Protein AF-A0A9D0GZJ9-F1 (afdb_monomer_lite)

Sequence (489 aa):
LVNGLPGYRDVRNKEDRTFIEQFWKIPEGSIKESPGLTIVEAVDSMINGDINLLWIVCTNPAVTMPNLNKFWRALRNTFVIVQDAYLTDSVDYANLVLPAAQWGEKEGVMTGSDRTVTYNKPFADPPPQCKHDWEIFCDVAKKLGWGDHFSYKNAREIFDEYKKTTEGRLCDISKWDYEDLPKQWGGRWLYKEKRFPTPSGKARFNPAVFSPPSDSTEYPYSFVLTTGRTKKQWHTMTRTGKAMELLRGESEPFILINEEDALDLGIFDNDYINIKSVRGQIYIKAKIGKIKKGVVFAPFGYGKIYHFPTNITVSDAVDPVSKEPELKFSSVFIKQKKKRIYKLSDEVYQKVKSSYPQVERFLDEVLEKGFSSLSVVGIKNLQRDFIEDLSQSMKELMDIFINRPADWDRANLLNESIAKIYIKLKIQPHHQTLLTDFFRKSFEKVFDLPDDTVQAWQYTFDFLAYRIFEEVKKHYESEALKKNSEDQQ

Foldseek 3Di:
DQQDDFQRAGLLDQVSQVVVCVLLVHDRCPRHNDGDDDPLRCLVCLLVVVAAEDEAAADACCQVAFLNVSNVSSLQSHAYEYEHCFDHPSVVSHPHYQHAFDQQAAWEWDQDPQQWIATRDHPDHGDPNHYHPLVVVLVVCVVVVNNVSSVDDGRQVVVQSSLCSNPPGQQRPNVPDPVPDGDHGCPNDNCPVCQDPDPVRHDDDDDDDDDDDPQPDDDVQKAWEFEDADDLADAQNRPSVPDPVSCVVVVAKEKEAEPVSCLLQLHDQQAFWWKAAPSGIFTGGYHYDDDDHRYMYIYSNHDCVNPGRPSSQADSDADPPPRHGPNGTHMIHIHGPPPQCPDADPVLLVLCLVCVVVCLVCVLQLVVLQLCPDPDVQSVDPDPVLSVVLSVLVSVLSCCVNPNVVVVVVNLVSLLVNLVSCVVSVNALSCLSVSLVSSLVSCVVRDPDPPVSSVSVSSVSNNSSVSSSVSNHVVVVVVVVVVVVVVVD

Radius of gyration: 31.99 Å; chains: 1; bounding box: 83×50×90 Å

Structure (mmCIF, N/CA/C/O backbone):
data_AF-A0A9D0GZJ9-F1
#
_entry.id   AF-A0A9D0GZJ9-F1
#
loop_
_atom_site.group_PDB
_atom_site.id
_atom_site.type_symbol
_atom_site.label_atom_id
_atom_site.label_alt_id
_atom_site.label_comp_id
_atom_site.label_asym_id
_atom_site.label_entity_id
_atom_site.label_seq_id
_atom_site.pdbx_PDB_ins_code
_atom_site.Cartn_x
_atom_site.Cartn_y
_atom_site.Cartn_z
_atom_site.occupancy
_atom_site.B_iso_or_equiv
_atom_site.auth_seq_id
_atom_site.auth_comp_id
_atom_site.auth_asym_id
_atom_site.auth_atom_id
_atom_site.pdbx_PDB_model_num
ATOM 1 N N . LEU A 1 1 ? -1.528 1.383 14.439 1.00 69.31 1 LEU A N 1
ATOM 2 C CA . LEU A 1 1 ? -1.142 1.640 15.845 1.00 69.31 1 LEU A CA 1
ATOM 3 C C . LEU A 1 1 ? -1.625 0.472 16.688 1.00 69.31 1 LEU A C 1
ATOM 5 O O . LEU A 1 1 ? -2.797 0.141 16.605 1.00 69.31 1 LEU A O 1
ATOM 9 N N . VAL A 1 2 ? -0.724 -0.167 17.429 1.00 90.75 2 VAL A N 1
ATOM 10 C CA . VAL A 1 2 ? -0.980 -1.390 18.227 1.00 90.75 2 VAL A CA 1
ATOM 11 C C . VAL A 1 2 ? -1.108 -1.112 19.728 1.00 90.75 2 VAL A C 1
ATOM 13 O O . VAL A 1 2 ? -1.323 -2.014 20.526 1.00 90.75 2 VAL A O 1
ATOM 16 N N . ASN A 1 3 ? -0.962 0.156 20.107 1.00 93.12 3 ASN A N 1
ATOM 17 C CA . ASN A 1 3 ? -0.989 0.659 21.477 1.00 93.12 3 ASN A CA 1
ATOM 18 C C . ASN A 1 3 ? -2.301 1.373 21.841 1.00 93.12 3 ASN A C 1
ATOM 20 O O . ASN A 1 3 ? -2.454 1.816 22.974 1.00 93.12 3 ASN A O 1
ATOM 24 N N . GLY A 1 4 ? -3.201 1.580 20.877 1.00 94.62 4 GLY A N 1
ATOM 25 C CA . GLY A 1 4 ? -4.389 2.408 21.065 1.00 94.62 4 GLY A CA 1
ATOM 26 C C . GLY A 1 4 ? -5.508 1.675 21.799 1.00 94.62 4 GLY A C 1
ATOM 27 O O . GLY A 1 4 ? -5.888 0.575 21.410 1.00 94.62 4 GLY A O 1
ATOM 28 N N . LEU A 1 5 ? -6.076 2.335 22.804 1.00 96.25 5 LEU A N 1
ATOM 29 C CA . LEU A 1 5 ? -7.346 1.991 23.442 1.00 96.25 5 LEU A CA 1
ATOM 30 C C . LEU A 1 5 ? -8.408 3.060 23.088 1.00 96.25 5 LEU A C 1
ATOM 32 O O . LEU A 1 5 ? -8.042 4.187 22.722 1.00 96.25 5 LEU A O 1
ATOM 36 N N . PRO A 1 6 ? -9.719 2.751 23.186 1.00 96.00 6 PRO A N 1
ATOM 37 C CA . PRO A 1 6 ? -10.791 3.697 22.863 1.00 96.00 6 PRO A CA 1
ATOM 38 C C . PRO A 1 6 ? -10.632 5.069 23.543 1.00 96.00 6 PRO A C 1
ATOM 40 O O . PRO A 1 6 ? -10.223 5.164 24.702 1.00 96.00 6 PRO A O 1
ATOM 43 N N . GLY A 1 7 ? -10.951 6.150 22.819 1.00 94.94 7 GLY A N 1
ATOM 44 C CA . GLY A 1 7 ? -10.881 7.526 23.333 1.00 94.94 7 GLY A CA 1
ATOM 45 C C . GLY A 1 7 ? -9.469 8.124 23.434 1.00 94.94 7 GLY A C 1
ATOM 46 O O . GLY A 1 7 ? -9.182 8.864 24.379 1.00 94.94 7 GLY A O 1
ATOM 47 N N . TYR A 1 8 ? -8.582 7.809 22.478 1.00 93.56 8 TYR A N 1
ATOM 48 C CA . TYR A 1 8 ? -7.168 8.229 22.492 1.00 93.56 8 TYR A CA 1
ATOM 49 C C . TYR A 1 8 ? -6.464 7.831 23.799 1.00 93.56 8 TYR A C 1
ATOM 51 O O . TYR A 1 8 ? -5.750 8.629 24.413 1.00 93.56 8 TYR A O 1
ATOM 59 N N . ARG A 1 9 ? -6.727 6.610 24.263 1.00 95.50 9 ARG A N 1
ATOM 60 C CA . ARG A 1 9 ? -6.030 6.002 25.395 1.00 95.50 9 ARG A CA 1
ATOM 61 C C . ARG A 1 9 ? -4.858 5.168 24.905 1.00 95.50 9 ARG A C 1
ATOM 63 O O . ARG A 1 9 ? -4.839 4.739 23.750 1.00 95.50 9 ARG A O 1
ATOM 70 N N . ASP A 1 10 ? -3.889 4.945 25.779 1.00 95.62 10 ASP A N 1
ATOM 71 C CA . ASP A 1 10 ? -2.674 4.207 25.458 1.00 95.62 10 ASP A CA 1
ATOM 72 C C . ASP A 1 10 ? -2.483 3.028 26.407 1.00 95.62 10 ASP A C 1
ATOM 74 O O . ASP A 1 10 ? -2.451 3.210 27.622 1.00 95.62 10 ASP A O 1
ATOM 78 N N . VAL A 1 11 ? -2.286 1.824 25.860 1.00 97.06 11 VAL A N 1
ATOM 79 C CA . VAL A 1 11 ? -2.027 0.620 26.664 1.00 97.06 11 VAL A CA 1
ATOM 80 C C . VAL A 1 11 ? -0.817 0.770 27.577 1.00 97.06 11 VAL A C 1
ATOM 82 O O . VAL A 1 11 ? -0.753 0.081 28.578 1.00 97.06 11 VAL A O 1
ATOM 85 N N . ARG A 1 12 ? 0.136 1.666 27.298 1.00 96.50 12 ARG A N 1
ATOM 86 C CA . ARG A 1 12 ? 1.313 1.883 28.156 1.00 96.50 12 ARG A CA 1
ATOM 87 C C . ARG A 1 12 ? 0.979 2.677 29.420 1.00 96.50 12 ARG A C 1
ATOM 89 O O . ARG A 1 12 ? 1.706 2.578 30.405 1.00 96.50 12 ARG A O 1
ATOM 96 N N . ASN A 1 13 ? -0.114 3.438 29.427 1.00 96.81 13 ASN A N 1
ATOM 97 C CA . ASN A 1 13 ? -0.563 4.187 30.596 1.00 96.81 13 ASN A CA 1
ATOM 98 C C . ASN A 1 13 ? -1.448 3.302 31.498 1.00 96.81 13 ASN A C 1
ATOM 100 O O . ASN A 1 13 ? -2.390 2.668 31.028 1.00 96.81 13 ASN A O 1
ATOM 104 N N . LYS A 1 14 ? -1.127 3.233 32.797 1.00 97.88 14 LYS A N 1
ATOM 105 C CA . LYS A 1 14 ? -1.827 2.349 33.742 1.00 97.88 14 LYS A CA 1
ATOM 106 C C . LYS A 1 14 ? -3.277 2.779 33.947 1.00 97.88 14 LYS A C 1
ATOM 108 O O . LYS A 1 14 ? -4.162 1.932 33.907 1.00 97.88 14 LYS A O 1
ATOM 113 N N . GLU A 1 15 ? -3.518 4.072 34.131 1.00 97.25 15 GLU A N 1
ATOM 114 C CA . GLU A 1 15 ? -4.852 4.622 34.379 1.00 97.25 15 GLU A CA 1
ATOM 115 C C . GLU A 1 15 ? -5.795 4.369 33.193 1.00 97.25 15 GLU A C 1
ATOM 117 O O . GLU A 1 15 ? -6.957 4.012 33.380 1.00 97.25 15 GLU A O 1
ATOM 122 N N . ASP A 1 16 ? -5.276 4.488 31.972 1.00 97.44 16 ASP A N 1
ATOM 123 C CA . ASP A 1 16 ? -5.988 4.210 30.729 1.00 97.44 16 ASP A CA 1
ATOM 124 C C . ASP A 1 16 ? -6.403 2.732 30.633 1.00 97.44 16 ASP A C 1
ATOM 126 O O . ASP A 1 16 ? -7.542 2.447 30.256 1.00 97.44 16 ASP A O 1
ATOM 130 N N . ARG A 1 17 ? -5.518 1.794 31.005 1.00 98.06 17 ARG A N 1
ATOM 131 C CA . ARG A 1 17 ? -5.855 0.361 31.072 1.00 98.06 17 ARG A CA 1
ATOM 132 C C . ARG A 1 17 ? -6.902 0.083 32.142 1.00 98.06 17 ARG A C 1
ATOM 134 O O . ARG A 1 17 ? -7.929 -0.509 31.827 1.00 98.06 17 ARG A O 1
ATOM 141 N N . THR A 1 18 ? -6.681 0.565 33.367 1.00 98.31 18 THR A N 1
ATOM 142 C CA . THR A 1 18 ? -7.606 0.376 34.493 1.00 98.31 18 THR A CA 1
ATOM 143 C C . THR A 1 18 ? -9.003 0.899 34.159 1.00 98.31 18 THR A C 1
ATOM 145 O O . THR A 1 18 ? -9.988 0.218 34.433 1.00 98.31 18 THR A O 1
ATOM 148 N N . PHE A 1 19 ? -9.104 2.066 33.511 1.00 98.00 19 PHE A N 1
ATOM 149 C CA . PHE A 1 19 ? -10.384 2.603 33.051 1.00 98.00 19 PHE A CA 1
ATOM 150 C C . PHE A 1 19 ? -11.101 1.634 32.104 1.00 98.00 19 PHE A C 1
ATOM 152 O O . PHE A 1 19 ? -12.284 1.363 32.289 1.00 98.00 19 PHE A O 1
ATOM 159 N N . ILE A 1 20 ? -10.403 1.113 31.090 1.00 98.12 20 ILE A N 1
ATOM 160 C CA . ILE A 1 20 ? -11.014 0.224 30.094 1.00 98.12 20 ILE A CA 1
ATOM 161 C C . ILE A 1 20 ? -11.373 -1.137 30.702 1.00 98.12 20 ILE A C 1
ATOM 163 O O . ILE A 1 20 ? -12.445 -1.660 30.410 1.00 98.12 20 ILE A O 1
ATOM 167 N N . GLU A 1 21 ? -10.533 -1.685 31.579 1.00 98.25 21 GLU A N 1
ATOM 168 C CA . GLU A 1 21 ? -10.811 -2.946 32.274 1.00 98.25 21 GLU A CA 1
ATOM 169 C C . GLU A 1 21 ? -12.079 -2.849 33.129 1.00 98.25 21 GLU A C 1
ATOM 171 O O . GLU A 1 21 ? -12.961 -3.703 33.038 1.00 98.25 21 GLU A O 1
ATOM 176 N N . GLN A 1 22 ? -12.224 -1.756 33.884 1.00 98.06 22 GLN A N 1
ATOM 177 C CA . GLN A 1 22 ? -13.434 -1.471 34.657 1.00 98.06 22 GLN A CA 1
ATOM 178 C C . GLN A 1 22 ? -14.650 -1.234 33.756 1.00 98.06 22 GLN A C 1
ATOM 180 O O . GLN A 1 22 ? -15.730 -1.758 34.030 1.00 98.06 22 GLN A O 1
ATOM 185 N N . PHE A 1 23 ? -14.477 -0.468 32.676 1.00 97.50 23 PHE A N 1
ATOM 186 C CA . PHE A 1 23 ? -15.547 -0.141 31.735 1.00 97.50 23 PHE A CA 1
ATOM 187 C C . PHE A 1 23 ? -16.123 -1.397 31.068 1.00 97.50 23 PHE A C 1
ATOM 189 O O . PHE A 1 23 ? -17.340 -1.583 31.055 1.00 97.50 23 PHE A O 1
ATOM 196 N N . TRP A 1 24 ? -15.260 -2.295 30.585 1.00 96.75 24 TRP A N 1
ATOM 197 C CA . TRP A 1 24 ? -15.659 -3.574 29.987 1.00 96.75 24 TRP A CA 1
ATOM 198 C C . TRP A 1 24 ? -15.929 -4.685 31.005 1.00 96.75 24 TRP A C 1
ATOM 200 O O . TRP A 1 24 ? -16.344 -5.778 30.615 1.00 96.75 24 TRP A O 1
ATOM 210 N N . LYS A 1 25 ? -15.736 -4.409 32.302 1.00 96.38 25 LYS A N 1
ATOM 211 C CA . LYS A 1 25 ? -15.917 -5.360 33.409 1.00 96.38 25 LYS A CA 1
ATOM 212 C C . LYS A 1 25 ? -15.097 -6.639 33.225 1.00 96.38 25 LYS A C 1
ATOM 214 O O . LYS A 1 25 ? -15.572 -7.737 33.505 1.00 96.38 25 LYS A O 1
ATOM 219 N N . ILE A 1 26 ? -13.871 -6.488 32.741 1.00 96.56 26 ILE A N 1
ATOM 220 C CA . ILE A 1 26 ? -12.896 -7.576 32.642 1.00 96.56 26 ILE A CA 1
ATOM 221 C C . ILE A 1 26 ? -11.945 -7.524 33.849 1.00 96.56 26 ILE A C 1
ATOM 223 O O . ILE A 1 26 ? -11.790 -6.459 34.450 1.00 96.56 26 ILE A O 1
ATOM 227 N N . PRO A 1 27 ? -11.321 -8.651 34.243 1.00 96.88 27 PRO A N 1
ATOM 228 C CA . PRO A 1 27 ? -10.407 -8.676 35.383 1.00 96.88 27 PRO A CA 1
ATOM 229 C C . PRO A 1 27 ? -9.275 -7.648 35.258 1.00 96.88 27 PRO A C 1
ATOM 231 O O . PRO A 1 27 ? -8.750 -7.432 34.163 1.00 96.88 27 PRO A O 1
ATOM 234 N N . GLU A 1 28 ? -8.868 -7.055 36.381 1.00 96.38 28 GLU A N 1
ATOM 235 C CA . GLU A 1 28 ? -7.713 -6.152 36.423 1.00 96.38 28 GLU A CA 1
ATOM 236 C C . GLU A 1 28 ? -6.452 -6.865 35.903 1.00 96.38 28 GLU A C 1
ATOM 238 O O . GLU A 1 28 ? -6.176 -8.010 36.267 1.00 96.38 28 GLU A O 1
ATOM 243 N N . GLY A 1 29 ? -5.695 -6.195 35.033 1.00 96.12 29 GLY A N 1
ATOM 244 C CA . GLY A 1 29 ? -4.500 -6.751 34.393 1.00 96.12 29 GLY A CA 1
ATOM 245 C C . GLY A 1 29 ? -4.767 -7.623 33.160 1.00 96.12 29 GLY A C 1
ATOM 246 O O . GLY A 1 29 ? -3.826 -8.211 32.622 1.00 96.12 29 GLY A O 1
ATOM 247 N N . SER A 1 30 ? -6.013 -7.704 32.682 1.00 96.38 30 SER A N 1
ATOM 248 C CA . SER A 1 30 ? -6.349 -8.381 31.419 1.00 96.38 30 SER A CA 1
ATOM 249 C C . SER A 1 30 ? -5.712 -7.699 30.203 1.00 96.38 30 SER A C 1
ATOM 251 O O . SER A 1 30 ? -5.356 -8.367 29.229 1.00 96.38 30 SER A O 1
ATOM 253 N N . ILE A 1 31 ? -5.554 -6.372 30.241 1.00 97.12 31 ILE A N 1
ATOM 254 C CA . ILE A 1 31 ? -4.904 -5.598 29.184 1.00 97.12 31 ILE A CA 1
ATOM 255 C C . ILE A 1 31 ? -3.422 -5.461 29.532 1.00 97.12 31 ILE A C 1
ATOM 257 O O . ILE A 1 31 ? -3.041 -4.869 30.542 1.00 97.12 31 ILE A O 1
ATOM 261 N N . LYS A 1 32 ? -2.555 -5.995 28.668 1.00 96.75 32 LYS A N 1
ATOM 262 C CA . LYS A 1 32 ? -1.102 -5.912 28.853 1.00 96.75 32 LYS A CA 1
ATOM 263 C C . LYS A 1 32 ? -0.605 -4.478 28.662 1.00 96.75 32 LYS A C 1
ATOM 265 O O . LYS A 1 32 ? -1.101 -3.742 27.815 1.00 96.75 32 LYS A O 1
ATOM 270 N N . GLU A 1 33 ? 0.413 -4.100 29.433 1.00 96.88 33 GLU A N 1
ATOM 271 C CA . GLU A 1 33 ? 1.059 -2.785 29.313 1.00 96.88 33 GLU A CA 1
ATOM 272 C C . GLU A 1 33 ? 1.933 -2.643 28.062 1.00 96.88 33 GLU A C 1
ATOM 274 O O . GLU A 1 33 ? 2.179 -1.533 27.584 1.00 96.88 33 GLU A O 1
ATOM 279 N N . SER A 1 34 ? 2.394 -3.771 27.520 1.00 95.19 34 SER A N 1
ATOM 280 C CA . SER A 1 34 ? 3.158 -3.829 26.284 1.00 95.19 34 SER A CA 1
ATOM 281 C C . SER A 1 34 ? 2.220 -3.869 25.071 1.00 95.19 34 SER A C 1
ATOM 283 O O . SER A 1 34 ? 1.331 -4.724 25.006 1.00 95.19 34 SER A O 1
ATOM 285 N N . PRO A 1 35 ? 2.410 -2.976 24.080 1.00 94.38 35 PRO A N 1
ATOM 286 C CA . PRO A 1 35 ? 1.715 -3.084 22.804 1.00 94.38 35 PRO A CA 1
ATOM 287 C C . PRO A 1 35 ? 2.006 -4.425 22.116 1.00 94.38 35 PRO A C 1
ATOM 289 O O . PRO A 1 35 ? 3.105 -4.968 22.241 1.00 94.38 35 PRO A O 1
ATOM 292 N N . GLY A 1 36 ? 1.027 -4.937 21.366 1.00 93.00 36 GLY A N 1
ATOM 293 C CA . GLY A 1 36 ? 1.223 -6.112 20.513 1.00 93.00 36 GLY A CA 1
ATOM 294 C C . GLY A 1 36 ? 2.171 -5.836 19.341 1.00 93.00 36 GLY A C 1
ATOM 295 O O . GLY A 1 36 ? 2.588 -4.700 19.119 1.00 93.00 36 GLY A O 1
ATOM 296 N N . LEU A 1 37 ? 2.485 -6.871 18.559 1.00 93.88 37 LEU A N 1
ATOM 297 C CA . LEU A 1 37 ? 3.298 -6.718 17.350 1.00 93.88 37 LEU A CA 1
ATOM 298 C C . LEU A 1 37 ? 2.530 -5.952 16.271 1.00 93.88 37 LEU A C 1
ATOM 300 O O . LEU A 1 37 ? 1.345 -6.203 16.035 1.00 93.88 37 LEU A O 1
ATOM 304 N N . THR A 1 38 ? 3.210 -5.041 15.576 1.00 94.25 38 THR A N 1
ATOM 305 C CA . THR A 1 38 ? 2.670 -4.496 14.325 1.00 94.25 38 THR A CA 1
ATOM 306 C C . THR A 1 38 ? 2.631 -5.566 13.245 1.00 94.25 38 THR A C 1
ATOM 308 O O . THR A 1 38 ? 3.350 -6.557 13.314 1.00 94.25 38 THR A O 1
ATOM 311 N N . ILE A 1 39 ? 1.807 -5.376 12.211 1.00 94.25 39 ILE A N 1
ATOM 312 C CA . ILE A 1 39 ? 1.669 -6.389 11.157 1.00 94.25 39 ILE A CA 1
ATOM 313 C C . ILE A 1 39 ? 2.990 -6.676 10.429 1.00 94.25 39 ILE A C 1
ATOM 315 O O . ILE A 1 39 ? 3.204 -7.810 10.024 1.00 94.25 39 ILE A O 1
ATOM 319 N N . VAL A 1 40 ? 3.888 -5.688 10.292 1.00 93.81 40 VAL A N 1
ATOM 320 C CA . VAL A 1 40 ? 5.214 -5.892 9.680 1.00 93.81 40 VAL A CA 1
ATOM 321 C C . VAL A 1 40 ? 6.115 -6.722 10.603 1.00 93.81 40 VAL A C 1
ATOM 323 O O . VAL A 1 40 ? 6.759 -7.658 10.143 1.00 93.81 40 VAL A O 1
ATOM 326 N N . GLU A 1 41 ? 6.110 -6.438 11.909 1.00 92.69 41 GLU A N 1
ATOM 327 C CA . GLU A 1 41 ? 6.867 -7.207 12.912 1.00 92.69 41 GLU A CA 1
ATOM 328 C C . GLU A 1 41 ? 6.318 -8.634 13.078 1.00 92.69 41 GLU A C 1
ATOM 330 O O . GLU A 1 41 ? 7.079 -9.581 13.260 1.00 92.69 41 GLU A O 1
ATOM 335 N N . ALA A 1 42 ? 5.000 -8.805 12.958 1.00 95.75 42 ALA A N 1
ATOM 336 C CA . ALA A 1 42 ? 4.330 -10.094 13.084 1.00 95.75 42 ALA A CA 1
ATOM 337 C C . ALA A 1 42 ? 4.685 -11.076 11.956 1.00 95.75 42 ALA A C 1
ATOM 339 O O . ALA A 1 42 ? 4.516 -12.277 12.143 1.00 95.75 42 ALA A O 1
ATOM 340 N N . VAL A 1 43 ? 5.191 -10.605 10.806 1.00 97.12 43 VAL A N 1
ATOM 341 C CA . VAL A 1 43 ? 5.501 -11.463 9.646 1.00 97.12 43 VAL A CA 1
ATOM 342 C C . VAL A 1 43 ? 6.501 -12.561 10.003 1.00 97.12 43 VAL A C 1
ATOM 344 O O . VAL A 1 43 ? 6.299 -13.712 9.619 1.00 97.12 43 VAL A O 1
ATOM 347 N N . ASP A 1 44 ? 7.563 -12.235 10.740 1.00 95.88 44 ASP A N 1
ATOM 348 C CA . ASP A 1 44 ? 8.562 -13.234 11.132 1.00 95.88 44 ASP A CA 1
ATOM 349 C C . ASP A 1 44 ? 8.010 -14.197 12.190 1.00 95.88 44 ASP A C 1
ATOM 351 O O . ASP A 1 44 ? 8.185 -15.405 12.057 1.00 95.88 44 ASP A O 1
ATOM 355 N N . SER A 1 45 ? 7.239 -13.703 13.164 1.00 97.06 45 SER A N 1
ATOM 356 C CA . SER A 1 45 ? 6.537 -14.548 14.144 1.00 97.06 45 SER A CA 1
ATOM 357 C C . SER A 1 45 ? 5.526 -15.502 13.496 1.00 97.06 45 SER A C 1
ATOM 359 O O . SER A 1 45 ? 5.387 -16.644 13.922 1.00 97.06 45 SER A O 1
ATOM 361 N N . MET A 1 46 ? 4.843 -15.072 12.435 1.00 98.12 46 MET A N 1
ATOM 362 C CA . MET A 1 46 ? 3.960 -15.928 11.638 1.00 98.12 46 MET A CA 1
ATOM 363 C C . MET A 1 46 ? 4.738 -17.017 10.888 1.00 98.12 46 MET A C 1
ATOM 365 O O . MET A 1 46 ? 4.301 -18.162 10.839 1.00 98.12 46 MET A O 1
ATOM 369 N N . ILE A 1 47 ? 5.899 -16.682 10.313 1.00 97.75 47 ILE A N 1
ATOM 370 C CA . ILE A 1 47 ? 6.761 -17.652 9.617 1.00 97.75 47 ILE A CA 1
ATOM 371 C C . ILE A 1 47 ? 7.342 -18.677 10.598 1.00 97.75 47 ILE A C 1
ATOM 373 O O . ILE A 1 47 ? 7.413 -19.857 10.264 1.00 97.75 47 ILE A O 1
ATOM 377 N N . ASN A 1 48 ? 7.746 -18.232 11.788 1.00 96.75 48 ASN A N 1
ATOM 378 C CA . ASN A 1 48 ? 8.347 -19.082 12.816 1.00 96.75 48 ASN A CA 1
ATOM 379 C C . ASN A 1 48 ? 7.321 -19.949 13.561 1.00 96.75 48 ASN A C 1
ATOM 381 O O . ASN A 1 48 ? 7.708 -20.878 14.265 1.00 96.75 48 ASN A O 1
ATOM 385 N N . GLY A 1 49 ? 6.025 -19.668 13.400 1.00 96.00 49 GLY A N 1
ATOM 386 C CA . GLY A 1 49 ? 4.948 -20.391 14.074 1.00 96.00 49 GLY A CA 1
ATOM 387 C C . GLY A 1 49 ? 4.612 -19.875 15.477 1.00 96.00 49 GLY A C 1
ATOM 388 O O . GLY A 1 49 ? 3.818 -20.517 16.159 1.00 96.00 49 GLY A O 1
ATOM 389 N N . ASP A 1 50 ? 5.148 -18.722 15.888 1.00 96.94 50 ASP A N 1
ATOM 390 C CA . ASP A 1 50 ? 4.783 -18.042 17.142 1.00 96.94 50 ASP A CA 1
ATOM 391 C C . ASP A 1 50 ? 3.387 -17.395 17.054 1.00 96.94 50 ASP A C 1
ATOM 393 O O . ASP A 1 50 ? 2.691 -17.237 18.057 1.00 96.94 50 ASP A O 1
ATOM 397 N N . ILE A 1 51 ? 2.973 -17.004 15.841 1.00 97.50 51 ILE A N 1
ATOM 398 C CA . ILE A 1 51 ? 1.612 -16.550 15.529 1.00 97.50 51 ILE A CA 1
ATOM 399 C C . ILE A 1 51 ? 0.965 -17.557 14.583 1.00 97.50 51 ILE A C 1
ATOM 401 O O . ILE A 1 51 ? 1.321 -17.650 13.409 1.00 97.50 51 ILE A O 1
ATOM 405 N N . ASN A 1 52 ? -0.037 -18.278 15.086 1.00 97.50 52 ASN A N 1
ATOM 406 C CA . ASN A 1 52 ? -0.722 -19.327 14.325 1.00 97.50 52 ASN A CA 1
ATOM 407 C C . ASN A 1 52 ? -2.057 -18.883 13.718 1.00 97.50 52 ASN A C 1
ATOM 409 O O . ASN A 1 52 ? -2.617 -19.631 12.923 1.00 97.50 52 ASN A O 1
ATOM 413 N N . LEU A 1 53 ? -2.564 -17.692 14.055 1.00 98.12 53 LEU A N 1
ATOM 414 C CA . LEU A 1 53 ? -3.820 -17.163 13.518 1.00 98.12 53 LEU A CA 1
ATOM 415 C C . LEU A 1 53 ? -3.680 -15.695 13.108 1.00 98.12 53 LEU A C 1
ATOM 417 O O . LEU A 1 53 ? -3.188 -14.874 13.879 1.00 98.12 53 LEU A O 1
ATOM 421 N N . LEU A 1 54 ? -4.170 -15.364 11.912 1.00 98.31 54 LEU A N 1
ATOM 422 C CA . LEU A 1 54 ? -4.299 -13.995 11.416 1.00 98.31 54 LEU A CA 1
ATOM 423 C C . LEU A 1 54 ? -5.731 -13.766 10.928 1.00 98.31 54 LEU A C 1
ATOM 425 O O . LEU A 1 54 ? -6.183 -14.423 9.995 1.00 98.31 54 LEU A O 1
ATOM 429 N N . TRP A 1 55 ? -6.426 -12.793 11.518 1.00 98.44 55 TRP A N 1
ATOM 430 C CA . TRP A 1 55 ? -7.748 -12.363 11.062 1.00 98.44 55 TRP A CA 1
ATOM 431 C C . TRP A 1 55 ? -7.646 -11.030 10.319 1.00 98.44 55 TRP A C 1
ATOM 433 O O . TRP A 1 55 ? -7.387 -9.980 10.904 1.00 98.44 55 TRP A O 1
ATOM 443 N N . ILE A 1 56 ? -7.835 -11.085 9.004 1.00 98.38 56 ILE A N 1
ATOM 444 C CA . ILE A 1 56 ? -7.819 -9.947 8.087 1.00 98.38 56 ILE A CA 1
ATOM 445 C C . ILE A 1 56 ? -9.251 -9.428 7.934 1.00 98.38 56 ILE A C 1
ATOM 447 O O . ILE A 1 56 ? -10.136 -10.180 7.535 1.00 98.38 56 ILE A O 1
ATOM 451 N N . VAL A 1 57 ? -9.479 -8.145 8.226 1.00 97.75 57 VAL A N 1
ATOM 452 C CA . VAL A 1 57 ? -10.812 -7.520 8.183 1.00 97.75 57 VAL A CA 1
ATOM 453 C C . VAL A 1 57 ? -10.778 -6.287 7.285 1.00 97.75 57 VAL A C 1
ATOM 455 O O . VAL A 1 57 ? -10.023 -5.353 7.556 1.00 97.75 57 VAL A O 1
ATOM 458 N N . CYS A 1 58 ? -11.602 -6.268 6.233 1.00 94.38 58 CYS A N 1
ATOM 459 C CA . CYS A 1 58 ? -11.777 -5.125 5.325 1.00 94.38 58 CYS A CA 1
ATOM 460 C C . CYS A 1 58 ? -10.461 -4.562 4.732 1.00 94.38 58 CYS A C 1
ATOM 462 O O . CYS A 1 58 ? -10.313 -3.348 4.552 1.00 94.38 58 CYS A O 1
ATOM 464 N N . THR A 1 59 ? -9.477 -5.419 4.448 1.00 95.38 59 THR A N 1
ATOM 465 C CA . THR A 1 59 ? -8.182 -5.019 3.876 1.00 95.38 59 THR A CA 1
ATOM 466 C C . THR A 1 59 ? -7.559 -6.153 3.057 1.00 95.38 59 THR A C 1
ATOM 468 O O . THR A 1 59 ? -7.907 -7.316 3.229 1.00 95.38 59 THR A O 1
ATOM 471 N N . ASN A 1 60 ? -6.626 -5.819 2.159 1.00 96.94 60 ASN A N 1
ATOM 472 C CA . ASN A 1 60 ? -5.991 -6.762 1.229 1.00 96.94 60 ASN A CA 1
ATOM 473 C C . ASN A 1 60 ? -4.450 -6.739 1.357 1.00 96.94 60 ASN A C 1
ATOM 475 O O . ASN A 1 60 ? -3.743 -6.273 0.452 1.00 96.94 60 ASN A O 1
ATOM 479 N N . PRO A 1 61 ? -3.893 -7.206 2.492 1.00 96.81 61 PRO A N 1
ATOM 480 C CA . PRO A 1 61 ? -2.460 -7.172 2.757 1.00 96.81 61 PRO A CA 1
ATOM 481 C C . PRO A 1 61 ? -1.654 -8.070 1.814 1.00 96.81 61 PRO A C 1
ATOM 483 O O . PRO A 1 61 ? -0.465 -7.824 1.641 1.00 96.81 61 PRO A O 1
ATOM 486 N N . ALA A 1 62 ? -2.283 -9.035 1.132 1.00 96.75 62 ALA A N 1
ATOM 487 C CA . ALA A 1 62 ? -1.624 -9.825 0.089 1.00 96.75 62 ALA A CA 1
ATOM 488 C C . ALA A 1 62 ? -1.214 -8.993 -1.144 1.00 96.75 62 ALA A C 1
ATOM 490 O O . ALA A 1 62 ? -0.462 -9.493 -1.979 1.00 96.75 62 ALA A O 1
ATOM 491 N N . VAL A 1 63 ? -1.660 -7.733 -1.234 1.00 96.56 63 VAL A N 1
ATOM 492 C CA . VAL A 1 63 ? -1.198 -6.738 -2.216 1.00 96.56 63 VAL A CA 1
ATOM 493 C C . VAL A 1 63 ? -0.486 -5.566 -1.538 1.00 96.56 63 VAL A C 1
ATOM 495 O O . VAL A 1 63 ? 0.510 -5.064 -2.056 1.00 96.56 63 VAL A O 1
ATOM 498 N N . THR A 1 64 ? -0.973 -5.092 -0.386 1.00 96.12 64 THR A N 1
ATOM 499 C CA . THR A 1 64 ? -0.483 -3.832 0.202 1.00 96.12 64 THR A CA 1
ATOM 500 C C . THR A 1 64 ? 0.732 -3.965 1.112 1.00 96.12 64 THR A C 1
ATOM 502 O O . THR A 1 64 ? 1.364 -2.945 1.381 1.00 96.12 64 THR A O 1
ATOM 505 N N . MET A 1 65 ? 1.054 -5.163 1.608 1.00 96.94 65 MET A N 1
ATOM 506 C CA . MET A 1 65 ? 2.237 -5.351 2.453 1.00 96.94 65 MET A CA 1
ATOM 507 C C . MET A 1 65 ? 3.526 -5.235 1.632 1.00 96.94 65 MET A C 1
ATOM 509 O O . MET A 1 65 ? 3.550 -5.706 0.497 1.00 96.94 65 MET A O 1
ATOM 513 N N . PRO A 1 66 ? 4.602 -4.636 2.175 1.00 96.44 66 PRO A N 1
ATOM 514 C CA . PRO A 1 66 ? 5.917 -4.691 1.543 1.00 96.44 66 PRO A CA 1
ATOM 515 C C . PRO A 1 66 ? 6.474 -6.120 1.561 1.00 96.44 66 PRO A C 1
ATOM 517 O O . PRO A 1 66 ? 6.004 -6.964 2.326 1.00 96.44 66 PRO A O 1
ATOM 520 N N . ASN A 1 67 ? 7.496 -6.379 0.740 1.00 96.38 67 ASN A N 1
ATOM 521 C CA . ASN A 1 67 ? 8.147 -7.684 0.630 1.00 96.38 67 ASN A CA 1
ATOM 522 C C . ASN A 1 67 ? 7.123 -8.829 0.498 1.00 96.38 67 ASN A C 1
ATOM 524 O O . ASN A 1 67 ? 7.091 -9.774 1.292 1.00 96.38 67 ASN A O 1
ATOM 528 N N . LEU A 1 68 ? 6.244 -8.726 -0.508 1.00 97.31 68 LEU A N 1
ATOM 529 C CA . LEU A 1 68 ? 5.107 -9.642 -0.662 1.00 97.31 68 LEU A CA 1
ATOM 530 C C . LEU A 1 68 ? 5.512 -11.119 -0.693 1.00 97.31 68 LEU A C 1
ATOM 532 O O . LEU A 1 68 ? 4.782 -11.950 -0.169 1.00 97.31 68 LEU A O 1
ATOM 536 N N . ASN A 1 69 ? 6.691 -11.461 -1.218 1.00 96.81 69 ASN A N 1
ATOM 537 C CA . ASN A 1 69 ? 7.191 -12.837 -1.174 1.00 96.81 69 ASN A CA 1
ATOM 538 C C . ASN A 1 69 ? 7.328 -13.363 0.265 1.00 96.81 69 ASN A C 1
ATOM 540 O O . ASN A 1 69 ? 6.902 -14.485 0.556 1.00 96.81 69 ASN A O 1
ATOM 544 N N . LYS A 1 70 ? 7.889 -12.551 1.173 1.00 97.69 70 LYS A N 1
ATOM 545 C CA . LYS A 1 70 ? 7.994 -12.876 2.600 1.00 97.69 70 LYS A CA 1
ATOM 546 C C . LYS A 1 70 ? 6.608 -12.937 3.242 1.00 97.69 70 LYS A C 1
ATOM 548 O O . LYS A 1 70 ? 6.307 -13.912 3.928 1.00 97.69 70 LYS A O 1
ATOM 553 N N . PHE A 1 71 ? 5.745 -11.961 2.963 1.00 98.00 71 PHE A N 1
ATOM 554 C CA . PHE A 1 71 ? 4.395 -11.925 3.527 1.00 98.00 71 PHE A CA 1
ATOM 555 C C . PHE A 1 71 ? 3.529 -13.112 3.075 1.00 98.00 71 PHE A C 1
ATOM 557 O O . PHE A 1 71 ? 2.876 -13.754 3.891 1.00 98.00 71 PHE A O 1
ATOM 564 N N . TRP A 1 72 ? 3.577 -13.498 1.800 1.00 98.00 72 TRP A N 1
ATOM 565 C CA . TRP A 1 72 ? 2.875 -14.679 1.294 1.00 98.00 72 TRP A CA 1
ATOM 566 C C . TRP A 1 72 ? 3.388 -15.980 1.909 1.00 98.00 72 TRP A C 1
ATOM 568 O O . TRP A 1 72 ? 2.615 -16.922 2.072 1.00 98.00 72 TRP A O 1
ATOM 578 N N . ARG A 1 73 ? 4.678 -16.062 2.260 1.00 98.00 73 ARG A N 1
ATOM 579 C CA . ARG A 1 73 ? 5.196 -17.187 3.047 1.00 98.00 73 ARG A CA 1
ATOM 580 C C . ARG A 1 73 ? 4.610 -17.185 4.458 1.00 98.00 73 ARG A C 1
ATOM 582 O O . ARG A 1 73 ? 4.241 -18.253 4.926 1.00 98.00 73 ARG A O 1
ATOM 589 N N . ALA A 1 74 ? 4.492 -16.026 5.102 1.00 98.38 74 ALA A N 1
ATOM 590 C CA . ALA A 1 74 ? 3.843 -15.912 6.407 1.00 98.38 74 ALA A CA 1
ATOM 591 C C . ALA A 1 74 ? 2.383 -16.383 6.350 1.00 98.38 74 ALA A C 1
ATOM 593 O O . ALA A 1 74 ? 2.009 -17.274 7.100 1.00 98.38 74 ALA A O 1
ATOM 594 N N . LEU A 1 75 ? 1.596 -15.892 5.384 1.00 98.31 75 LEU A N 1
ATOM 595 C CA . LEU A 1 75 ? 0.199 -16.306 5.204 1.00 98.31 75 LEU A CA 1
ATOM 596 C C . LEU A 1 75 ? 0.038 -17.826 5.049 1.00 98.31 75 LEU A C 1
ATOM 598 O O . LEU A 1 75 ? -0.882 -18.397 5.612 1.00 98.31 75 LEU A O 1
ATOM 602 N N . ARG A 1 76 ? 0.946 -18.499 4.328 1.00 97.94 76 ARG A N 1
ATOM 603 C CA . ARG A 1 76 ? 0.903 -19.965 4.153 1.00 97.94 76 ARG A CA 1
ATOM 604 C C . ARG A 1 76 ? 1.220 -20.761 5.426 1.00 97.94 76 ARG A C 1
ATOM 606 O O . ARG A 1 76 ? 0.893 -21.941 5.467 1.00 97.94 76 ARG A O 1
ATOM 613 N N . ASN A 1 77 ? 1.870 -20.153 6.420 1.00 97.44 77 ASN A N 1
ATOM 614 C CA . ASN A 1 77 ? 2.229 -20.791 7.696 1.00 97.44 77 ASN A CA 1
ATOM 615 C C . ASN A 1 77 ? 1.250 -20.449 8.833 1.00 97.44 77 ASN A C 1
ATOM 617 O O . ASN A 1 77 ? 1.443 -20.877 9.968 1.00 97.44 77 ASN A O 1
ATOM 621 N N . THR A 1 78 ? 0.201 -19.679 8.551 1.00 98.19 78 THR A N 1
ATOM 622 C CA . THR A 1 78 ? -0.744 -19.179 9.552 1.00 98.19 78 THR A CA 1
ATOM 623 C C . THR A 1 78 ? -2.161 -19.597 9.169 1.00 98.19 78 THR A C 1
ATOM 625 O O . THR A 1 78 ? -2.490 -19.658 7.990 1.00 98.19 78 THR A O 1
ATOM 628 N N . PHE A 1 79 ? -3.025 -19.864 10.149 1.00 98.56 79 PHE A N 1
ATOM 629 C CA . PHE A 1 79 ? -4.456 -19.999 9.900 1.00 98.56 79 PHE A CA 1
ATOM 630 C C . PHE A 1 79 ? -5.050 -18.615 9.608 1.00 98.56 79 PHE A C 1
ATOM 632 O O . PHE A 1 79 ? -5.132 -17.762 10.496 1.00 98.56 79 PHE A O 1
ATOM 639 N N . VAL A 1 80 ? -5.440 -18.367 8.361 1.00 98.81 80 VAL A N 1
ATOM 640 C CA . VAL A 1 80 ? -5.907 -17.057 7.900 1.00 98.81 80 VAL A CA 1
ATOM 641 C C . VAL A 1 80 ? -7.431 -17.021 7.836 1.00 98.81 80 VAL A C 1
ATOM 643 O O . VAL A 1 80 ? -8.063 -17.801 7.123 1.00 98.81 80 VAL A O 1
ATOM 646 N N . ILE A 1 81 ? -8.025 -16.063 8.542 1.00 98.69 81 ILE A N 1
ATOM 647 C CA . ILE A 1 81 ? -9.435 -15.691 8.406 1.00 98.69 81 ILE A CA 1
ATOM 648 C C . ILE A 1 81 ? -9.500 -14.419 7.565 1.00 98.69 81 ILE A C 1
ATOM 650 O O . ILE A 1 81 ? -8.816 -13.445 7.880 1.00 98.69 81 ILE A O 1
ATOM 654 N N . VAL A 1 82 ? -10.332 -14.397 6.524 1.00 98.62 82 VAL A N 1
ATOM 655 C CA . VAL A 1 82 ? -10.600 -13.186 5.736 1.00 98.62 82 VAL A CA 1
ATOM 656 C C . VAL A 1 82 ? -12.065 -12.803 5.867 1.00 98.62 82 VAL A C 1
ATOM 658 O O . VAL A 1 82 ? -12.949 -13.529 5.420 1.00 98.62 82 VAL A O 1
ATOM 661 N N . GLN A 1 83 ? -12.308 -11.645 6.470 1.00 98.31 83 GLN A N 1
ATOM 662 C CA . GLN A 1 83 ? -13.610 -11.001 6.551 1.00 98.31 83 GLN A CA 1
ATOM 663 C C . GLN A 1 83 ? -13.645 -9.820 5.583 1.00 98.31 83 GLN A C 1
ATOM 665 O O . GLN A 1 83 ? -13.056 -8.768 5.844 1.00 98.31 83 GLN A O 1
ATOM 670 N N . ASP A 1 84 ? -14.303 -10.009 4.443 1.00 96.69 84 ASP A N 1
ATOM 671 C CA . ASP A 1 84 ? -14.355 -9.017 3.371 1.00 96.69 84 ASP A CA 1
ATOM 672 C C . ASP A 1 84 ? -15.679 -9.127 2.598 1.00 96.69 84 ASP A C 1
ATOM 674 O O . ASP A 1 84 ? -16.347 -10.163 2.614 1.00 96.69 84 ASP A O 1
ATOM 678 N N . ALA A 1 85 ? -16.054 -8.043 1.921 1.00 95.12 85 ALA A N 1
ATOM 679 C CA . ALA A 1 85 ? -17.213 -8.000 1.033 1.00 95.12 85 ALA A CA 1
ATOM 680 C C . ALA A 1 85 ? -16.870 -8.451 -0.397 1.00 95.12 85 ALA A C 1
ATOM 682 O O . ALA A 1 85 ? -17.750 -8.623 -1.240 1.00 95.12 85 ALA A O 1
ATOM 683 N N . TYR A 1 86 ? -15.581 -8.611 -0.700 1.00 92.50 86 TYR A N 1
ATOM 684 C CA . TYR A 1 86 ? -15.090 -8.958 -2.022 1.00 92.50 86 TYR A CA 1
ATOM 685 C C . TYR A 1 86 ? -14.070 -10.093 -1.967 1.00 92.50 86 TYR A C 1
ATOM 687 O O . TYR A 1 86 ? -13.294 -10.227 -1.026 1.00 92.50 86 TYR A O 1
ATOM 695 N N . LEU A 1 87 ? -14.010 -10.867 -3.052 1.00 91.69 87 LEU A N 1
ATOM 696 C CA . LEU A 1 87 ? -12.905 -11.789 -3.299 1.00 91.69 87 LEU A CA 1
ATOM 697 C C . LEU A 1 87 ? -11.645 -10.978 -3.630 1.00 91.69 87 LEU A C 1
ATOM 699 O O . LEU A 1 87 ? -11.504 -10.458 -4.739 1.00 91.69 87 LEU A O 1
ATOM 703 N N . THR A 1 88 ? -10.781 -10.809 -2.634 1.00 94.38 88 THR A N 1
ATOM 704 C CA . THR A 1 88 ? -9.491 -10.115 -2.731 1.00 94.38 88 THR A CA 1
ATOM 705 C C . THR A 1 88 ? -8.343 -11.113 -2.865 1.00 94.38 88 THR A C 1
ATOM 707 O O . THR A 1 88 ? -8.513 -12.295 -2.587 1.00 94.38 88 THR A O 1
ATOM 710 N N . ASP A 1 89 ? -7.143 -10.652 -3.224 1.00 95.69 89 ASP A N 1
ATOM 711 C CA . ASP A 1 89 ? -5.940 -11.499 -3.265 1.00 95.69 89 ASP A CA 1
ATOM 712 C C . ASP A 1 89 ? -5.634 -12.156 -1.910 1.00 95.69 89 ASP A C 1
ATOM 714 O O . ASP A 1 89 ? -5.043 -13.230 -1.858 1.00 95.69 89 ASP A O 1
ATOM 718 N N . SER A 1 90 ? -6.036 -11.538 -0.796 1.00 97.25 90 SER A N 1
ATOM 719 C CA . SER A 1 90 ? -5.915 -12.145 0.531 1.00 97.25 90 SER A CA 1
ATOM 720 C C . SER A 1 90 ? -6.786 -13.391 0.704 1.00 97.25 90 SER A C 1
ATOM 722 O O . SER A 1 90 ? -6.403 -14.273 1.471 1.00 97.25 90 SER A O 1
ATOM 724 N N . VAL A 1 91 ? -7.904 -13.509 -0.023 1.00 96.69 91 VAL A N 1
ATOM 725 C CA . VAL A 1 91 ? -8.776 -14.695 0.015 1.00 96.69 91 VAL A CA 1
ATOM 726 C C . VAL A 1 91 ? -8.075 -15.937 -0.540 1.00 96.69 91 VAL A C 1
ATOM 728 O O . VAL A 1 91 ? -8.331 -17.026 -0.036 1.00 96.69 91 VAL A O 1
ATOM 731 N N . ASP A 1 92 ? -7.122 -15.793 -1.471 1.00 95.31 92 ASP A N 1
ATOM 732 C CA . ASP A 1 92 ? -6.316 -16.916 -1.993 1.00 95.31 92 ASP A CA 1
ATOM 733 C C . ASP A 1 92 ? -5.544 -17.668 -0.889 1.00 95.31 92 ASP A C 1
ATOM 735 O O . ASP A 1 92 ? -5.088 -18.792 -1.104 1.00 95.31 92 ASP A O 1
ATOM 739 N N . TYR A 1 93 ? -5.361 -17.042 0.276 1.00 97.62 93 TYR A N 1
ATOM 740 C CA . TYR A 1 93 ? -4.648 -17.601 1.423 1.00 97.62 93 TYR A CA 1
ATOM 741 C C . TYR A 1 93 ? -5.575 -17.958 2.590 1.00 97.62 93 TYR A C 1
ATOM 743 O O . TYR A 1 93 ? -5.093 -18.453 3.604 1.00 97.62 93 TYR A O 1
ATOM 751 N N . ALA A 1 94 ? -6.878 -17.685 2.488 1.00 98.25 94 ALA A N 1
ATOM 752 C CA . ALA A 1 94 ? -7.813 -17.868 3.587 1.00 98.25 94 ALA A CA 1
ATOM 753 C C . ALA A 1 94 ? -8.088 -19.354 3.863 1.00 98.25 94 ALA A C 1
ATOM 755 O O . ALA A 1 94 ? -8.425 -20.120 2.962 1.00 98.25 94 ALA A O 1
ATOM 756 N N . ASN A 1 95 ? -8.038 -19.743 5.135 1.00 98.62 95 ASN A N 1
ATOM 757 C CA . ASN A 1 95 ? -8.603 -21.001 5.621 1.00 98.62 95 ASN A CA 1
ATOM 758 C C . ASN A 1 95 ? -10.098 -20.862 5.935 1.00 98.62 95 ASN A C 1
ATOM 760 O O . ASN A 1 95 ? -10.837 -21.841 5.868 1.00 98.62 95 ASN A O 1
ATOM 764 N N . LEU A 1 96 ? -10.541 -19.649 6.277 1.00 97.81 96 LEU A N 1
ATOM 765 C CA . LEU A 1 96 ? -11.937 -19.313 6.536 1.00 97.81 96 LEU A CA 1
ATOM 766 C C . LEU A 1 96 ? -12.268 -17.953 5.922 1.00 97.81 96 LEU A C 1
ATOM 768 O O . LEU A 1 96 ? -11.581 -16.966 6.181 1.00 97.81 96 LEU A O 1
ATOM 772 N N . VAL A 1 97 ? -13.348 -17.895 5.146 1.00 97.88 97 VAL A N 1
ATOM 773 C CA . VAL A 1 97 ? -13.883 -16.647 4.589 1.00 97.88 97 VAL A CA 1
ATOM 774 C C . VAL A 1 97 ? -15.191 -16.311 5.293 1.00 97.88 97 VAL A C 1
ATOM 776 O O . VAL A 1 97 ? -16.082 -17.154 5.383 1.00 97.88 97 VAL A O 1
ATOM 779 N N . LEU A 1 98 ? -15.299 -15.082 5.793 1.00 97.44 98 LEU A N 1
ATOM 780 C CA . LEU A 1 98 ? -16.473 -14.557 6.483 1.00 97.44 98 LEU A CA 1
ATOM 781 C C . LEU A 1 98 ? -17.073 -13.416 5.641 1.00 97.44 98 LEU A C 1
ATOM 783 O O . LEU A 1 98 ? -16.507 -12.322 5.621 1.00 97.44 98 LEU A O 1
ATOM 787 N N . PRO A 1 99 ? -18.176 -13.651 4.908 1.00 96.69 99 PRO A N 1
ATOM 788 C CA . PRO A 1 99 ? -18.727 -12.660 3.989 1.00 96.69 99 PRO A CA 1
ATOM 789 C C . PRO A 1 99 ? -19.319 -11.467 4.750 1.00 96.69 99 PRO A C 1
ATOM 791 O O . PRO A 1 99 ? -20.278 -11.607 5.515 1.00 96.69 99 PRO A O 1
ATOM 794 N N . ALA A 1 100 ? -18.745 -10.285 4.528 1.00 97.19 100 ALA A N 1
ATOM 795 C CA . ALA A 1 100 ? -19.173 -9.041 5.160 1.00 97.19 100 ALA A CA 1
ATOM 796 C C . ALA A 1 100 ? -19.988 -8.161 4.199 1.00 97.19 100 ALA A C 1
ATOM 798 O O . ALA A 1 100 ? -19.779 -8.170 2.988 1.00 97.19 100 ALA A O 1
ATOM 799 N N . ALA A 1 101 ? -20.895 -7.355 4.745 1.00 96.19 101 ALA A N 1
ATOM 800 C CA . ALA A 1 101 ? -21.616 -6.321 4.011 1.00 96.19 101 ALA A CA 1
ATOM 801 C C . ALA A 1 101 ? -20.669 -5.175 3.597 1.00 96.19 101 ALA A C 1
ATOM 803 O O . ALA A 1 101 ? -19.808 -4.727 4.372 1.00 96.19 101 ALA A O 1
ATOM 804 N N . GLN A 1 102 ? -20.833 -4.650 2.380 1.00 94.00 102 GLN A N 1
ATOM 805 C CA . GLN A 1 102 ? -20.050 -3.495 1.916 1.00 94.00 102 GLN A CA 1
ATOM 806 C C . GLN A 1 102 ? -20.608 -2.164 2.445 1.00 94.00 102 GLN A C 1
ATOM 808 O O . GLN A 1 102 ? -21.687 -2.084 3.016 1.00 94.00 102 GLN A O 1
ATOM 813 N N . TRP A 1 103 ? -19.852 -1.079 2.241 1.00 92.44 103 TRP A N 1
ATOM 814 C CA . TRP A 1 103 ? -20.164 0.269 2.742 1.00 92.44 103 TRP A CA 1
ATOM 815 C C . TRP A 1 103 ? -21.611 0.736 2.499 1.00 92.44 103 TRP A C 1
ATOM 817 O O . TRP A 1 103 ? -22.211 1.309 3.402 1.00 92.44 103 TRP A O 1
ATOM 827 N N . GLY A 1 104 ? -22.165 0.485 1.309 1.00 94.81 104 GLY A N 1
ATOM 828 C CA . GLY A 1 104 ? -23.527 0.903 0.954 1.00 94.81 104 GLY A CA 1
ATOM 829 C C . GLY A 1 104 ? -24.649 0.059 1.560 1.00 94.81 104 GLY A C 1
ATOM 830 O O . GLY A 1 104 ? -25.811 0.443 1.476 1.00 94.81 104 GLY A O 1
ATOM 831 N N . GLU A 1 105 ? -24.294 -1.071 2.164 1.00 96.38 105 GLU A N 1
ATOM 832 C CA . GLU A 1 105 ? -25.219 -2.070 2.703 1.00 96.38 105 GLU A CA 1
ATOM 833 C C . GLU A 1 105 ? -25.258 -2.059 4.233 1.00 96.38 105 GLU A C 1
ATOM 835 O O . GLU A 1 105 ? -26.097 -2.723 4.829 1.00 96.38 105 GLU A O 1
ATOM 840 N N . LYS A 1 106 ? -24.345 -1.323 4.883 1.00 94.00 106 LYS A N 1
ATOM 841 C CA . LYS A 1 106 ? -24.212 -1.315 6.341 1.00 94.00 106 LYS A CA 1
ATOM 842 C C . LYS A 1 106 ? -24.490 0.041 6.956 1.00 94.00 106 LYS A C 1
ATOM 844 O O . LYS A 1 106 ? -24.059 1.077 6.461 1.00 94.00 106 LYS A O 1
ATOM 849 N N . GLU A 1 107 ? -25.146 0.013 8.101 1.00 93.75 107 GLU A N 1
ATOM 850 C CA . GLU A 1 107 ? -25.312 1.169 8.971 1.00 93.75 107 GLU A CA 1
ATOM 851 C C . GLU A 1 107 ? -24.081 1.373 9.872 1.00 93.75 107 GLU A C 1
ATOM 853 O O . GLU A 1 107 ? -23.460 0.405 10.321 1.00 93.75 107 GLU A O 1
ATOM 858 N N . GLY A 1 108 ? -23.737 2.631 10.163 1.00 94.69 108 GLY A N 1
ATOM 859 C CA . GLY A 1 108 ? -22.691 2.968 11.126 1.00 94.69 108 GLY A CA 1
ATOM 860 C C . GLY A 1 108 ? -22.324 4.448 11.123 1.00 94.69 108 GLY A C 1
ATOM 861 O O . GLY A 1 108 ? -23.080 5.297 10.657 1.00 94.69 108 GLY A O 1
ATOM 862 N N . VAL A 1 109 ? -21.127 4.754 11.619 1.00 95.88 109 VAL A N 1
ATOM 863 C CA . VAL A 1 109 ? -20.541 6.098 11.551 1.00 95.88 109 VAL A CA 1
ATOM 864 C C . VAL A 1 109 ? -19.169 6.050 10.887 1.00 95.88 109 VAL A C 1
ATOM 866 O O . VAL A 1 109 ? -18.463 5.047 10.977 1.00 95.88 109 VAL A O 1
ATOM 869 N N . MET A 1 110 ? -18.783 7.140 10.228 1.00 95.38 110 MET A N 1
ATOM 870 C CA . MET A 1 110 ? -17.471 7.309 9.600 1.00 95.38 110 MET A CA 1
ATOM 871 C C . MET A 1 110 ? -16.808 8.574 10.134 1.00 95.38 110 MET A C 1
ATOM 873 O O . MET A 1 110 ? -17.477 9.585 10.312 1.00 95.38 110 MET A O 1
ATOM 877 N N . THR A 1 111 ? -15.492 8.542 10.343 1.00 95.75 111 THR A N 1
ATOM 878 C CA . THR A 1 111 ? -14.724 9.726 10.757 1.00 95.75 111 THR A CA 1
ATOM 879 C C . THR A 1 111 ? -13.834 10.188 9.609 1.00 95.75 111 THR A C 1
ATOM 881 O O . THR A 1 111 ? -12.935 9.462 9.181 1.00 95.75 111 THR A O 1
ATOM 884 N N . GLY A 1 112 ? -14.080 11.397 9.106 1.00 96.06 112 GLY A N 1
ATOM 885 C CA . GLY A 1 112 ? -13.261 12.043 8.082 1.00 96.06 112 GLY A CA 1
ATOM 886 C C . GLY A 1 112 ? -11.887 12.475 8.602 1.00 96.06 112 GLY A C 1
ATOM 887 O O . GLY A 1 112 ? -11.660 12.596 9.807 1.00 96.06 112 GLY A O 1
ATOM 888 N N . SER A 1 113 ? -10.952 12.764 7.689 1.00 95.56 113 SER A N 1
ATOM 889 C CA . SER A 1 113 ? -9.604 13.252 8.043 1.00 95.56 113 SER A CA 1
ATOM 890 C C . SER A 1 113 ? -9.619 14.593 8.784 1.00 95.56 113 SER A C 1
ATOM 892 O O . SER A 1 113 ? -8.677 14.930 9.496 1.00 95.56 113 SER A O 1
ATOM 894 N N . ASP A 1 114 ? -10.698 15.356 8.637 1.00 95.56 114 ASP A N 1
ATOM 895 C CA . ASP A 1 114 ? -10.950 16.597 9.355 1.00 95.56 114 ASP A CA 1
ATOM 896 C C . ASP A 1 114 ? -11.563 16.378 10.747 1.00 95.56 114 ASP A C 1
ATOM 898 O O . ASP A 1 114 ? -11.781 17.367 11.441 1.00 95.56 114 ASP A O 1
ATOM 902 N N . ARG A 1 115 ? -11.770 15.125 11.188 1.00 96.19 115 ARG A N 1
ATOM 903 C CA . ARG A 1 115 ? -12.432 14.721 12.448 1.00 96.19 115 ARG A CA 1
ATOM 904 C C . ARG A 1 115 ? -13.959 14.800 12.428 1.00 96.19 115 ARG A C 1
ATOM 906 O O . ARG A 1 115 ? -14.583 14.630 13.477 1.00 96.19 115 ARG A O 1
ATOM 913 N N . THR A 1 116 ? -14.569 15.066 11.276 1.00 97.31 116 THR A N 1
ATOM 914 C CA . THR A 1 116 ? -16.027 15.066 11.157 1.00 97.31 116 THR A CA 1
ATOM 915 C C . THR A 1 116 ? -16.544 13.635 11.213 1.00 97.31 116 THR A C 1
ATOM 917 O O . THR A 1 116 ? -16.184 12.809 10.378 1.00 97.31 116 THR A O 1
ATOM 920 N N . VAL A 1 117 ? -17.378 13.345 12.207 1.00 97.31 117 VAL A N 1
ATOM 921 C CA . VAL A 1 117 ? -18.123 12.093 12.320 1.00 97.31 117 VAL A CA 1
ATOM 922 C C . VAL A 1 117 ? -19.418 12.255 11.537 1.00 97.31 117 VAL A C 1
ATOM 924 O O . VAL A 1 117 ? -20.182 13.187 11.789 1.00 97.31 117 VAL A O 1
ATOM 927 N N . THR A 1 118 ? -19.658 11.367 10.582 1.00 96.56 118 THR A N 1
ATOM 928 C CA . THR A 1 118 ? -20.849 11.354 9.732 1.00 96.56 118 THR A CA 1
ATOM 929 C C . THR A 1 118 ? -21.615 10.050 9.912 1.00 96.56 118 THR A C 1
ATOM 931 O O . THR A 1 118 ? -21.024 8.999 10.169 1.00 96.56 118 THR A O 1
ATOM 934 N N . TYR A 1 119 ? -22.937 10.114 9.766 1.00 94.75 119 TYR A N 1
ATOM 935 C CA . TYR A 1 119 ? -23.773 8.921 9.715 1.00 94.75 119 TYR A CA 1
ATOM 936 C C . TYR A 1 119 ? -23.637 8.233 8.352 1.00 94.75 119 TYR A C 1
ATOM 938 O O . TYR A 1 119 ? -23.696 8.884 7.305 1.00 94.75 119 TYR A O 1
ATOM 946 N N . ASN A 1 120 ? -23.461 6.913 8.371 1.00 93.56 120 ASN A N 1
ATOM 947 C CA . ASN A 1 120 ? -23.474 6.072 7.187 1.00 93.56 120 ASN A CA 1
ATOM 948 C C . ASN A 1 120 ? -24.841 5.406 7.035 1.00 93.56 120 ASN A C 1
ATOM 950 O O . ASN A 1 120 ? -25.100 4.376 7.659 1.00 93.56 120 ASN A O 1
ATOM 954 N N . LYS A 1 121 ? -25.700 5.991 6.197 1.00 92.25 121 LYS A N 1
ATOM 955 C CA . LYS A 1 121 ? -27.016 5.430 5.893 1.00 92.25 121 LYS A CA 1
ATOM 956 C C . LYS A 1 121 ? -26.901 4.340 4.817 1.00 92.25 121 LYS A C 1
ATOM 958 O O . LYS A 1 121 ? -26.393 4.652 3.735 1.00 92.25 121 LYS A O 1
ATOM 963 N N . PRO A 1 122 ? -27.400 3.112 5.051 1.00 94.75 122 PRO A N 1
ATOM 964 C CA . PRO A 1 122 ? -27.461 2.097 4.005 1.00 94.75 122 PRO A CA 1
ATOM 965 C C . PRO A 1 122 ? -28.437 2.521 2.897 1.00 94.75 122 PRO A C 1
ATOM 967 O O . PRO A 1 122 ? -29.460 3.161 3.155 1.00 94.75 122 PRO A O 1
ATOM 970 N N . PHE A 1 123 ? -28.118 2.170 1.653 1.00 96.44 123 PHE A N 1
ATOM 971 C CA . PHE A 1 123 ? -28.970 2.406 0.477 1.00 96.44 123 PHE A CA 1
ATOM 972 C C . PHE A 1 123 ? -29.304 1.119 -0.290 1.00 96.44 123 PHE A C 1
ATOM 974 O O . PHE A 1 123 ? -29.977 1.176 -1.318 1.00 96.44 123 PHE A O 1
ATOM 981 N N . ALA A 1 124 ? -28.828 -0.024 0.196 1.00 96.31 124 ALA A N 1
ATOM 982 C CA . ALA A 1 124 ? -29.140 -1.353 -0.301 1.00 96.31 124 ALA A CA 1
ATOM 983 C C . ALA A 1 124 ? -29.124 -2.343 0.869 1.00 96.31 124 ALA A C 1
ATOM 985 O O . ALA A 1 124 ? -28.468 -2.088 1.879 1.00 96.31 124 ALA A O 1
ATOM 986 N N . ASP A 1 125 ? -29.814 -3.468 0.716 1.00 95.44 125 ASP A N 1
ATOM 987 C CA . ASP A 1 125 ? -29.697 -4.581 1.654 1.00 95.44 125 ASP A CA 1
ATOM 988 C C . ASP A 1 125 ? -28.413 -5.382 1.367 1.00 95.44 125 ASP A C 1
ATOM 990 O O . ASP A 1 125 ? -28.035 -5.526 0.196 1.00 95.44 125 ASP A O 1
ATOM 994 N N . PRO A 1 126 ? -27.741 -5.935 2.394 1.00 95.31 126 PRO A N 1
ATOM 995 C CA . PRO A 1 126 ? -26.651 -6.878 2.186 1.00 95.31 126 PRO A CA 1
ATOM 996 C C . PRO A 1 126 ? -27.103 -8.097 1.363 1.00 95.31 126 PRO A C 1
ATOM 998 O O . PRO A 1 126 ? -28.234 -8.567 1.528 1.00 95.31 126 PRO A O 1
ATOM 1001 N N . PRO A 1 127 ? -26.227 -8.680 0.522 1.00 95.00 127 PRO A N 1
ATOM 1002 C CA . PRO A 1 127 ? -26.501 -9.958 -0.117 1.00 95.00 127 PRO A CA 1
ATOM 1003 C C . PRO A 1 127 ? -26.849 -11.046 0.913 1.00 95.00 127 PRO A C 1
ATOM 1005 O O . PRO A 1 127 ? -26.384 -10.982 2.056 1.00 95.00 127 PRO A O 1
ATOM 1008 N N . PRO A 1 128 ? -27.608 -12.090 0.527 1.00 94.62 128 PRO A N 1
ATOM 1009 C CA . PRO A 1 128 ? -27.917 -13.191 1.430 1.00 94.62 128 PRO A CA 1
ATOM 1010 C C . PRO A 1 128 ? -26.650 -13.767 2.074 1.00 94.62 128 PRO A C 1
ATOM 1012 O O . PRO A 1 128 ? -25.655 -13.989 1.390 1.00 94.62 128 PRO A O 1
ATOM 1015 N N . GLN A 1 129 ? -26.713 -14.050 3.379 1.00 92.88 129 GLN A N 1
ATOM 1016 C CA . GLN A 1 129 ? -25.609 -14.564 4.212 1.00 92.88 129 GLN A CA 1
ATOM 1017 C C . GLN A 1 129 ? -24.480 -13.569 4.528 1.00 92.88 129 GLN A C 1
ATOM 1019 O O . GLN A 1 129 ? -23.703 -13.848 5.444 1.00 92.88 129 GLN A O 1
ATOM 1024 N N . CYS A 1 130 ? -24.401 -12.419 3.852 1.00 96.56 130 CYS A N 1
ATOM 1025 C CA . CYS A 1 130 ? -23.508 -11.342 4.267 1.00 96.56 130 CYS A CA 1
ATOM 1026 C C . CYS A 1 130 ? -24.031 -10.694 5.552 1.00 96.56 130 CYS A C 1
ATOM 1028 O O . CYS A 1 130 ? -25.234 -10.498 5.721 1.00 96.56 130 CYS A O 1
ATOM 1030 N N . LYS A 1 131 ? -23.113 -10.345 6.452 1.00 96.25 131 LYS A N 1
ATOM 1031 C CA . LYS A 1 131 ? -23.422 -9.705 7.737 1.00 96.25 131 LYS A CA 1
ATOM 1032 C C . LYS A 1 131 ? -22.649 -8.409 7.900 1.00 96.25 131 LYS A C 1
ATOM 1034 O O . LYS A 1 131 ? -21.594 -8.232 7.291 1.00 96.25 131 LYS A O 1
ATOM 1039 N N . HIS A 1 132 ? -23.125 -7.504 8.745 1.00 96.62 132 HIS A N 1
ATOM 1040 C CA . HIS A 1 132 ? -22.302 -6.375 9.162 1.00 96.62 132 HIS A CA 1
ATOM 1041 C C . HIS A 1 132 ? -21.067 -6.904 9.905 1.00 96.62 132 HIS A C 1
ATOM 1043 O O . HIS A 1 132 ? -21.132 -7.915 10.605 1.00 96.62 132 HIS A O 1
ATOM 1049 N N . ASP A 1 133 ? -19.937 -6.200 9.800 1.00 96.75 133 ASP A N 1
ATOM 1050 C CA . ASP A 1 133 ? -18.684 -6.649 10.420 1.00 96.75 133 ASP A CA 1
ATOM 1051 C C . ASP A 1 133 ? -18.827 -6.927 11.927 1.00 96.75 133 ASP A C 1
ATOM 1053 O O . ASP A 1 133 ? -18.272 -7.895 12.444 1.00 96.75 133 ASP A O 1
ATOM 1057 N N . TRP A 1 134 ? -19.605 -6.098 12.631 1.00 96.75 134 TRP A N 1
ATOM 1058 C CA . TRP A 1 134 ? -19.844 -6.240 14.067 1.00 96.75 134 TRP A CA 1
ATOM 1059 C C . TRP A 1 134 ? -20.677 -7.476 14.420 1.00 96.75 134 TRP A C 1
ATOM 1061 O O . TRP A 1 134 ? -20.421 -8.092 15.452 1.00 96.75 134 TRP A O 1
ATOM 1071 N N . GLU A 1 135 ? -21.619 -7.886 13.568 1.00 97.38 135 GLU A N 1
ATOM 1072 C CA . GLU A 1 135 ? -22.415 -9.101 13.785 1.00 97.38 135 GLU A CA 1
ATOM 1073 C C . GLU A 1 135 ? -21.526 -10.342 13.711 1.00 97.38 135 GLU A C 1
ATOM 1075 O O . GLU A 1 135 ? -21.661 -11.254 14.525 1.00 97.38 135 GLU A O 1
ATOM 1080 N N . ILE A 1 136 ? -20.569 -10.347 12.777 1.00 97.81 136 ILE A N 1
ATOM 1081 C CA . ILE A 1 136 ? -19.585 -11.424 12.639 1.00 97.81 136 ILE A CA 1
ATOM 1082 C C . ILE A 1 136 ? -18.731 -11.523 13.910 1.00 97.81 136 ILE A C 1
ATOM 1084 O O . ILE A 1 136 ? -18.574 -12.618 14.452 1.00 97.81 136 ILE A O 1
ATOM 1088 N N . PHE A 1 137 ? -18.241 -10.396 14.441 1.00 97.69 137 PHE A N 1
ATOM 1089 C CA . PHE A 1 137 ? -17.522 -10.389 15.720 1.00 97.69 137 PHE A CA 1
ATOM 1090 C C . PHE A 1 137 ? -18.382 -10.915 16.876 1.00 97.69 137 PHE A C 1
ATOM 1092 O O . PHE A 1 137 ? -17.898 -11.722 17.670 1.00 97.69 137 PHE A O 1
ATOM 1099 N N . CYS A 1 138 ? -19.658 -10.522 16.950 1.00 98.06 138 CYS A N 1
ATOM 1100 C CA . CYS A 1 138 ? -20.577 -11.008 17.981 1.00 98.06 138 CYS A CA 1
ATOM 1101 C C . CYS A 1 138 ? -20.806 -12.522 17.882 1.00 98.06 138 CYS A C 1
ATOM 1103 O O . CYS A 1 138 ? -20.819 -13.219 18.896 1.00 98.06 138 CYS A O 1
ATOM 1105 N N . ASP A 1 139 ? -20.956 -13.059 16.673 1.00 97.31 139 ASP A N 1
ATOM 1106 C CA . ASP A 1 139 ? -21.159 -14.492 16.466 1.00 97.31 139 ASP A CA 1
ATOM 1107 C C . ASP A 1 139 ? -19.915 -15.315 16.803 1.00 97.31 139 ASP A C 1
ATOM 1109 O O . ASP A 1 139 ? -20.029 -16.364 17.445 1.00 97.31 139 ASP A O 1
ATOM 1113 N N . VAL A 1 140 ? -18.724 -14.827 16.445 1.00 97.06 140 VAL A N 1
ATOM 1114 C CA . VAL A 1 140 ? -17.461 -15.455 16.855 1.00 97.06 140 VAL A CA 1
ATOM 1115 C C . VAL A 1 140 ? -17.314 -15.411 18.377 1.00 97.06 140 VAL A C 1
ATOM 1117 O O . VAL A 1 140 ? -17.039 -16.445 18.986 1.00 97.06 140 VAL A O 1
ATOM 1120 N N . ALA A 1 141 ? -17.581 -14.270 19.017 1.00 97.31 141 ALA A N 1
ATOM 1121 C CA . ALA A 1 141 ? -17.533 -14.144 20.472 1.00 97.31 141 ALA A CA 1
ATOM 1122 C C . ALA A 1 141 ? -18.481 -15.131 21.173 1.00 97.31 141 ALA A C 1
ATOM 1124 O O . ALA A 1 141 ? -18.068 -15.818 22.107 1.00 97.31 141 ALA A O 1
ATOM 1125 N N . LYS A 1 142 ? -19.719 -15.290 20.682 1.00 97.31 142 LYS A N 1
ATOM 1126 C CA . LYS A 1 142 ? -20.667 -16.298 21.194 1.00 97.31 142 LYS A CA 1
ATOM 1127 C C . LYS A 1 142 ? -20.099 -17.714 21.103 1.00 97.31 142 LYS A C 1
ATOM 1129 O O . LYS A 1 142 ? -20.215 -18.474 22.060 1.00 97.31 142 LYS A O 1
ATOM 1134 N N . LYS A 1 143 ? -19.462 -18.074 19.983 1.00 96.88 143 LYS A N 1
ATOM 1135 C CA . LYS A 1 143 ? -18.837 -19.399 19.807 1.00 96.88 143 LYS A CA 1
ATOM 1136 C C . LYS A 1 143 ? -17.635 -19.622 20.724 1.00 96.88 143 LYS A C 1
ATOM 1138 O O . LYS A 1 143 ? -17.376 -20.764 21.088 1.00 96.88 143 LYS A O 1
ATOM 1143 N N . LEU A 1 144 ? -16.949 -18.554 21.123 1.00 96.56 144 LEU A N 1
ATOM 1144 C CA . LEU A 1 144 ? -15.837 -18.588 22.074 1.00 96.56 144 LEU A CA 1
ATOM 1145 C C . LEU A 1 144 ? -16.279 -18.496 23.548 1.00 96.56 144 LEU A C 1
ATOM 1147 O O . LEU A 1 144 ? -15.422 -18.473 24.426 1.00 96.56 144 LEU A O 1
ATOM 1151 N N . GLY A 1 145 ? -17.585 -18.435 23.836 1.00 97.00 145 GLY A N 1
ATOM 1152 C CA . GLY A 1 145 ? -18.114 -18.331 25.203 1.00 97.00 145 GLY A CA 1
ATOM 1153 C C . GLY A 1 145 ? -18.185 -16.905 25.766 1.00 97.00 145 GLY A C 1
ATOM 1154 O O . GLY A 1 145 ? -18.464 -16.736 26.946 1.00 97.00 145 GLY A O 1
ATOM 1155 N N . TRP A 1 146 ? -17.982 -15.881 24.933 1.00 95.88 146 TRP A N 1
ATOM 1156 C CA . TRP A 1 146 ? -17.998 -14.456 25.304 1.00 95.88 146 TRP A CA 1
ATOM 1157 C C . TRP A 1 146 ? -19.282 -13.728 24.874 1.00 95.88 146 TRP A C 1
ATOM 1159 O O . TRP A 1 146 ? -19.301 -12.504 24.770 1.00 95.88 146 TRP A O 1
ATOM 1169 N N . GLY A 1 147 ? -20.363 -14.464 24.600 1.00 95.25 147 GLY A N 1
ATOM 1170 C CA . GLY A 1 147 ? -21.594 -13.908 24.025 1.00 95.25 147 GLY A CA 1
ATOM 1171 C C . GLY A 1 147 ? -22.202 -12.746 24.817 1.00 95.25 147 GLY A C 1
ATOM 1172 O O . GLY A 1 147 ? -22.669 -11.785 24.209 1.00 95.25 147 GLY A O 1
ATOM 1173 N N . ASP A 1 148 ? -22.130 -12.788 26.149 1.00 94.44 148 ASP A N 1
ATOM 1174 C CA . ASP A 1 148 ? -22.701 -11.751 27.019 1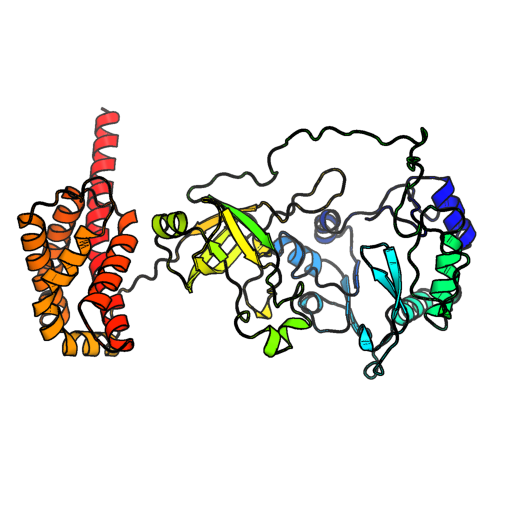.00 94.44 148 ASP A CA 1
ATOM 1175 C C . ASP A 1 148 ? -22.009 -10.388 26.845 1.00 94.44 148 ASP A C 1
ATOM 1177 O O . ASP A 1 148 ? -22.674 -9.351 26.872 1.00 94.44 148 ASP A O 1
ATOM 1181 N N . HIS A 1 149 ? -20.698 -10.388 26.570 1.00 94.69 149 HIS A N 1
ATOM 1182 C CA . HIS A 1 149 ? -19.902 -9.180 26.315 1.00 94.69 149 HIS A CA 1
ATOM 1183 C C . HIS A 1 149 ? -20.096 -8.604 24.901 1.00 94.69 149 HIS A C 1
ATOM 1185 O O . HIS A 1 149 ? -19.671 -7.485 24.628 1.00 94.69 149 HIS A O 1
ATOM 1191 N N . PHE A 1 150 ? -20.732 -9.353 23.996 1.00 96.62 150 PHE A N 1
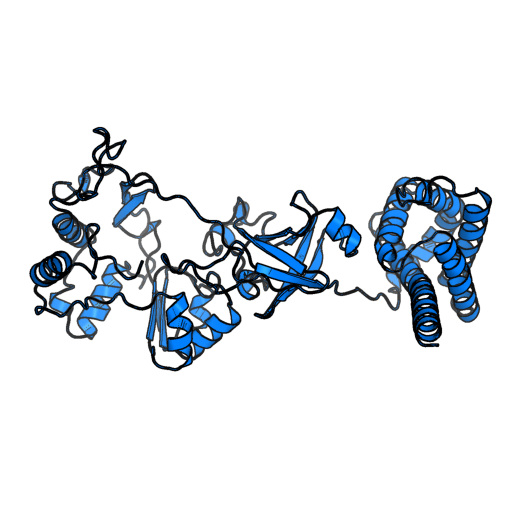ATOM 1192 C CA . PHE A 1 150 ? -20.936 -8.982 22.592 1.00 96.62 150 PHE A CA 1
ATOM 1193 C C . PHE A 1 150 ? -22.408 -9.158 22.186 1.00 96.62 150 PHE A C 1
ATOM 1195 O O . PHE A 1 150 ? -22.735 -9.709 21.135 1.00 96.62 150 PHE A O 1
ATOM 1202 N N . SER A 1 151 ? -23.318 -8.707 23.049 1.00 95.56 151 SER A N 1
ATOM 1203 C CA . SER A 1 151 ? -24.770 -8.874 22.912 1.00 95.56 151 SER A CA 1
ATOM 1204 C C . SER A 1 151 ? -25.470 -7.715 22.174 1.00 95.56 151 SER A C 1
ATOM 1206 O O . SER A 1 151 ? -26.671 -7.502 22.346 1.00 95.56 151 SER A O 1
ATOM 1208 N N . TYR A 1 152 ? -24.732 -6.984 21.329 1.00 97.50 152 TYR A N 1
ATOM 1209 C CA . TYR A 1 152 ? -25.234 -5.835 20.569 1.00 97.50 152 TYR A CA 1
ATOM 1210 C C . TYR A 1 152 ? -26.303 -6.228 19.544 1.00 97.50 152 TYR A C 1
ATOM 1212 O O . TYR A 1 152 ? -26.194 -7.253 18.867 1.00 97.50 152 TYR A O 1
ATOM 1220 N N . LYS A 1 153 ? -27.319 -5.377 19.395 1.00 96.31 153 LYS A N 1
ATOM 1221 C CA . LYS A 1 153 ? -28.443 -5.571 18.462 1.00 96.31 153 LYS A CA 1
ATOM 1222 C C . LYS A 1 153 ? -28.344 -4.716 17.206 1.00 96.31 153 LYS A C 1
ATOM 1224 O O . LYS A 1 153 ? -29.022 -4.999 16.224 1.00 96.31 153 LYS A O 1
ATOM 1229 N N . ASN A 1 154 ? -27.568 -3.637 17.253 1.00 95.25 154 ASN A N 1
ATOM 1230 C CA . ASN A 1 154 ? -27.405 -2.693 16.152 1.00 95.25 154 ASN A CA 1
ATOM 1231 C C . ASN A 1 154 ? -26.120 -1.863 16.328 1.00 95.25 154 ASN A C 1
ATOM 1233 O O . ASN A 1 154 ? -25.509 -1.835 17.397 1.00 95.25 154 ASN A O 1
ATOM 1237 N N . ALA A 1 155 ? -25.724 -1.147 15.271 1.00 94.88 155 ALA A N 1
ATOM 1238 C CA . ALA A 1 155 ? -24.525 -0.307 15.272 1.00 94.88 155 ALA A CA 1
ATOM 1239 C C . ALA A 1 155 ? -24.610 0.876 16.256 1.00 94.88 155 ALA A C 1
ATOM 1241 O O . ALA A 1 155 ? -23.580 1.378 16.712 1.00 94.88 155 ALA A O 1
ATOM 1242 N N . ARG A 1 156 ? -25.825 1.322 16.592 1.00 95.25 156 ARG A N 1
ATOM 1243 C CA . ARG A 1 156 ? -26.050 2.425 17.526 1.00 95.25 156 ARG A CA 1
ATOM 1244 C C . ARG A 1 156 ? -25.663 2.056 18.954 1.00 95.25 156 ARG A C 1
ATOM 1246 O O . ARG A 1 156 ? -24.996 2.854 19.598 1.00 95.25 156 ARG A O 1
ATOM 1253 N N . GLU A 1 157 ? -26.003 0.859 19.427 1.00 96.81 157 GLU A N 1
ATOM 1254 C CA . GLU A 1 157 ? -25.590 0.396 20.761 1.00 96.81 157 GLU A CA 1
ATOM 1255 C C . GLU A 1 157 ? -24.057 0.401 20.907 1.00 96.81 157 GLU A C 1
ATOM 1257 O O . GLU A 1 157 ? -23.532 0.839 21.931 1.00 96.81 157 GLU A O 1
ATOM 1262 N N . ILE A 1 158 ? -23.333 0.019 19.848 1.00 96.81 158 ILE A N 1
ATOM 1263 C CA . ILE A 1 158 ? -21.862 0.063 19.805 1.00 96.81 158 ILE A CA 1
ATOM 1264 C C . ILE A 1 158 ? -21.355 1.512 19.835 1.00 96.81 158 ILE A C 1
ATOM 1266 O O . ILE A 1 158 ? -20.406 1.826 20.553 1.00 96.81 158 ILE A O 1
ATOM 1270 N N . PHE A 1 159 ? -21.981 2.416 19.075 1.00 96.75 159 PHE A N 1
ATOM 1271 C CA . PHE A 1 159 ? -21.643 3.842 19.104 1.00 96.75 159 PHE A CA 1
ATOM 1272 C C . PHE A 1 159 ? -21.879 4.461 20.490 1.00 96.75 159 PHE A C 1
ATOM 1274 O O . PHE A 1 159 ? -21.021 5.188 20.995 1.00 96.75 159 PHE A O 1
ATOM 1281 N N . ASP A 1 160 ? -23.012 4.148 21.119 1.00 96.75 160 ASP A N 1
ATOM 1282 C CA . ASP A 1 160 ? -23.383 4.641 22.444 1.00 96.75 160 ASP A CA 1
ATOM 1283 C C . ASP A 1 160 ? -22.483 4.080 23.553 1.00 96.75 160 ASP A C 1
ATOM 1285 O O . ASP A 1 160 ? -22.235 4.768 24.546 1.00 96.75 160 ASP A O 1
ATOM 1289 N N . GLU A 1 161 ? -21.947 2.868 23.398 1.00 97.31 161 GLU A N 1
ATOM 1290 C CA . GLU A 1 161 ? -20.874 2.372 24.258 1.00 97.31 161 GLU A CA 1
ATOM 1291 C C . GLU A 1 161 ? -19.560 3.122 23.995 1.00 97.31 161 GLU A C 1
ATOM 1293 O O . GLU A 1 161 ? -18.977 3.697 24.919 1.00 97.31 161 GLU A O 1
ATOM 1298 N N . TYR A 1 162 ? -19.111 3.178 22.736 1.00 96.75 162 TYR A N 1
ATOM 1299 C CA . TYR A 1 162 ? -17.845 3.804 22.357 1.00 96.75 162 TYR A CA 1
ATOM 1300 C C . TYR A 1 162 ? -17.760 5.261 22.822 1.00 96.75 162 TYR A C 1
ATOM 1302 O O . TYR A 1 162 ? -16.747 5.663 23.401 1.00 96.75 162 TYR A O 1
ATOM 1310 N N . LYS A 1 163 ? -18.817 6.059 22.621 1.00 96.81 163 LYS A N 1
ATOM 1311 C CA . LYS A 1 163 ? -18.805 7.487 22.964 1.00 96.81 163 LYS A CA 1
ATOM 1312 C C . LYS A 1 163 ? -18.587 7.729 24.459 1.00 96.81 163 LYS A C 1
ATOM 1314 O O . LYS A 1 163 ? -17.910 8.694 24.808 1.00 96.81 163 LYS A O 1
ATOM 1319 N N . LYS A 1 164 ? -19.048 6.832 25.342 1.00 97.62 164 LYS A N 1
ATOM 1320 C CA . LYS A 1 164 ? -18.801 6.923 26.797 1.00 97.62 164 LYS A CA 1
ATOM 1321 C C . LYS A 1 164 ? -17.316 6.837 27.121 1.00 97.62 164 LYS A C 1
ATOM 1323 O O . LYS A 1 164 ? -16.833 7.552 27.990 1.00 97.62 164 LYS A O 1
ATOM 1328 N N . THR A 1 165 ? -16.560 6.036 26.369 1.00 97.62 165 THR A N 1
ATOM 1329 C CA . THR A 1 165 ? -15.104 5.978 26.550 1.00 97.62 165 THR A CA 1
ATOM 1330 C C . THR A 1 165 ? -14.452 7.329 26.256 1.00 97.62 165 THR A C 1
ATOM 1332 O O . THR A 1 165 ? -13.401 7.637 26.802 1.00 97.62 165 THR A O 1
ATOM 1335 N N . THR A 1 166 ? -15.054 8.189 25.439 1.00 97.44 166 THR A N 1
ATOM 1336 C CA . THR A 1 166 ? -14.447 9.471 25.057 1.00 97.44 166 THR A CA 1
ATOM 1337 C C . THR A 1 166 ? -14.644 10.593 26.080 1.00 97.44 166 THR A C 1
ATOM 1339 O O . THR A 1 166 ? -14.025 11.644 25.920 1.00 97.44 166 THR A O 1
ATOM 1342 N N . GLU A 1 167 ? -15.444 10.381 27.131 1.00 97.06 167 GLU A N 1
ATOM 1343 C CA . GLU A 1 167 ? -15.747 11.408 28.135 1.00 97.06 167 GLU A CA 1
ATOM 1344 C C . GLU A 1 167 ? -14.472 11.989 28.767 1.00 97.06 167 GLU A C 1
ATOM 1346 O O . GLU A 1 167 ? -13.570 11.262 29.196 1.00 97.06 167 GLU A O 1
ATOM 1351 N N . GLY A 1 168 ? -14.369 13.321 28.773 1.00 93.06 168 GLY A N 1
ATOM 1352 C CA . GLY A 1 168 ? -13.222 14.052 29.315 1.00 93.06 168 GLY A CA 1
ATOM 1353 C C . GLY A 1 168 ? -11.936 13.946 28.485 1.00 93.06 168 GLY A C 1
ATOM 1354 O O . GLY A 1 168 ? -10.890 14.442 28.908 1.00 93.06 168 GLY A O 1
ATOM 1355 N N . ARG A 1 169 ? -11.973 13.308 27.308 1.00 93.75 169 ARG A N 1
ATOM 1356 C CA . ARG A 1 169 ? -10.824 13.191 26.395 1.00 93.75 169 ARG A CA 1
ATOM 1357 C C . ARG A 1 169 ? -10.836 14.306 25.350 1.00 93.75 169 ARG A C 1
ATOM 1359 O O . ARG A 1 169 ? -11.822 14.998 25.137 1.00 93.75 169 ARG A O 1
ATOM 1366 N N . LEU A 1 170 ? -9.727 14.468 24.630 1.00 90.12 170 LEU A N 1
ATOM 1367 C CA . LEU A 1 170 ? -9.629 15.454 23.543 1.00 90.12 170 LEU A CA 1
ATOM 1368 C C . LEU A 1 170 ? -10.693 15.230 22.447 1.00 90.12 170 LEU A C 1
ATOM 1370 O O . LEU A 1 170 ? -11.174 16.178 21.830 1.00 90.12 170 LEU A O 1
ATOM 1374 N N . CYS A 1 171 ? -11.041 13.966 22.215 1.00 94.69 171 CYS A N 1
ATOM 1375 C CA . CYS A 1 171 ? -12.036 13.509 21.254 1.00 94.69 171 CYS A CA 1
ATOM 1376 C C . CYS A 1 171 ? -13.439 13.347 21.857 1.00 94.69 171 CYS A C 1
ATOM 1378 O O . CYS A 1 171 ? -14.182 12.492 21.382 1.00 94.69 171 CYS A O 1
ATOM 1380 N N . ASP A 1 172 ? -13.767 14.060 22.937 1.00 96.06 172 ASP A N 1
ATOM 1381 C CA . ASP A 1 172 ? -15.019 13.842 23.662 1.00 96.06 172 ASP A CA 1
ATOM 1382 C C . ASP A 1 172 ? -16.246 14.072 22.767 1.00 96.06 172 ASP A C 1
ATOM 1384 O O . ASP A 1 172 ? -16.526 15.184 22.308 1.00 96.06 172 ASP A O 1
ATOM 1388 N N . ILE A 1 173 ? -16.962 12.978 22.528 1.00 97.00 173 ILE A N 1
ATOM 1389 C CA . ILE A 1 173 ? -18.251 12.909 21.841 1.00 97.00 173 ILE A CA 1
ATOM 1390 C C . ILE A 1 173 ? -19.306 12.230 22.728 1.00 97.00 173 ILE A C 1
ATOM 1392 O O . ILE A 1 173 ? -20.355 11.819 22.240 1.00 97.00 173 ILE A O 1
ATOM 1396 N N . SER A 1 174 ? -19.050 12.091 24.033 1.00 97.25 174 SER A N 1
ATOM 1397 C CA . SER A 1 174 ? -19.881 11.335 24.985 1.00 97.25 174 SER A CA 1
ATOM 1398 C C . SER A 1 174 ? -21.335 11.809 25.045 1.00 97.25 174 SER A C 1
ATOM 1400 O O . SER A 1 174 ? -22.242 11.010 25.266 1.00 97.25 174 SER A O 1
ATOM 1402 N N . LYS A 1 175 ? -21.559 13.102 24.790 1.00 96.25 175 LYS A N 1
ATOM 1403 C CA . LYS A 1 175 ? -22.877 13.756 24.782 1.00 96.25 175 LYS A CA 1
ATOM 1404 C C . LYS A 1 175 ? -23.509 13.862 23.395 1.00 96.25 175 LYS A C 1
ATOM 1406 O O . LYS A 1 175 ? -24.476 14.595 23.231 1.00 96.25 175 LYS A O 1
ATOM 1411 N N . TRP A 1 176 ? -22.921 13.248 22.372 1.00 96.19 176 TRP A N 1
ATOM 1412 C CA . TRP A 1 176 ? -23.469 13.316 21.022 1.00 96.19 176 TRP A CA 1
ATOM 1413 C C . TRP A 1 176 ? -24.533 12.252 20.819 1.00 96.19 176 TRP A C 1
ATOM 1415 O O . TRP A 1 176 ? -24.328 11.091 21.175 1.00 96.19 176 TRP A O 1
ATOM 1425 N N . ASP A 1 177 ? -25.625 12.644 20.180 1.00 91.94 177 ASP A N 1
ATOM 1426 C CA . ASP A 1 177 ? -26.653 11.727 19.715 1.00 91.94 177 ASP A CA 1
ATOM 1427 C C . ASP A 1 177 ? -26.420 11.336 18.258 1.00 91.94 177 ASP A C 1
ATOM 1429 O O . ASP A 1 177 ? -25.861 12.093 17.458 1.00 91.94 177 ASP A O 1
ATOM 1433 N N . TYR A 1 178 ? -26.819 10.108 17.944 1.00 87.69 178 TYR A N 1
ATOM 1434 C CA . TYR A 1 178 ? -26.588 9.460 16.658 1.00 87.69 178 TYR A CA 1
ATOM 1435 C C . TYR A 1 178 ? -27.300 10.197 15.508 1.00 87.69 178 TYR A C 1
ATOM 1437 O O . TYR A 1 178 ? -26.764 10.317 14.408 1.00 87.69 178 TYR A O 1
ATOM 1445 N N . GLU A 1 179 ? -28.482 10.746 15.790 1.00 89.69 179 GLU A N 1
ATOM 1446 C CA . GLU A 1 179 ? -29.353 11.487 14.871 1.00 89.69 179 GLU A CA 1
ATOM 1447 C C . GLU A 1 179 ? -28.812 12.863 14.493 1.00 89.69 179 GLU A C 1
ATOM 1449 O O . GLU A 1 179 ? -29.175 13.400 13.450 1.00 89.69 179 GLU A O 1
ATOM 1454 N N . ASP A 1 180 ? -27.941 13.431 15.323 1.00 92.56 180 ASP A N 1
ATOM 1455 C CA . ASP A 1 180 ? -27.444 14.787 15.125 1.00 92.56 180 ASP A CA 1
ATOM 1456 C C . ASP A 1 180 ? -26.160 14.843 14.282 1.00 92.56 180 ASP A C 1
ATOM 1458 O O . ASP A 1 180 ? -25.527 15.898 14.166 1.00 92.56 180 ASP A O 1
ATOM 1462 N N . LEU A 1 181 ? -25.702 13.709 13.751 1.00 95.62 181 LEU A N 1
ATOM 1463 C CA . LEU A 1 181 ? -24.551 13.673 12.857 1.00 95.62 181 LEU A CA 1
ATOM 1464 C C . LEU A 1 181 ? -24.931 14.300 11.496 1.00 95.62 181 LEU A C 1
ATOM 1466 O O . LEU A 1 181 ? -26.021 14.045 10.987 1.00 95.62 181 LEU A O 1
ATOM 1470 N N . PRO A 1 182 ? -24.041 15.088 10.858 1.00 96.56 182 PRO A N 1
ATOM 1471 C CA . PRO A 1 182 ? -22.600 15.131 11.089 1.00 96.56 182 PRO A CA 1
ATOM 1472 C C . PRO A 1 182 ? -22.130 16.180 12.108 1.00 96.56 182 PRO A C 1
ATOM 1474 O O . PRO A 1 182 ? -22.640 17.297 12.161 1.00 96.56 182 PRO A O 1
ATOM 1477 N N . LYS A 1 183 ? -21.073 15.855 12.863 1.00 96.75 183 LYS A N 1
ATOM 1478 C CA . LYS A 1 183 ? -20.424 16.768 13.825 1.00 96.75 183 LYS A CA 1
ATOM 1479 C C . LYS A 1 183 ? -18.904 16.584 13.827 1.00 96.75 183 LYS A C 1
ATOM 1481 O O . LYS A 1 183 ? -18.406 15.477 13.655 1.00 96.75 183 LYS A O 1
ATOM 1486 N N . GLN A 1 184 ? -18.150 17.661 14.052 1.00 96.75 184 GLN A N 1
ATOM 1487 C CA . GLN A 1 184 ? -16.679 17.650 14.089 1.00 96.75 184 GLN A CA 1
ATOM 1488 C C . GLN A 1 184 ? -16.161 17.773 15.524 1.00 96.75 184 GLN A C 1
ATOM 1490 O O . GLN A 1 184 ? -16.404 18.785 16.189 1.00 96.75 184 GLN A O 1
ATOM 1495 N N . TRP A 1 185 ? -15.437 16.761 16.017 1.00 95.12 185 TRP A N 1
ATOM 1496 C CA . TRP A 1 185 ? -14.968 16.788 17.404 1.00 95.12 185 TRP A CA 1
ATOM 1497 C C . TRP A 1 185 ? -13.794 17.759 17.557 1.00 95.12 185 TRP A C 1
ATOM 1499 O O . TRP A 1 185 ? -12.977 17.950 16.647 1.00 95.12 185 TRP A O 1
ATOM 1509 N N . GLY A 1 186 ? -13.752 18.436 18.707 1.00 92.38 186 GLY A N 1
ATOM 1510 C CA . GLY A 1 186 ? -12.810 19.528 18.967 1.00 92.38 186 GLY A CA 1
ATOM 1511 C C . GLY A 1 186 ? -13.034 20.783 18.107 1.00 92.38 186 GLY A C 1
ATOM 1512 O O . GLY A 1 186 ? -12.195 21.682 18.105 1.00 92.38 186 GLY A O 1
ATOM 1513 N N . GLY A 1 187 ? -14.155 20.856 17.377 1.00 91.06 187 GLY A N 1
ATOM 1514 C CA . GLY A 1 187 ? -14.504 21.967 16.497 1.00 91.06 187 GLY A CA 1
ATOM 1515 C C . GLY A 1 187 ? -13.597 22.094 15.268 1.00 91.06 187 GLY A C 1
ATOM 1516 O O . GLY A 1 187 ? -12.787 21.216 14.950 1.00 91.06 187 GLY A O 1
ATOM 1517 N N . ARG A 1 188 ? -13.723 23.234 14.574 1.00 92.06 188 ARG A N 1
ATOM 1518 C CA . ARG A 1 188 ? -12.970 23.515 13.339 1.00 92.06 188 ARG A CA 1
ATOM 1519 C C . ARG A 1 188 ? -11.456 23.455 13.553 1.00 92.06 188 ARG A C 1
ATOM 1521 O O . ARG A 1 188 ? -10.736 22.897 12.727 1.00 92.06 188 ARG A O 1
ATOM 1528 N N . TRP A 1 189 ? -10.988 24.010 14.671 1.00 92.62 189 TRP A N 1
ATOM 1529 C CA . TRP A 1 189 ? -9.573 24.103 15.020 1.00 92.62 189 TRP A CA 1
ATOM 1530 C C . TRP A 1 189 ? -9.338 23.557 16.421 1.00 92.62 189 TRP A C 1
ATOM 1532 O O . TRP A 1 189 ? -9.894 24.075 17.389 1.00 92.62 189 TRP A O 1
ATOM 1542 N N . LEU A 1 190 ? -8.445 22.576 16.533 1.00 93.69 190 LEU A N 1
ATOM 1543 C CA . LEU A 1 190 ? -7.890 22.203 17.827 1.00 93.69 190 LEU A CA 1
ATOM 1544 C C . LEU A 1 190 ? -6.956 23.309 18.331 1.00 93.69 190 LEU A C 1
ATOM 1546 O O . LEU A 1 190 ? -6.342 24.029 17.544 1.00 93.69 190 LEU A O 1
ATOM 1550 N N . TYR A 1 191 ? -6.835 23.418 19.654 1.00 93.62 191 TYR A N 1
ATOM 1551 C CA . TYR A 1 191 ? -5.853 24.284 20.318 1.00 93.62 191 TYR A CA 1
ATOM 1552 C C . TYR A 1 191 ? -5.981 25.777 19.960 1.00 93.62 191 TYR A C 1
ATOM 1554 O O . TYR A 1 191 ? -4.983 26.497 19.927 1.00 93.62 191 TYR A O 1
ATOM 1562 N N . LYS A 1 192 ? -7.211 26.270 19.731 1.00 92.69 192 LYS A N 1
ATOM 1563 C CA . LYS A 1 192 ? -7.507 27.692 19.441 1.00 92.69 192 LYS A CA 1
ATOM 1564 C C . LYS A 1 192 ? -6.887 28.650 20.471 1.00 92.69 192 LYS A C 1
ATOM 1566 O O . LYS A 1 192 ? -6.459 29.745 20.125 1.00 92.69 192 LYS A O 1
ATOM 1571 N N . GLU A 1 193 ? -6.787 28.205 21.720 1.00 93.12 193 GLU A N 1
ATOM 1572 C CA . GLU A 1 193 ? -6.212 28.953 22.845 1.00 93.12 193 GLU A CA 1
ATOM 1573 C C . GLU A 1 193 ? -4.690 28.770 23.000 1.00 93.12 193 GLU A C 1
ATOM 1575 O O . GLU A 1 193 ? -4.119 29.167 24.011 1.00 93.12 193 GLU A O 1
ATOM 1580 N N . LYS A 1 194 ? -4.009 28.150 22.023 1.00 94.69 194 LYS A N 1
ATOM 1581 C CA . LYS A 1 194 ? -2.563 27.840 22.053 1.00 94.69 194 LYS A CA 1
ATOM 1582 C C . LYS A 1 194 ? -2.137 26.984 23.255 1.00 94.69 194 LYS A C 1
ATOM 1584 O O . LYS A 1 194 ? -0.971 26.998 23.648 1.00 94.69 194 LYS A O 1
ATOM 1589 N N . ARG A 1 195 ? -3.077 26.219 23.814 1.00 93.94 195 ARG A N 1
ATOM 1590 C CA . ARG A 1 195 ? -2.829 25.189 24.824 1.00 93.94 195 ARG A CA 1
ATOM 1591 C C . ARG A 1 195 ? -2.823 23.821 24.156 1.00 93.94 195 ARG A C 1
ATOM 1593 O O . ARG A 1 195 ? -3.805 23.439 23.528 1.00 93.94 195 ARG A O 1
ATOM 1600 N N . PHE A 1 196 ? -1.713 23.109 24.283 1.00 94.38 196 PHE A N 1
ATOM 1601 C CA . PHE A 1 196 ? -1.454 21.818 23.642 1.00 94.38 196 PHE A CA 1
ATOM 1602 C C . PHE A 1 196 ? -1.574 20.671 24.657 1.00 94.38 196 PHE A C 1
ATOM 1604 O O . PHE A 1 196 ? -1.426 20.921 25.854 1.00 94.38 196 PHE A O 1
ATOM 1611 N N . PRO A 1 197 ? -1.798 19.415 24.219 1.00 89.81 197 PRO A N 1
ATOM 1612 C CA . PRO A 1 197 ? -1.954 18.258 25.100 1.00 89.81 197 PRO A CA 1
ATOM 1613 C C . PRO A 1 197 ? -0.581 17.763 25.578 1.00 89.81 197 PRO A C 1
ATOM 1615 O O . PRO A 1 197 ? -0.173 16.628 25.351 1.00 89.81 197 PRO A O 1
ATOM 1618 N N . THR A 1 198 ? 0.177 18.661 26.195 1.00 93.06 198 THR A N 1
ATOM 1619 C CA . THR A 1 198 ? 1.466 18.396 26.828 1.00 93.06 198 THR A CA 1
ATOM 1620 C C . THR A 1 198 ? 1.364 18.789 28.301 1.00 93.06 198 THR A C 1
ATOM 1622 O O . THR A 1 198 ? 0.583 19.684 28.630 1.00 93.06 198 THR A O 1
ATOM 1625 N N . PRO A 1 199 ? 2.170 18.198 29.203 1.00 92.50 199 PRO A N 1
ATOM 1626 C CA . PRO A 1 199 ? 2.136 18.563 30.622 1.00 92.50 199 PRO A CA 1
ATOM 1627 C C . PRO A 1 199 ? 2.331 20.065 30.895 1.00 92.50 199 PRO A C 1
ATOM 1629 O O . PRO A 1 199 ? 1.795 20.591 31.862 1.00 92.50 199 PRO A O 1
ATOM 1632 N N . SER A 1 200 ? 3.064 20.779 30.031 1.00 95.81 200 SER A N 1
ATOM 1633 C CA . SER A 1 200 ? 3.288 22.227 30.149 1.00 95.81 200 SER A CA 1
ATOM 1634 C C . SER A 1 200 ? 2.229 23.087 29.452 1.00 95.81 200 SER A C 1
ATOM 1636 O O . SER A 1 200 ? 2.279 24.313 29.547 1.00 95.81 200 SER A O 1
ATOM 1638 N N . GLY A 1 201 ? 1.322 22.482 28.681 1.00 95.88 201 GLY A N 1
ATOM 1639 C CA . GLY A 1 201 ? 0.384 23.185 27.808 1.00 95.88 201 GLY A CA 1
ATOM 1640 C C . GLY A 1 201 ? 1.024 23.848 26.581 1.00 95.88 201 GLY A C 1
ATOM 1641 O O . GLY A 1 201 ? 0.311 24.486 25.811 1.00 95.88 201 GLY A O 1
ATOM 1642 N N . LYS A 1 202 ? 2.341 23.720 26.369 1.00 96.50 202 LYS A N 1
ATOM 1643 C CA . LYS A 1 202 ? 3.078 24.338 25.251 1.00 96.50 202 LYS A CA 1
ATOM 1644 C C . LYS A 1 202 ? 3.381 23.323 24.146 1.00 96.50 202 LYS A C 1
ATOM 1646 O O . LYS A 1 202 ? 3.546 22.132 24.416 1.00 96.50 202 LYS A O 1
ATOM 1651 N N . ALA A 1 203 ? 3.502 23.798 22.907 1.00 95.75 203 ALA A N 1
ATOM 1652 C CA . ALA A 1 203 ? 4.003 22.987 21.799 1.00 95.75 203 ALA A CA 1
ATOM 1653 C C . ALA A 1 203 ? 5.462 22.565 22.049 1.00 95.75 203 ALA A C 1
ATOM 1655 O O . ALA A 1 203 ? 6.225 23.286 22.696 1.00 95.75 203 ALA A O 1
ATOM 1656 N N . ARG A 1 204 ? 5.849 21.399 21.525 1.00 94.62 204 ARG A N 1
ATOM 1657 C CA . ARG A 1 204 ? 7.227 20.893 21.570 1.00 94.62 204 ARG A CA 1
ATOM 1658 C C . ARG A 1 204 ? 7.843 21.013 20.180 1.00 94.62 204 ARG A C 1
ATOM 1660 O O . ARG A 1 204 ? 7.288 20.481 19.224 1.00 94.62 204 ARG A O 1
ATOM 1667 N N . PHE A 1 205 ? 8.965 21.718 20.080 1.00 94.00 205 PHE A N 1
ATOM 1668 C CA . PHE A 1 205 ? 9.745 21.804 18.849 1.00 94.00 205 PHE A CA 1
ATOM 1669 C C . PHE A 1 205 ? 10.715 20.626 18.800 1.00 94.00 205 PHE A C 1
ATOM 1671 O O . PHE A 1 205 ? 11.554 20.492 19.686 1.00 94.00 205 PHE A O 1
ATOM 1678 N N . ASN A 1 206 ? 10.594 19.793 17.769 1.00 90.62 206 ASN A N 1
ATOM 1679 C CA . ASN A 1 206 ? 11.466 18.645 17.550 1.00 90.62 206 ASN A CA 1
ATOM 1680 C C . ASN A 1 206 ? 12.247 18.876 16.248 1.00 90.62 206 ASN A C 1
ATOM 1682 O O . ASN A 1 206 ? 11.638 18.803 15.177 1.00 90.62 206 ASN A O 1
ATOM 1686 N N . PRO A 1 207 ? 13.551 19.199 16.299 1.00 91.50 207 PRO A N 1
ATOM 1687 C CA . PRO A 1 207 ? 14.354 19.299 15.087 1.00 91.50 207 PRO A CA 1
ATOM 1688 C C . PRO A 1 207 ? 14.518 17.906 14.468 1.00 91.50 207 PRO A C 1
ATOM 1690 O O . PRO A 1 207 ? 14.906 16.958 15.149 1.00 91.50 207 PRO A O 1
ATOM 1693 N N . ALA A 1 208 ? 14.212 17.777 13.177 1.00 88.12 208 ALA A N 1
ATOM 1694 C CA . ALA A 1 208 ? 14.436 16.535 12.450 1.00 88.12 208 ALA A CA 1
ATOM 1695 C C . ALA A 1 208 ? 15.920 16.420 12.077 1.00 88.12 208 ALA A C 1
ATOM 1697 O O . ALA A 1 208 ? 16.460 17.293 11.397 1.00 88.12 208 ALA A O 1
ATOM 1698 N N . VAL A 1 209 ? 16.573 15.344 12.516 1.00 88.88 209 VAL A N 1
A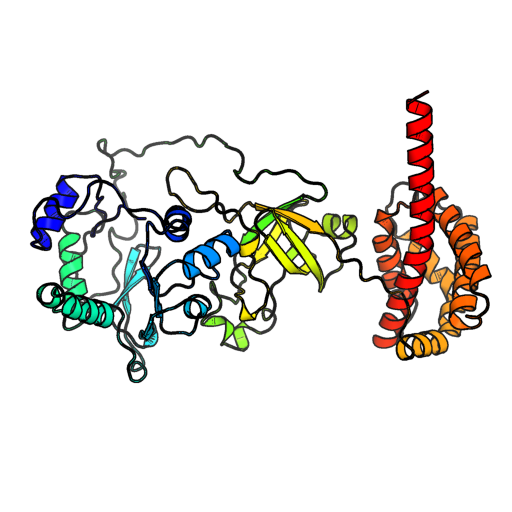TOM 1699 C CA . VAL A 1 209 ? 17.929 14.989 12.080 1.00 88.88 209 VAL A CA 1
ATOM 1700 C C . VAL A 1 209 ? 17.807 14.102 10.847 1.00 88.88 209 VAL A C 1
ATOM 1702 O O . VAL A 1 209 ? 17.081 13.108 10.869 1.00 88.88 209 VAL A O 1
ATOM 1705 N N . PHE A 1 210 ? 18.495 14.461 9.764 1.00 90.62 210 PHE A N 1
ATOM 1706 C CA . PHE A 1 210 ? 18.503 13.644 8.555 1.00 90.62 210 PHE A CA 1
ATOM 1707 C C . PHE A 1 210 ? 19.195 12.304 8.823 1.00 90.62 210 PHE A C 1
ATOM 1709 O O . PHE A 1 210 ? 20.307 12.269 9.345 1.00 90.62 210 PHE A O 1
ATOM 1716 N N . SER A 1 211 ? 18.538 11.218 8.429 1.00 87.88 211 SER A N 1
ATOM 1717 C CA . SER A 1 211 ? 19.116 9.876 8.366 1.00 87.88 211 SER A CA 1
ATOM 1718 C C . SER A 1 211 ? 18.895 9.324 6.957 1.00 87.88 211 SER A C 1
ATOM 1720 O O . SER A 1 211 ? 17.829 9.576 6.384 1.00 87.88 211 SER A O 1
ATOM 1722 N N . PRO A 1 212 ? 19.878 8.620 6.370 1.00 88.25 212 PRO A N 1
ATOM 1723 C CA . PRO A 1 212 ? 19.701 8.012 5.060 1.00 88.25 212 PRO A CA 1
ATOM 1724 C C . PRO A 1 212 ? 18.634 6.899 5.105 1.00 88.25 212 PRO A C 1
ATOM 1726 O O . PRO A 1 212 ? 18.429 6.302 6.164 1.00 88.25 212 PRO A O 1
ATOM 1729 N N . PRO A 1 213 ? 17.970 6.611 3.970 1.00 87.94 213 PRO A N 1
ATOM 1730 C CA . PRO A 1 213 ? 17.033 5.494 3.842 1.00 87.94 213 PRO A CA 1
ATOM 1731 C C . PRO A 1 213 ? 17.652 4.146 4.216 1.00 87.94 213 PRO A C 1
ATOM 1733 O O . PRO A 1 213 ? 18.853 3.945 4.025 1.00 87.94 213 PRO A O 1
ATOM 1736 N N . SER A 1 214 ? 16.835 3.202 4.691 1.00 86.19 214 SER A N 1
ATOM 1737 C CA . SER A 1 214 ? 17.341 1.903 5.168 1.00 86.19 214 SER A CA 1
ATOM 1738 C C . SER A 1 214 ? 17.749 0.974 4.021 1.00 86.19 214 SER A C 1
ATOM 1740 O O . SER A 1 214 ? 18.710 0.217 4.132 1.00 86.19 214 SER A O 1
ATOM 1742 N N . ASP A 1 215 ? 17.028 1.028 2.899 1.00 82.38 215 ASP A N 1
ATOM 1743 C CA . ASP A 1 215 ? 17.277 0.204 1.707 1.00 82.38 215 ASP A CA 1
ATOM 1744 C C . ASP A 1 215 ? 18.185 0.939 0.706 1.00 82.38 215 ASP A C 1
ATOM 1746 O O . ASP A 1 215 ? 17.779 1.208 -0.420 1.00 82.38 215 ASP A O 1
ATOM 1750 N N . SER A 1 216 ? 19.403 1.306 1.125 1.00 73.25 216 SER A N 1
ATOM 1751 C CA . SER A 1 216 ? 20.369 2.092 0.332 1.00 73.25 216 SER A CA 1
ATOM 1752 C C . SER A 1 216 ? 21.347 1.239 -0.485 1.00 73.25 216 SER A C 1
ATOM 1754 O O . SER A 1 216 ? 22.472 1.660 -0.751 1.00 73.25 216 SER A O 1
ATOM 1756 N N . THR A 1 217 ? 20.984 0.000 -0.820 1.00 69.50 217 THR A N 1
ATOM 1757 C CA . THR A 1 217 ? 21.927 -0.923 -1.457 1.00 69.50 217 THR A CA 1
ATOM 1758 C C . THR A 1 217 ? 22.283 -0.455 -2.871 1.00 69.50 217 THR A C 1
ATOM 1760 O O . THR A 1 217 ? 21.388 -0.224 -3.687 1.00 69.50 217 THR A O 1
ATOM 1763 N N . GLU A 1 218 ? 23.583 -0.329 -3.154 1.00 65.69 218 GLU A N 1
ATOM 1764 C CA . GLU A 1 218 ? 24.110 0.091 -4.454 1.00 65.69 218 GLU A CA 1
ATOM 1765 C C . GLU A 1 218 ? 24.459 -1.112 -5.338 1.00 65.69 218 GLU A C 1
ATOM 1767 O O . GLU A 1 218 ? 25.194 -2.020 -4.954 1.00 65.69 218 GLU A O 1
ATOM 1772 N N . TYR A 1 219 ? 23.947 -1.085 -6.561 1.00 62.47 219 TYR A N 1
ATOM 1773 C CA . TYR A 1 219 ? 24.235 -2.031 -7.635 1.00 62.47 219 TYR A CA 1
ATOM 1774 C C . TYR A 1 219 ? 24.444 -1.270 -8.950 1.00 62.47 219 TYR A C 1
ATOM 1776 O O . TYR A 1 219 ? 23.895 -0.173 -9.115 1.00 62.47 219 TYR A O 1
ATOM 1784 N N . PRO A 1 220 ? 25.139 -1.851 -9.941 1.00 59.81 220 PRO A N 1
ATOM 1785 C CA . PRO A 1 220 ? 25.090 -1.338 -11.306 1.00 59.81 220 PRO A CA 1
ATOM 1786 C C . PRO A 1 220 ? 23.630 -1.208 -11.769 1.00 59.81 220 PRO A C 1
ATOM 1788 O O . PRO A 1 220 ? 22.850 -2.147 -11.601 1.00 59.81 220 PRO A O 1
ATOM 1791 N N . TYR A 1 221 ? 23.266 -0.061 -12.349 1.00 66.88 221 TYR A N 1
ATOM 1792 C CA . TYR A 1 221 ? 21.894 0.246 -12.793 1.00 66.88 221 TYR A CA 1
ATOM 1793 C C . TYR A 1 221 ? 20.855 0.288 -11.657 1.00 66.88 221 TYR A C 1
ATOM 1795 O O . TYR A 1 221 ? 19.719 -0.165 -11.831 1.00 66.88 221 TYR A O 1
ATOM 1803 N N . SER A 1 222 ? 21.247 0.802 -10.486 1.00 85.56 222 SER A N 1
ATOM 1804 C CA . SER A 1 222 ? 20.321 1.012 -9.368 1.00 85.56 222 SER A CA 1
ATOM 1805 C C . SER A 1 222 ? 19.456 2.245 -9.552 1.00 85.56 222 SER A C 1
ATOM 1807 O O . SER A 1 222 ? 19.932 3.309 -9.939 1.00 85.56 222 SER A O 1
ATOM 1809 N N . PHE A 1 223 ? 18.193 2.094 -9.182 1.00 93.25 223 PHE A N 1
ATOM 1810 C CA . PHE A 1 223 ? 17.193 3.142 -9.137 1.00 93.25 223 PHE A CA 1
ATOM 1811 C C . PHE A 1 223 ? 16.522 3.146 -7.773 1.00 93.25 223 PHE A C 1
ATOM 1813 O O . PHE A 1 223 ? 16.352 2.102 -7.139 1.00 93.25 223 PHE A O 1
ATOM 1820 N N . VAL A 1 224 ? 16.064 4.322 -7.359 1.00 95.12 224 VAL A N 1
ATOM 1821 C CA . VAL A 1 224 ? 15.146 4.452 -6.230 1.00 95.12 224 VAL A CA 1
ATOM 1822 C C . VAL A 1 224 ? 13.727 4.244 -6.744 1.00 95.12 224 VAL A C 1
ATOM 1824 O O . VAL A 1 224 ? 13.190 5.087 -7.463 1.00 95.12 224 VAL A O 1
ATOM 1827 N N . LEU A 1 225 ? 13.100 3.133 -6.365 1.00 96.31 225 LEU A N 1
ATOM 1828 C CA . LEU A 1 225 ? 11.674 2.914 -6.567 1.00 96.31 225 LEU A CA 1
ATOM 1829 C C . LEU A 1 225 ? 10.880 3.667 -5.502 1.00 96.31 225 LEU A C 1
ATOM 1831 O O . LEU A 1 225 ? 11.036 3.438 -4.302 1.00 96.31 225 LEU A O 1
ATOM 1835 N N . THR A 1 226 ? 9.959 4.510 -5.955 1.00 96.94 226 THR A N 1
ATOM 1836 C CA . THR A 1 226 ? 8.922 5.100 -5.115 1.00 96.94 226 THR A CA 1
ATOM 1837 C C . THR A 1 226 ? 7.543 4.613 -5.551 1.00 96.94 226 THR A C 1
ATOM 1839 O O . THR A 1 226 ? 7.251 4.487 -6.739 1.00 96.94 226 THR A O 1
ATOM 1842 N N . THR A 1 227 ? 6.670 4.303 -4.595 1.00 96.69 227 THR A N 1
ATOM 1843 C CA . THR A 1 227 ? 5.333 3.770 -4.891 1.00 96.69 227 THR A CA 1
ATOM 1844 C C . THR A 1 227 ? 4.232 4.774 -4.595 1.00 96.69 227 THR A C 1
ATOM 1846 O O . THR A 1 227 ? 4.309 5.562 -3.645 1.00 96.69 227 THR A O 1
ATOM 1849 N N . GLY A 1 228 ? 3.140 4.705 -5.352 1.00 95.69 228 GLY A N 1
ATOM 1850 C CA . GLY A 1 228 ? 1.960 5.515 -5.068 1.00 95.69 228 GLY A CA 1
ATOM 1851 C C . GLY A 1 228 ? 0.699 5.030 -5.761 1.00 95.69 228 GLY A C 1
ATOM 1852 O O . GLY A 1 228 ? 0.501 3.834 -5.962 1.00 95.69 228 GLY A O 1
ATOM 1853 N N . ARG A 1 229 ? -0.192 5.974 -6.058 1.00 94.50 229 ARG A N 1
ATOM 1854 C CA . ARG A 1 229 ? -1.522 5.712 -6.615 1.00 94.50 229 ARG A CA 1
ATOM 1855 C C . ARG A 1 229 ? -1.672 6.414 -7.955 1.00 94.50 229 ARG A C 1
ATOM 1857 O O . ARG A 1 229 ? -1.038 7.440 -8.194 1.00 94.50 229 ARG A O 1
ATOM 1864 N N . THR A 1 230 ? -2.535 5.873 -8.799 1.00 92.44 230 THR A N 1
ATOM 1865 C CA . THR A 1 230 ? -3.026 6.568 -9.988 1.00 92.44 230 THR A CA 1
ATOM 1866 C C . THR A 1 230 ? -4.299 7.344 -9.649 1.00 92.44 230 THR A C 1
ATOM 1868 O O . THR A 1 230 ? -4.837 7.238 -8.545 1.00 92.44 230 THR A O 1
ATOM 1871 N N . LYS A 1 231 ? -4.768 8.178 -10.581 1.00 92.06 231 LYS A N 1
ATOM 1872 C CA . LYS A 1 231 ? -5.916 9.060 -10.343 1.00 92.06 231 LYS A CA 1
ATOM 1873 C C . LYS A 1 231 ? -7.235 8.288 -10.285 1.00 92.06 231 LYS A C 1
ATOM 1875 O O . LYS A 1 231 ? -8.087 8.639 -9.474 1.00 92.06 231 LYS A O 1
ATOM 1880 N N . LYS A 1 232 ? -7.438 7.300 -11.166 1.00 93.56 232 LYS A N 1
ATOM 1881 C CA . LYS A 1 232 ? -8.739 6.620 -11.302 1.00 93.56 232 LYS A CA 1
ATOM 1882 C C . LYS A 1 232 ? -8.897 5.414 -10.382 1.00 93.56 232 LYS A C 1
ATOM 1884 O O . LYS A 1 232 ? -10.018 4.950 -10.188 1.00 93.56 232 LYS A O 1
ATOM 1889 N N . GLN A 1 233 ? -7.802 4.912 -9.818 1.00 94.38 233 GLN A N 1
ATOM 1890 C CA . GLN A 1 233 ? -7.802 3.682 -9.038 1.00 94.38 233 GLN A CA 1
ATOM 1891 C C . GLN A 1 233 ? -7.584 3.932 -7.547 1.00 94.38 233 GLN A C 1
ATOM 1893 O O . GLN A 1 233 ? -6.692 4.676 -7.135 1.00 94.38 233 GLN A O 1
ATOM 1898 N N . TRP A 1 234 ? -8.398 3.270 -6.723 1.00 93.06 234 TRP A N 1
ATOM 1899 C CA . TRP A 1 234 ? -8.339 3.372 -5.269 1.00 93.06 234 TRP A CA 1
ATOM 1900 C C . TRP A 1 234 ? -7.698 2.127 -4.656 1.00 93.06 234 TRP A C 1
ATOM 1902 O O . TRP A 1 234 ? -8.226 1.021 -4.779 1.00 93.06 234 TRP A O 1
ATOM 1912 N N . HIS A 1 235 ? -6.574 2.327 -3.959 1.00 91.81 235 HIS A N 1
ATOM 1913 C CA . HIS A 1 235 ? -5.785 1.277 -3.299 1.00 91.81 235 HIS A CA 1
ATOM 1914 C C . HIS A 1 235 ? -5.634 0.028 -4.177 1.00 91.81 235 HIS A C 1
ATOM 1916 O O . HIS A 1 235 ? -5.064 0.142 -5.251 1.00 91.81 235 HIS A O 1
ATOM 1922 N N . THR A 1 236 ? -6.133 -1.132 -3.746 1.00 94.25 236 THR A N 1
ATOM 1923 C CA . THR A 1 236 ? -5.949 -2.434 -4.407 1.00 94.25 236 THR A CA 1
ATOM 1924 C C . THR A 1 236 ? -6.949 -2.712 -5.522 1.00 94.25 236 THR A C 1
ATOM 1926 O O . THR A 1 236 ? -7.142 -3.862 -5.901 1.00 94.25 236 THR A O 1
ATOM 1929 N N . MET A 1 237 ? -7.661 -1.688 -6.004 1.00 93.44 237 MET A N 1
ATOM 1930 C CA . MET A 1 237 ? -8.575 -1.792 -7.147 1.00 93.44 237 MET A CA 1
ATOM 1931 C C . MET A 1 237 ? -9.741 -2.777 -6.962 1.00 93.44 237 MET A C 1
ATOM 1933 O O . MET A 1 237 ? -10.483 -3.023 -7.908 1.00 93.44 237 MET A O 1
ATOM 1937 N N . THR A 1 238 ? -9.982 -3.277 -5.746 1.00 92.00 238 THR A N 1
ATOM 1938 C CA . THR A 1 238 ? -11.038 -4.259 -5.436 1.00 92.00 238 THR A CA 1
ATOM 1939 C C . THR A 1 238 ? -12.429 -3.788 -5.879 1.00 92.00 238 THR A C 1
ATOM 1941 O O . THR A 1 238 ? -13.273 -4.590 -6.283 1.00 92.00 238 THR A O 1
ATOM 1944 N N . ARG A 1 239 ? -12.653 -2.466 -5.824 1.00 91.62 239 ARG A N 1
ATOM 1945 C CA . ARG A 1 239 ? -13.883 -1.792 -6.266 1.00 91.62 239 ARG A CA 1
ATOM 1946 C C . ARG A 1 239 ? -13.681 -1.049 -7.581 1.00 91.62 239 ARG A C 1
ATOM 1948 O O . ARG A 1 239 ? -14.373 -1.321 -8.554 1.00 91.62 239 ARG A O 1
ATOM 1955 N N . THR A 1 240 ? -12.720 -0.125 -7.625 1.00 93.06 240 THR A N 1
ATOM 1956 C CA . THR A 1 240 ? -12.514 0.753 -8.790 1.00 93.06 240 THR A CA 1
ATOM 1957 C C . THR A 1 240 ? -12.053 0.001 -10.035 1.00 93.06 240 THR A C 1
ATOM 1959 O O . THR A 1 240 ? -12.366 0.430 -11.138 1.00 93.06 240 THR A O 1
ATOM 1962 N N . GLY A 1 241 ? -11.386 -1.147 -9.879 1.00 90.88 241 GLY A N 1
ATOM 1963 C CA . GLY A 1 241 ? -10.997 -2.007 -10.995 1.00 90.88 241 GLY A CA 1
ATOM 1964 C C . GLY A 1 241 ? -12.174 -2.738 -11.646 1.00 90.88 241 GLY A C 1
ATOM 1965 O O . GLY A 1 241 ? -12.045 -3.196 -12.773 1.00 90.88 241 GLY A O 1
ATOM 1966 N N . LYS A 1 242 ? -13.333 -2.817 -10.975 1.00 90.00 242 LYS A N 1
ATOM 1967 C CA . LYS A 1 242 ? -14.568 -3.407 -11.523 1.00 90.00 242 LYS A CA 1
ATOM 1968 C C . LYS A 1 242 ? -15.428 -2.398 -12.288 1.00 90.00 242 LYS A C 1
ATOM 1970 O O . LYS A 1 242 ? -16.335 -2.797 -13.008 1.00 90.00 242 LYS A O 1
ATOM 1975 N N . ALA A 1 243 ? -15.164 -1.102 -12.126 1.00 93.00 243 ALA A N 1
ATOM 1976 C CA . ALA A 1 243 ? -15.854 -0.051 -12.862 1.00 93.00 243 ALA A CA 1
ATOM 1977 C C . ALA A 1 243 ? -15.120 0.215 -14.183 1.00 93.00 243 ALA A C 1
ATOM 1979 O O . ALA A 1 243 ? -13.998 0.731 -14.185 1.00 93.00 243 ALA A O 1
ATOM 1980 N N . MET A 1 244 ? -15.755 -0.115 -15.309 1.00 91.62 244 MET A N 1
ATOM 1981 C CA . MET A 1 244 ? -15.155 -0.008 -16.647 1.00 91.62 244 MET A CA 1
ATOM 1982 C C . MET A 1 244 ? -14.697 1.419 -16.977 1.00 91.62 244 MET A C 1
ATOM 1984 O O . MET A 1 244 ? -13.656 1.619 -17.606 1.00 91.62 244 MET A O 1
ATOM 1988 N N . GLU A 1 245 ? -15.436 2.426 -16.516 1.00 93.56 245 GLU A N 1
ATOM 1989 C CA . GLU A 1 245 ? -15.130 3.844 -16.699 1.00 93.56 245 GLU A CA 1
ATOM 1990 C C . GLU A 1 245 ? -13.831 4.247 -15.989 1.00 93.56 245 GLU A C 1
ATOM 1992 O O . GLU A 1 245 ? -13.038 5.025 -16.530 1.00 93.56 245 GLU A O 1
ATOM 1997 N N . LEU A 1 246 ? -13.592 3.697 -14.793 1.00 93.69 246 LEU A N 1
ATOM 1998 C CA . LEU A 1 246 ? -12.381 3.951 -14.011 1.00 93.69 246 LEU A CA 1
ATOM 1999 C C . LEU A 1 246 ? -11.193 3.136 -14.530 1.00 93.69 246 LEU A C 1
ATOM 2001 O O . LEU A 1 246 ? -10.062 3.621 -14.505 1.00 93.69 246 LEU A O 1
ATOM 2005 N N . LEU A 1 247 ? -11.438 1.925 -15.037 1.00 90.62 247 LEU A N 1
ATOM 2006 C CA . LEU A 1 247 ? -10.402 1.052 -15.590 1.00 90.62 247 LEU A CA 1
ATOM 2007 C C . LEU A 1 247 ? -9.871 1.542 -16.949 1.00 90.62 247 LEU A C 1
ATOM 2009 O O . LEU A 1 247 ? -8.732 1.252 -17.313 1.00 90.62 247 LEU A O 1
ATOM 2013 N N . ARG A 1 248 ? -10.659 2.316 -17.708 1.00 89.12 248 ARG A N 1
ATOM 2014 C CA . ARG A 1 248 ? -10.273 2.806 -19.042 1.00 89.12 248 ARG A CA 1
ATOM 2015 C C . ARG A 1 248 ? -8.948 3.584 -19.006 1.00 89.12 248 ARG A C 1
ATOM 2017 O O . ARG A 1 248 ? -8.874 4.686 -18.452 1.00 89.12 248 ARG A O 1
ATOM 2024 N N . GLY A 1 249 ? -7.922 3.037 -19.662 1.00 84.06 249 GLY A N 1
ATOM 2025 C CA . GLY A 1 249 ? -6.571 3.613 -19.731 1.00 84.06 249 GLY A CA 1
ATOM 2026 C C . GLY A 1 249 ? -5.703 3.386 -18.485 1.00 84.06 249 GLY A C 1
ATOM 2027 O O . GLY A 1 249 ? -4.601 3.918 -18.420 1.00 84.06 249 GLY A O 1
ATOM 2028 N N . GLU A 1 250 ? -6.187 2.612 -17.510 1.00 86.88 250 GLU A N 1
ATOM 2029 C CA . GLU A 1 250 ? -5.476 2.202 -16.287 1.00 86.88 250 GLU A CA 1
ATOM 2030 C C . GLU A 1 250 ? -5.659 0.688 -16.036 1.00 86.88 250 GLU A C 1
ATOM 2032 O O . GLU A 1 250 ? -5.665 0.228 -14.900 1.00 86.88 250 GLU A O 1
ATOM 2037 N N . SER A 1 251 ? -5.859 -0.101 -17.099 1.00 82.81 251 SER A N 1
ATOM 2038 C CA . SER A 1 251 ? -6.047 -1.556 -17.003 1.00 82.81 251 SER A CA 1
ATOM 2039 C C . SER A 1 251 ? -4.756 -2.316 -16.713 1.00 82.81 251 SER A C 1
ATOM 2041 O O . SER A 1 251 ? -4.801 -3.466 -16.294 1.00 82.81 251 SER A O 1
ATOM 2043 N N . GLU A 1 252 ? -3.610 -1.684 -16.946 1.00 89.38 252 GLU A N 1
ATOM 2044 C CA . GLU A 1 252 ? -2.296 -2.279 -16.772 1.00 89.38 252 GLU A CA 1
ATOM 2045 C C . GLU A 1 252 ? -1.390 -1.333 -15.970 1.00 89.38 252 GLU A C 1
ATOM 2047 O O . GLU A 1 252 ? -1.381 -0.125 -16.247 1.00 89.38 252 GLU A O 1
ATOM 2052 N N . PRO A 1 253 ? -0.619 -1.849 -14.995 1.00 92.44 253 PRO A N 1
ATOM 2053 C CA . PRO A 1 253 ? 0.340 -1.038 -14.265 1.00 92.44 253 PRO A CA 1
ATOM 2054 C C . PRO A 1 253 ? 1.510 -0.623 -15.156 1.00 92.44 253 PRO A C 1
ATOM 2056 O O . PRO A 1 253 ? 1.853 -1.276 -16.140 1.00 92.44 253 PRO A O 1
ATOM 2059 N N . PHE A 1 254 ? 2.165 0.464 -14.766 1.00 94.44 254 PHE A N 1
ATOM 2060 C CA . PHE A 1 254 ? 3.341 0.978 -15.451 1.00 94.44 254 PHE A CA 1
ATOM 2061 C C . PHE A 1 254 ? 4.431 1.371 -14.457 1.00 94.44 254 PHE A C 1
ATOM 2063 O O . PHE A 1 254 ? 4.140 1.713 -13.310 1.00 94.44 254 PHE A O 1
ATOM 2070 N N . ILE A 1 255 ? 5.675 1.386 -14.924 1.00 96.31 255 ILE A N 1
ATOM 2071 C CA . ILE A 1 255 ? 6.787 2.053 -14.257 1.00 96.31 255 ILE A CA 1
ATOM 2072 C C . ILE A 1 255 ? 7.117 3.345 -14.998 1.00 96.31 255 ILE A C 1
ATOM 2074 O O . ILE A 1 255 ? 7.496 3.327 -16.164 1.00 96.31 255 ILE A O 1
ATOM 2078 N N . LEU A 1 256 ? 6.965 4.476 -14.316 1.00 97.69 256 LEU A N 1
ATOM 2079 C CA . LEU A 1 256 ? 7.405 5.772 -14.808 1.00 97.69 256 LEU A CA 1
ATOM 2080 C C . LEU A 1 256 ? 8.924 5.870 -14.669 1.00 97.69 256 LEU A C 1
ATOM 2082 O O . LEU A 1 256 ? 9.442 5.760 -13.555 1.00 97.69 256 LEU A O 1
ATOM 2086 N N . ILE A 1 257 ? 9.604 6.108 -15.784 1.00 96.38 257 ILE A N 1
ATOM 2087 C CA . ILE A 1 257 ? 11.057 6.263 -15.870 1.00 96.38 257 ILE A CA 1
ATOM 2088 C C . ILE A 1 257 ? 11.406 7.594 -16.545 1.00 96.38 257 ILE A C 1
ATOM 2090 O O . ILE A 1 257 ? 10.660 8.093 -17.393 1.00 96.38 257 ILE A O 1
ATOM 2094 N N . ASN A 1 258 ? 12.518 8.194 -16.121 1.00 96.00 258 ASN A N 1
ATOM 2095 C CA . ASN A 1 258 ? 13.052 9.416 -16.709 1.00 96.00 258 ASN A CA 1
ATOM 2096 C C . ASN A 1 258 ? 13.521 9.166 -18.155 1.00 96.00 258 ASN A C 1
ATOM 2098 O O . ASN A 1 258 ? 13.966 8.072 -18.482 1.00 96.00 258 ASN A O 1
ATOM 2102 N N . GLU A 1 259 ? 13.430 10.183 -19.011 1.00 85.50 259 GLU A N 1
ATOM 2103 C CA . GLU A 1 259 ? 13.811 10.090 -20.427 1.00 85.50 259 GLU A CA 1
ATOM 2104 C C . GLU A 1 259 ? 15.299 9.773 -20.638 1.00 85.50 259 GLU A C 1
ATOM 2106 O O . GLU A 1 259 ? 15.618 8.908 -21.448 1.00 85.50 259 GLU A O 1
ATOM 2111 N N . GLU A 1 260 ? 16.204 10.404 -19.885 1.00 81.81 260 GLU A N 1
ATOM 2112 C CA . GLU A 1 260 ? 17.641 10.126 -19.981 1.00 81.81 260 GLU A CA 1
ATOM 2113 C C . GLU A 1 260 ? 17.977 8.738 -19.442 1.00 81.81 260 GLU A C 1
ATOM 2115 O O . GLU A 1 260 ? 18.731 8.012 -20.072 1.00 81.81 260 GLU A O 1
ATOM 2120 N N . ASP A 1 261 ? 17.390 8.337 -18.311 1.00 86.25 261 ASP A N 1
ATOM 2121 C CA . ASP A 1 261 ? 17.615 6.992 -17.765 1.00 86.25 261 ASP A CA 1
ATOM 2122 C C . ASP A 1 261 ? 17.095 5.904 -18.708 1.00 86.25 261 ASP A C 1
ATOM 2124 O O . ASP A 1 261 ? 17.732 4.867 -18.888 1.00 86.25 261 ASP A O 1
ATOM 2128 N N . ALA A 1 262 ? 15.929 6.130 -19.319 1.00 81.25 262 ALA A N 1
ATOM 2129 C CA . ALA A 1 262 ? 15.382 5.231 -20.323 1.00 81.25 262 ALA A CA 1
ATOM 2130 C C . ALA A 1 262 ? 16.309 5.156 -21.541 1.00 81.25 262 ALA A C 1
ATOM 2132 O O . ALA A 1 262 ? 16.586 4.059 -22.019 1.00 81.25 262 ALA A O 1
ATOM 2133 N N . LEU A 1 263 ? 16.844 6.293 -21.994 1.00 71.56 263 LEU A N 1
ATOM 2134 C CA . LEU A 1 263 ? 17.800 6.347 -23.094 1.00 71.56 263 LEU A CA 1
ATOM 2135 C C . LEU A 1 263 ? 19.103 5.601 -22.766 1.00 71.56 263 LEU A C 1
ATOM 2137 O O . LEU A 1 263 ? 19.531 4.761 -23.557 1.00 71.56 263 LEU A O 1
ATOM 2141 N N . ASP A 1 264 ? 19.680 5.853 -21.588 1.00 72.75 264 ASP A N 1
ATOM 2142 C CA . ASP A 1 264 ? 20.912 5.229 -21.088 1.00 72.75 264 ASP A CA 1
ATOM 2143 C C . ASP A 1 264 ? 20.755 3.697 -20.963 1.00 72.75 264 ASP A C 1
ATOM 2145 O O . ASP A 1 264 ? 21.698 2.935 -21.199 1.00 72.75 264 ASP A O 1
ATOM 2149 N N . LEU A 1 265 ? 19.546 3.229 -20.629 1.00 73.44 265 LEU A N 1
ATOM 2150 C CA . LEU A 1 265 ? 19.194 1.807 -20.539 1.00 73.44 265 LEU A CA 1
ATOM 2151 C C . LEU A 1 265 ? 18.681 1.198 -21.853 1.00 73.44 265 LEU A C 1
ATOM 2153 O O . LEU A 1 265 ? 18.479 -0.019 -21.917 1.00 73.44 265 LEU A O 1
ATOM 2157 N N . GLY A 1 266 ? 18.439 2.014 -22.879 1.00 67.38 266 GLY A N 1
ATOM 2158 C CA . GLY A 1 266 ? 17.820 1.585 -24.125 1.00 67.38 266 GLY A CA 1
ATOM 2159 C C . GLY A 1 266 ? 16.396 1.044 -23.956 1.00 67.38 266 GLY A C 1
ATOM 2160 O O . GLY A 1 266 ? 16.070 0.013 -24.542 1.00 67.38 266 GLY A O 1
ATOM 2161 N N . ILE A 1 267 ? 15.575 1.697 -23.139 1.00 76.44 267 ILE A N 1
ATOM 2162 C CA . ILE A 1 267 ? 14.169 1.370 -22.878 1.00 76.44 267 ILE A CA 1
ATOM 2163 C C . ILE A 1 267 ? 13.273 2.337 -23.654 1.00 76.44 267 ILE A C 1
ATOM 2165 O O . ILE A 1 267 ? 13.447 3.552 -23.563 1.00 76.44 267 ILE A O 1
ATOM 2169 N N . PHE A 1 268 ? 12.276 1.804 -24.356 1.00 75.62 268 PHE A N 1
ATOM 2170 C CA . PHE A 1 268 ? 11.246 2.592 -25.025 1.00 75.62 268 PHE A CA 1
ATOM 2171 C C . PHE A 1 268 ? 9.944 2.657 -24.236 1.00 75.62 268 PHE A C 1
ATOM 2173 O O . PHE A 1 268 ? 9.667 1.842 -23.353 1.00 75.62 268 PHE A O 1
ATOM 2180 N N . ASP A 1 269 ? 9.114 3.643 -24.578 1.00 79.69 269 ASP A N 1
ATOM 2181 C CA . ASP A 1 269 ? 7.760 3.717 -24.045 1.00 79.69 269 ASP A CA 1
ATOM 2182 C C . ASP A 1 269 ? 6.983 2.449 -24.426 1.00 79.69 269 ASP A C 1
ATOM 2184 O O . ASP A 1 269 ? 7.002 2.017 -25.578 1.00 79.69 269 ASP A O 1
ATOM 2188 N N . ASN A 1 270 ? 6.281 1.870 -23.455 1.00 81.25 270 ASN A N 1
ATOM 2189 C CA . ASN A 1 270 ? 5.542 0.610 -23.559 1.00 81.25 270 ASN A CA 1
ATOM 2190 C C . ASN A 1 270 ? 6.380 -0.681 -23.632 1.00 81.25 270 ASN A C 1
ATOM 2192 O O . ASN A 1 270 ? 5.796 -1.762 -23.738 1.00 81.25 270 ASN A O 1
ATOM 2196 N N . ASP A 1 271 ? 7.706 -0.619 -23.482 1.00 80.31 271 ASP A N 1
ATOM 2197 C CA . ASP A 1 271 ? 8.518 -1.828 -23.303 1.00 80.31 271 ASP A CA 1
ATOM 2198 C C . ASP A 1 271 ? 8.185 -2.539 -21.986 1.00 80.31 271 ASP A C 1
ATOM 2200 O O . ASP A 1 271 ? 7.980 -1.905 -20.955 1.00 80.31 271 ASP A O 1
ATOM 2204 N N . TYR A 1 272 ? 8.225 -3.872 -21.964 1.00 84.38 272 TYR A N 1
ATOM 2205 C CA . TYR A 1 272 ? 8.192 -4.622 -20.705 1.00 84.38 272 TYR A CA 1
ATOM 2206 C C . TYR A 1 272 ? 9.602 -4.801 -20.156 1.00 84.38 272 TYR A C 1
ATOM 2208 O O . TYR A 1 272 ? 10.441 -5.484 -20.753 1.00 84.38 272 TYR A O 1
ATOM 2216 N N . ILE A 1 273 ? 9.845 -4.237 -18.976 1.00 88.56 273 ILE A N 1
ATOM 2217 C CA . ILE A 1 273 ? 11.148 -4.272 -18.313 1.00 88.56 273 ILE A CA 1
ATOM 2218 C C . ILE A 1 273 ? 11.093 -5.104 -17.036 1.00 88.56 273 ILE A C 1
ATOM 2220 O O . ILE A 1 273 ? 10.048 -5.210 -16.395 1.00 88.56 273 ILE A O 1
ATOM 2224 N N . ASN A 1 274 ? 12.221 -5.719 -16.675 1.00 90.31 274 ASN A N 1
ATOM 2225 C CA . ASN A 1 274 ? 12.356 -6.446 -15.417 1.00 90.31 274 ASN A CA 1
ATOM 2226 C C . ASN A 1 274 ? 12.893 -5.500 -14.338 1.00 90.31 274 ASN A C 1
ATOM 2228 O O . ASN A 1 274 ? 14.011 -4.991 -14.468 1.00 90.31 274 ASN A O 1
ATOM 2232 N N . ILE A 1 275 ? 12.108 -5.306 -13.280 1.00 92.00 275 ILE A N 1
ATOM 2233 C CA . ILE A 1 275 ? 12.525 -4.622 -12.058 1.00 92.00 275 ILE A CA 1
ATOM 2234 C C . ILE A 1 275 ? 12.820 -5.681 -11.010 1.00 92.00 275 ILE A C 1
ATOM 2236 O O . ILE A 1 275 ? 11.948 -6.476 -10.657 1.00 92.00 275 ILE A O 1
ATOM 2240 N N . LYS A 1 276 ? 14.027 -5.649 -10.456 1.00 92.00 276 LYS A N 1
ATOM 2241 C CA . LYS A 1 276 ? 14.477 -6.602 -9.445 1.00 92.00 276 LYS A CA 1
ATOM 2242 C C . LYS A 1 276 ? 14.960 -5.888 -8.190 1.00 92.00 276 LYS A C 1
ATOM 2244 O O . LYS A 1 276 ? 15.542 -4.820 -8.269 1.00 92.00 276 LYS A O 1
ATOM 2249 N N . SER 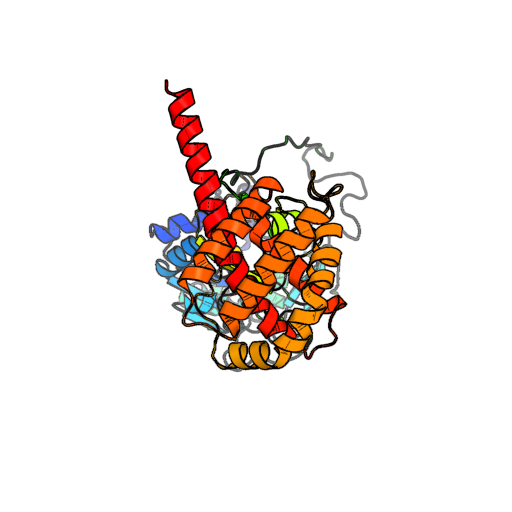A 1 277 ? 14.768 -6.511 -7.039 1.00 91.94 277 SER A N 1
ATOM 2250 C CA . SER A 1 277 ? 15.470 -6.199 -5.796 1.00 91.94 277 SER A CA 1
ATOM 2251 C C . SER A 1 277 ? 15.951 -7.495 -5.138 1.00 91.94 277 SER A C 1
ATOM 2253 O O . SER A 1 277 ? 15.789 -8.584 -5.697 1.00 91.94 277 SER A O 1
ATOM 2255 N N . VAL A 1 278 ? 16.538 -7.415 -3.941 1.00 90.25 278 VAL A N 1
ATOM 2256 C CA . VAL A 1 278 ? 16.872 -8.619 -3.150 1.00 90.25 278 VAL A CA 1
ATOM 2257 C C . VAL A 1 278 ? 15.632 -9.388 -2.683 1.00 90.25 278 VAL A C 1
ATOM 2259 O O . VAL A 1 278 ? 15.729 -10.567 -2.356 1.00 90.25 278 VAL A O 1
ATOM 2262 N N . ARG A 1 279 ? 14.462 -8.738 -2.680 1.00 93.19 279 ARG A N 1
ATOM 2263 C CA . ARG A 1 279 ? 13.185 -9.286 -2.190 1.00 93.19 279 ARG A CA 1
ATOM 2264 C C . ARG A 1 279 ? 12.397 -10.018 -3.277 1.00 93.19 279 ARG A C 1
ATOM 2266 O O . ARG A 1 279 ? 11.599 -10.909 -2.986 1.00 93.19 279 ARG A O 1
ATOM 2273 N N . GLY A 1 280 ? 12.632 -9.683 -4.543 1.00 93.31 280 GLY A N 1
ATOM 2274 C CA . GLY A 1 280 ? 11.952 -10.317 -5.664 1.00 93.31 280 GLY A CA 1
ATOM 2275 C C . GLY A 1 280 ? 12.128 -9.561 -6.971 1.00 93.31 280 GLY A C 1
ATOM 2276 O O . GLY A 1 280 ? 12.964 -8.669 -7.086 1.00 93.31 280 GLY A O 1
ATOM 2277 N N . GLN A 1 281 ? 11.341 -9.934 -7.974 1.00 93.44 281 GLN A N 1
ATOM 2278 C CA . GLN A 1 281 ? 11.339 -9.263 -9.268 1.00 93.44 281 GLN A CA 1
ATOM 2279 C C . GLN A 1 281 ? 9.938 -9.238 -9.867 1.00 93.44 281 GLN A C 1
ATOM 2281 O O . GLN A 1 281 ? 9.142 -10.144 -9.613 1.00 93.44 281 GLN A O 1
ATOM 2286 N N . ILE A 1 282 ? 9.674 -8.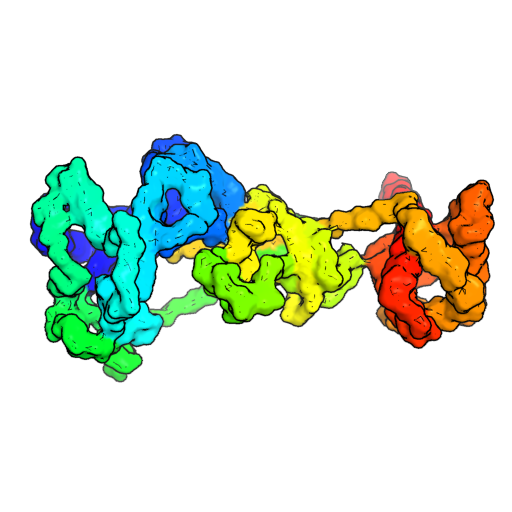228 -10.688 1.00 92.88 282 ILE A N 1
ATOM 2287 C CA . ILE A 1 282 ? 8.450 -8.082 -11.471 1.00 92.88 282 ILE A CA 1
ATOM 2288 C C . ILE A 1 282 ? 8.796 -7.680 -12.902 1.00 92.88 282 ILE A C 1
ATOM 2290 O O . ILE A 1 282 ? 9.806 -7.024 -13.152 1.00 92.88 282 ILE A O 1
ATOM 2294 N N . TYR A 1 283 ? 7.931 -8.046 -13.839 1.00 90.44 283 TYR A N 1
ATOM 2295 C CA . TYR A 1 283 ? 7.933 -7.466 -15.178 1.00 90.44 283 TYR A CA 1
ATOM 2296 C C . TYR A 1 283 ? 6.882 -6.365 -15.201 1.00 90.44 283 TYR A C 1
ATOM 2298 O O . TYR A 1 283 ? 5.842 -6.534 -14.590 1.00 90.44 283 TYR A O 1
ATOM 2306 N N . ILE A 1 284 ? 7.128 -5.223 -15.823 1.00 92.56 284 ILE A N 1
ATOM 2307 C CA . ILE A 1 284 ? 6.132 -4.144 -15.859 1.00 92.56 284 ILE A CA 1
ATOM 2308 C C . ILE A 1 284 ? 6.380 -3.257 -17.070 1.00 92.56 284 ILE A C 1
ATOM 2310 O O . ILE A 1 284 ? 7.515 -3.128 -17.534 1.00 92.56 284 ILE A O 1
ATOM 2314 N N . LYS A 1 285 ? 5.307 -2.665 -17.591 1.00 91.62 285 LYS A N 1
ATOM 2315 C CA . LYS A 1 285 ? 5.369 -1.788 -18.752 1.00 91.62 285 LYS A CA 1
ATOM 2316 C C . LYS A 1 285 ? 6.041 -0.459 -18.406 1.00 91.62 285 LYS A C 1
ATOM 2318 O O . LYS A 1 285 ? 5.607 0.237 -17.489 1.00 91.62 285 LYS A O 1
ATOM 2323 N N . ALA A 1 286 ? 7.081 -0.092 -19.136 1.00 92.31 286 ALA A N 1
ATOM 2324 C CA . ALA A 1 286 ? 7.749 1.189 -19.032 1.00 92.31 286 ALA A CA 1
ATOM 2325 C C . ALA A 1 286 ? 6.850 2.304 -19.567 1.00 92.31 286 ALA A C 1
ATOM 2327 O O . ALA A 1 286 ? 6.179 2.158 -20.588 1.00 92.31 286 ALA A O 1
ATOM 2328 N N . LYS A 1 287 ? 6.855 3.427 -18.859 1.00 94.88 287 LYS A N 1
ATOM 2329 C CA . LYS A 1 287 ? 6.245 4.676 -19.281 1.00 94.88 287 LYS A CA 1
ATOM 2330 C C . LYS A 1 287 ? 7.281 5.776 -19.158 1.00 94.88 287 LYS A C 1
ATOM 2332 O O . LYS A 1 287 ? 7.717 6.080 -18.048 1.00 94.88 287 LYS A O 1
ATOM 2337 N N . ILE A 1 288 ? 7.672 6.379 -20.268 1.00 90.88 288 ILE A N 1
ATOM 2338 C CA . ILE A 1 288 ? 8.636 7.480 -20.237 1.00 90.88 288 ILE A CA 1
ATOM 2339 C C . ILE A 1 288 ? 7.906 8.752 -19.805 1.00 90.88 288 ILE A C 1
ATOM 2341 O O . ILE A 1 288 ? 6.809 9.063 -20.275 1.00 90.88 288 ILE A O 1
ATOM 2345 N N . GLY A 1 289 ? 8.489 9.503 -18.875 1.00 92.44 289 GLY A N 1
ATOM 2346 C CA . GLY A 1 289 ? 7.908 10.777 -18.484 1.00 92.44 289 GLY A CA 1
ATOM 2347 C C . GLY A 1 289 ? 8.707 11.550 -17.450 1.00 92.44 289 GLY A C 1
ATOM 2348 O O . GLY A 1 289 ? 9.887 11.313 -17.202 1.00 92.44 289 GLY A O 1
ATOM 2349 N N . LYS A 1 290 ? 8.041 12.539 -16.852 1.00 94.06 290 LYS A N 1
ATOM 2350 C CA . LYS A 1 290 ? 8.680 13.500 -15.952 1.00 94.06 290 LYS A CA 1
ATOM 2351 C C . LYS A 1 290 ? 8.835 12.920 -14.550 1.00 94.06 290 LYS A C 1
ATOM 2353 O O . LYS A 1 290 ? 7.919 12.992 -13.734 1.00 94.06 290 LYS A O 1
ATOM 2358 N N . ILE A 1 291 ? 10.020 12.392 -14.277 1.00 96.94 291 ILE A N 1
ATOM 2359 C CA . ILE A 1 291 ? 10.493 11.996 -12.949 1.00 96.94 291 ILE A CA 1
ATOM 2360 C C . ILE A 1 291 ? 11.989 12.318 -12.832 1.00 96.94 291 ILE A C 1
ATOM 2362 O O . ILE A 1 291 ? 12.667 12.509 -13.843 1.00 96.94 291 ILE A O 1
ATOM 2366 N N . LYS A 1 292 ? 12.495 12.457 -11.603 1.00 96.69 292 LYS A N 1
ATOM 2367 C CA . LYS A 1 292 ? 13.912 12.744 -11.342 1.00 96.69 292 LYS A CA 1
ATOM 2368 C C . LYS A 1 292 ? 14.790 11.602 -11.876 1.00 96.69 292 LYS A C 1
ATOM 2370 O O . LYS A 1 292 ? 14.449 10.443 -11.664 1.00 96.69 292 LYS A O 1
ATOM 2375 N N . LYS A 1 293 ? 15.929 11.937 -12.494 1.00 94.50 293 LYS A N 1
ATOM 2376 C CA . LYS A 1 293 ? 16.956 10.961 -12.890 1.00 94.50 293 LYS A CA 1
ATOM 2377 C C . LYS A 1 293 ? 17.375 10.080 -11.698 1.00 94.50 293 LYS A C 1
ATOM 2379 O O . LYS A 1 293 ? 17.522 10.592 -10.584 1.00 94.50 293 LYS A O 1
ATOM 2384 N N . GLY A 1 294 ? 17.526 8.777 -11.916 1.00 93.12 294 GLY A N 1
ATOM 2385 C CA . GLY A 1 294 ? 17.805 7.760 -10.897 1.00 93.12 294 GLY A CA 1
ATOM 2386 C C . GLY A 1 294 ? 16.601 7.365 -10.028 1.00 93.12 294 GLY A C 1
ATOM 2387 O O . GLY A 1 294 ? 16.753 6.578 -9.093 1.00 93.12 294 GLY A O 1
ATOM 2388 N N . VAL A 1 295 ? 15.401 7.891 -10.305 1.00 96.31 295 VAL A N 1
ATOM 2389 C CA . VAL A 1 295 ? 14.167 7.583 -9.565 1.00 96.31 295 VAL A CA 1
ATOM 2390 C C . VAL A 1 295 ? 13.113 7.042 -10.519 1.00 96.31 295 VAL A C 1
ATOM 2392 O O . VAL A 1 295 ? 12.867 7.605 -11.583 1.00 96.31 295 VAL A O 1
ATOM 2395 N N . VAL A 1 296 ? 12.437 5.977 -10.101 1.00 97.44 296 VAL A N 1
ATOM 2396 C CA . VAL A 1 296 ? 11.325 5.379 -10.838 1.00 97.44 296 VAL A CA 1
ATOM 2397 C C . VAL A 1 296 ? 10.081 5.279 -9.972 1.00 97.44 296 VAL A C 1
ATOM 2399 O O . VAL A 1 296 ? 10.165 5.151 -8.751 1.00 97.44 296 VAL A O 1
ATOM 2402 N N . PHE A 1 297 ? 8.906 5.339 -10.596 1.00 98.00 297 PHE A N 1
ATOM 2403 C CA . PHE A 1 297 ? 7.626 5.257 -9.893 1.00 98.00 297 PHE A CA 1
ATOM 2404 C C . PHE A 1 297 ? 6.770 4.114 -10.419 1.00 98.00 297 PHE A C 1
ATOM 2406 O O . PHE A 1 297 ? 6.597 3.999 -11.625 1.00 98.00 297 PHE A O 1
ATOM 2413 N N . ALA A 1 298 ? 6.155 3.333 -9.532 1.00 97.00 298 ALA A N 1
ATOM 2414 C CA . ALA A 1 298 ? 5.135 2.360 -9.921 1.00 97.00 298 ALA A CA 1
ATOM 2415 C C . ALA A 1 298 ? 3.936 2.385 -8.955 1.00 97.00 298 ALA A C 1
ATOM 2417 O O . ALA A 1 298 ? 4.109 2.546 -7.739 1.00 97.00 298 ALA A O 1
ATOM 2418 N N . PRO A 1 299 ? 2.696 2.234 -9.454 1.00 96.06 299 PRO A N 1
ATOM 2419 C CA . PRO A 1 299 ? 1.534 2.126 -8.592 1.00 96.06 299 PRO A CA 1
ATOM 2420 C C . PRO A 1 299 ? 1.525 0.780 -7.857 1.00 96.06 299 PRO A C 1
ATOM 2422 O O . PRO A 1 299 ? 1.864 -0.254 -8.429 1.00 96.06 299 PRO A O 1
ATOM 2425 N N . PHE A 1 300 ? 1.109 0.772 -6.590 1.00 95.19 300 PHE A N 1
ATOM 2426 C CA . PHE A 1 300 ? 1.086 -0.461 -5.781 1.00 95.19 300 PHE A CA 1
ATOM 2427 C C . PHE A 1 300 ? -0.235 -1.239 -5.869 1.00 95.19 300 PHE A C 1
ATOM 2429 O O . PHE A 1 300 ? -0.319 -2.368 -5.401 1.00 95.19 300 PHE A O 1
ATOM 2436 N N . GLY A 1 301 ? -1.283 -0.622 -6.420 1.00 92.06 301 GLY A N 1
ATOM 2437 C CA . GLY A 1 301 ? -2.658 -1.123 -6.348 1.00 92.06 301 GLY A CA 1
ATOM 2438 C C . GLY A 1 301 ? -2.970 -2.370 -7.173 1.00 92.06 301 GLY A C 1
ATOM 2439 O O . GLY A 1 301 ? -4.023 -2.976 -6.994 1.00 92.06 301 GLY A O 1
ATOM 2440 N N . TYR A 1 302 ? -2.070 -2.745 -8.075 1.00 93.00 302 TYR A N 1
ATOM 2441 C CA . TYR A 1 302 ? -2.288 -3.805 -9.046 1.00 93.00 302 TYR A CA 1
ATOM 2442 C C . TYR A 1 302 ? -1.904 -5.151 -8.426 1.00 93.00 302 TYR A C 1
ATOM 2444 O O . TYR A 1 302 ? -0.729 -5.504 -8.351 1.00 93.00 302 TYR A O 1
ATOM 2452 N N . GLY A 1 303 ? -2.914 -5.874 -7.938 1.00 89.38 303 GLY A N 1
ATOM 2453 C CA . GLY A 1 303 ? -2.765 -7.215 -7.373 1.00 89.38 303 GLY A CA 1
ATOM 2454 C C . GLY A 1 303 ? -2.405 -8.291 -8.402 1.00 89.38 303 GLY A C 1
ATOM 2455 O O . GLY A 1 303 ? -2.105 -8.024 -9.568 1.00 89.38 303 GLY A O 1
ATOM 2456 N N . LYS A 1 304 ? -2.470 -9.548 -7.970 1.00 84.56 304 LYS A N 1
ATOM 2457 C CA . LYS A 1 304 ? -2.074 -10.744 -8.723 1.00 84.56 304 LYS A CA 1
ATOM 2458 C C . LYS A 1 304 ? -2.864 -10.937 -10.016 1.00 84.56 304 LYS A C 1
ATOM 2460 O O . LYS A 1 304 ? -2.295 -11.440 -10.980 1.00 84.56 304 LYS A O 1
ATOM 2465 N N . ILE A 1 305 ? -4.122 -10.489 -10.073 1.00 84.06 305 ILE A N 1
ATOM 2466 C CA . ILE A 1 305 ? -4.943 -10.525 -11.300 1.00 84.06 305 ILE A CA 1
ATOM 2467 C C . ILE A 1 305 ? -4.327 -9.711 -12.451 1.00 84.06 305 ILE A C 1
ATOM 2469 O O . ILE A 1 305 ? -4.549 -10.021 -13.615 1.00 84.06 305 ILE A O 1
ATOM 2473 N N . TYR A 1 306 ? -3.509 -8.706 -12.129 1.00 83.38 306 TYR A N 1
ATOM 2474 C CA . TYR A 1 306 ? -2.765 -7.913 -13.104 1.00 83.38 306 TYR A CA 1
ATOM 2475 C C . TYR A 1 306 ? -1.333 -8.424 -13.301 1.00 83.38 306 TYR A C 1
ATOM 2477 O O . TYR A 1 306 ? -0.563 -7.765 -13.978 1.00 83.38 306 TYR A O 1
ATOM 2485 N N . HIS A 1 307 ? -0.951 -9.553 -12.690 1.00 81.00 307 HIS A N 1
ATOM 2486 C CA . HIS A 1 307 ? 0.370 -10.197 -12.751 1.00 81.00 307 HIS A CA 1
ATOM 2487 C C . HIS A 1 307 ? 1.578 -9.393 -12.239 1.00 81.00 307 HIS A C 1
ATOM 2489 O O . HIS A 1 307 ? 2.685 -9.935 -12.213 1.00 81.00 307 HIS A O 1
ATOM 2495 N N . PHE A 1 308 ? 1.398 -8.153 -11.772 1.00 83.88 308 PHE A N 1
ATOM 2496 C CA . PHE A 1 308 ? 2.517 -7.257 -11.455 1.00 83.88 308 PHE A CA 1
ATOM 2497 C C . PHE A 1 308 ? 2.400 -6.545 -10.088 1.00 83.88 308 PHE A C 1
ATOM 2499 O O . PHE A 1 308 ? 2.339 -5.314 -10.041 1.00 83.88 308 PHE A O 1
ATOM 2506 N N . PRO A 1 309 ? 2.410 -7.276 -8.950 1.00 93.56 309 PRO A N 1
ATOM 2507 C CA . PRO A 1 309 ? 2.369 -6.650 -7.630 1.00 93.56 309 PRO A CA 1
ATOM 2508 C C . PRO A 1 309 ? 3.683 -5.928 -7.299 1.00 93.56 309 PRO A C 1
ATOM 2510 O O . PRO A 1 309 ? 4.663 -6.544 -6.878 1.00 93.56 309 PRO A O 1
ATOM 2513 N N . THR A 1 310 ? 3.698 -4.601 -7.444 1.00 95.94 310 THR A N 1
ATOM 2514 C CA . THR A 1 310 ? 4.871 -3.740 -7.180 1.00 95.94 310 THR A CA 1
ATOM 2515 C C . THR A 1 310 ? 5.503 -3.991 -5.813 1.00 95.94 310 THR A C 1
ATOM 2517 O O . THR A 1 310 ? 6.724 -4.011 -5.684 1.00 95.94 310 THR A O 1
ATOM 2520 N N . ASN A 1 311 ? 4.694 -4.262 -4.790 1.00 96.94 311 ASN A N 1
ATOM 2521 C CA . ASN A 1 311 ? 5.187 -4.465 -3.430 1.00 96.94 311 ASN A CA 1
ATOM 2522 C C . ASN A 1 311 ? 6.008 -5.758 -3.226 1.00 96.94 311 ASN A C 1
ATOM 2524 O O . ASN A 1 311 ? 6.562 -5.960 -2.148 1.00 96.94 311 ASN A O 1
ATOM 2528 N N . ILE A 1 312 ? 6.161 -6.610 -4.250 1.00 96.81 312 ILE A N 1
ATOM 2529 C CA . ILE A 1 312 ? 7.159 -7.693 -4.255 1.00 96.81 312 ILE A CA 1
ATOM 2530 C C . ILE A 1 312 ? 8.581 -7.136 -4.104 1.00 96.81 312 ILE A C 1
ATOM 2532 O O . ILE A 1 312 ? 9.404 -7.741 -3.419 1.00 96.81 312 ILE A O 1
ATOM 2536 N N . THR A 1 313 ? 8.889 -6.006 -4.747 1.00 95.06 313 THR A N 1
ATOM 2537 C CA . THR A 1 313 ? 10.253 -5.455 -4.778 1.00 95.06 313 THR A CA 1
ATOM 2538 C C . THR A 1 313 ? 10.532 -4.464 -3.649 1.00 95.06 313 THR A C 1
ATOM 2540 O O . THR A 1 313 ? 11.704 -4.198 -3.372 1.00 95.06 313 THR A O 1
ATOM 2543 N N . VAL A 1 314 ? 9.487 -3.974 -2.974 1.00 95.38 314 VAL A N 1
ATOM 2544 C CA . VAL A 1 314 ? 9.533 -2.918 -1.947 1.00 95.38 314 VAL A CA 1
ATOM 2545 C C . VAL A 1 314 ? 10.080 -3.429 -0.615 1.00 95.38 314 VAL A C 1
ATOM 2547 O O . VAL A 1 314 ? 9.705 -4.513 -0.166 1.00 95.38 314 VAL A O 1
ATOM 2550 N N . SER A 1 315 ? 10.942 -2.624 0.013 1.00 93.06 315 SER A N 1
ATOM 2551 C CA . SER A 1 315 ? 11.520 -2.861 1.341 1.00 93.06 315 SER A CA 1
ATOM 2552 C C . SER A 1 315 ? 10.466 -2.988 2.444 1.00 93.06 315 SER A C 1
ATOM 2554 O O . SER A 1 315 ? 9.519 -2.205 2.507 1.00 93.06 315 SER A O 1
ATOM 2556 N N . ASP A 1 316 ? 10.660 -3.959 3.334 1.00 93.38 316 ASP A N 1
ATOM 2557 C CA . ASP A 1 316 ? 9.927 -4.139 4.590 1.00 93.38 316 ASP A CA 1
ATOM 2558 C C . ASP A 1 316 ? 10.622 -3.478 5.794 1.00 93.38 316 ASP A C 1
ATOM 2560 O O . ASP A 1 316 ? 10.233 -3.727 6.933 1.00 93.38 316 ASP A O 1
ATOM 2564 N N . ALA A 1 317 ? 11.616 -2.611 5.560 1.00 92.56 317 ALA A N 1
ATOM 2565 C CA . ALA A 1 317 ? 12.166 -1.738 6.596 1.00 92.56 317 ALA A CA 1
ATOM 2566 C C . ALA A 1 317 ? 11.076 -0.823 7.174 1.00 92.56 317 ALA A C 1
ATOM 2568 O O . ALA A 1 317 ? 10.186 -0.371 6.448 1.00 92.56 317 ALA A O 1
ATOM 2569 N N . VAL A 1 318 ? 11.153 -0.537 8.475 1.00 92.75 318 VAL A N 1
ATOM 2570 C CA . VAL A 1 318 ? 10.156 0.263 9.197 1.00 92.75 318 VAL A CA 1
ATOM 2571 C C . VAL A 1 318 ? 10.798 1.415 9.953 1.00 92.75 318 VAL A C 1
ATOM 2573 O O . VAL A 1 318 ? 11.926 1.303 10.433 1.00 92.75 318 VAL A O 1
ATOM 2576 N N . ASP A 1 319 ? 10.047 2.500 10.119 1.00 91.44 319 ASP A N 1
ATOM 2577 C CA . ASP A 1 319 ? 10.413 3.574 11.037 1.00 91.44 319 ASP A CA 1
ATOM 2578 C C . ASP A 1 319 ? 10.522 3.030 12.479 1.00 91.44 319 ASP A C 1
ATOM 2580 O O . ASP A 1 319 ? 9.619 2.322 12.938 1.00 91.44 319 ASP A O 1
ATOM 2584 N N . PRO A 1 320 ? 11.589 3.348 13.233 1.00 88.69 320 PRO A N 1
ATOM 2585 C CA . PRO A 1 320 ? 11.803 2.786 14.566 1.00 88.69 320 PRO A CA 1
ATOM 2586 C C . PRO A 1 320 ? 10.748 3.209 15.601 1.00 88.69 320 PRO A C 1
ATOM 2588 O O . PRO A 1 320 ? 10.599 2.526 16.617 1.00 88.69 320 PRO A O 1
ATOM 2591 N N . VAL A 1 321 ? 10.013 4.304 15.367 1.00 88.62 321 VAL A N 1
ATOM 2592 C CA . VAL A 1 321 ? 9.024 4.858 16.301 1.00 88.62 321 VAL A CA 1
ATOM 2593 C C . VAL A 1 321 ? 7.602 4.456 15.914 1.00 88.62 321 VAL A C 1
ATOM 2595 O O . VAL A 1 321 ? 6.888 3.874 16.730 1.00 88.62 321 VAL A O 1
ATOM 2598 N N . SER A 1 322 ? 7.168 4.775 14.693 1.00 89.94 322 SER A N 1
ATOM 2599 C CA . SER A 1 322 ? 5.806 4.511 14.214 1.00 89.94 322 SER A CA 1
ATOM 2600 C C . SER A 1 322 ? 5.614 3.078 13.731 1.00 89.94 322 SER A C 1
ATOM 2602 O O . SER A 1 322 ? 4.473 2.610 13.678 1.00 89.94 322 SER A O 1
ATOM 2604 N N . LYS A 1 323 ? 6.717 2.389 13.397 1.00 92.00 323 LYS A N 1
ATOM 2605 C CA . LYS A 1 323 ? 6.737 1.066 12.756 1.00 92.00 323 LYS A CA 1
ATOM 2606 C C . LYS A 1 323 ? 6.079 1.050 11.375 1.00 92.00 323 LYS A C 1
ATOM 2608 O O . LYS A 1 323 ? 5.725 -0.011 10.862 1.00 92.00 323 LYS A O 1
ATOM 2613 N N . GLU A 1 324 ? 5.899 2.218 10.762 1.00 92.56 324 GLU A N 1
ATOM 2614 C CA . GLU A 1 324 ? 5.392 2.317 9.398 1.00 92.56 324 GLU A CA 1
ATOM 2615 C C . GLU A 1 324 ? 6.475 1.911 8.389 1.00 92.56 324 GLU A C 1
ATOM 2617 O O . GLU A 1 324 ? 7.635 2.291 8.556 1.00 92.56 324 GLU A O 1
ATOM 2622 N N . PRO A 1 325 ? 6.124 1.152 7.338 1.00 93.06 325 PRO A N 1
ATOM 2623 C CA . PRO A 1 325 ? 7.092 0.689 6.354 1.00 93.06 325 PRO A CA 1
ATOM 2624 C C . PRO A 1 325 ? 7.605 1.805 5.432 1.00 93.06 325 PRO A C 1
ATOM 2626 O O . PRO A 1 325 ? 6.860 2.709 5.038 1.00 93.06 325 PRO A O 1
ATOM 2629 N N . GLU A 1 326 ? 8.860 1.686 4.997 1.00 91.06 326 GLU A N 1
ATOM 2630 C CA . GLU A 1 326 ? 9.562 2.609 4.094 1.00 91.06 326 GLU A CA 1
ATOM 2631 C C . GLU A 1 326 ? 9.100 2.462 2.624 1.00 91.06 326 GLU A C 1
ATOM 2633 O O . GLU A 1 326 ? 9.861 2.207 1.698 1.00 91.06 326 GLU A O 1
ATOM 2638 N N . LEU A 1 327 ? 7.804 2.647 2.357 1.00 94.12 327 LEU A N 1
ATOM 2639 C CA . LEU A 1 327 ? 7.202 2.370 1.038 1.00 94.12 327 LEU A CA 1
ATOM 2640 C C . LEU A 1 327 ? 7.617 3.344 -0.081 1.00 94.12 327 LEU A C 1
ATOM 2642 O O . LEU A 1 327 ? 7.223 3.167 -1.239 1.00 94.12 327 LEU A O 1
ATOM 2646 N N . LYS A 1 328 ? 8.295 4.444 0.259 1.00 94.81 328 LYS A N 1
ATOM 2647 C CA . LYS A 1 328 ? 8.642 5.530 -0.677 1.00 94.81 328 LYS A CA 1
ATOM 2648 C C . LYS A 1 328 ? 10.089 5.486 -1.147 1.00 94.81 328 LYS A C 1
ATOM 2650 O O . LYS A 1 328 ? 10.434 6.295 -2.009 1.00 94.81 328 LYS A O 1
ATOM 2655 N N . PHE A 1 329 ? 10.875 4.550 -0.625 1.00 94.44 329 PHE A N 1
ATOM 2656 C CA . PHE A 1 329 ? 12.260 4.352 -1.001 1.00 94.44 329 PHE A CA 1
ATOM 2657 C C . PHE A 1 329 ? 12.569 2.857 -1.015 1.00 94.44 329 PHE A C 1
ATOM 2659 O O . PHE A 1 329 ? 12.539 2.197 0.018 1.00 94.44 329 PHE A O 1
ATOM 2666 N N . SER A 1 330 ? 12.858 2.309 -2.190 1.00 94.19 330 SER A N 1
ATOM 2667 C CA . SER A 1 330 ? 13.418 0.967 -2.287 1.00 94.19 330 SER A CA 1
ATOM 2668 C C . SER A 1 330 ? 14.433 0.897 -3.414 1.00 94.19 330 SER A C 1
ATOM 2670 O O . SER A 1 330 ? 14.131 1.298 -4.538 1.00 94.19 330 SER A O 1
ATOM 2672 N N . SER A 1 331 ? 15.621 0.377 -3.125 1.00 93.25 331 SER A N 1
ATOM 2673 C CA . SER A 1 331 ? 16.631 0.121 -4.146 1.00 93.25 331 SER A CA 1
ATOM 2674 C C . SER A 1 331 ? 16.175 -1.012 -5.058 1.00 93.25 331 SER A C 1
ATOM 2676 O O . SER A 1 331 ? 15.889 -2.131 -4.614 1.00 93.25 331 SER A O 1
ATOM 2678 N N . VAL A 1 332 ? 16.122 -0.721 -6.356 1.00 93.62 332 VAL A N 1
ATOM 2679 C CA . VAL A 1 332 ? 15.804 -1.690 -7.406 1.00 93.62 332 VAL A CA 1
ATOM 2680 C C . VAL A 1 332 ? 16.803 -1.603 -8.549 1.00 93.62 332 VAL A C 1
ATOM 2682 O O . VAL A 1 332 ? 17.424 -0.571 -8.774 1.00 93.62 332 VAL A O 1
ATOM 2685 N N . PHE A 1 333 ? 16.927 -2.683 -9.307 1.00 90.31 333 PHE A N 1
ATOM 2686 C CA . PHE A 1 333 ? 17.777 -2.792 -10.487 1.00 90.31 333 PHE A CA 1
ATOM 2687 C C . PHE A 1 333 ? 16.870 -3.000 -11.680 1.00 90.31 333 PHE A C 1
ATOM 2689 O O . PHE A 1 333 ? 15.982 -3.862 -11.655 1.00 90.31 333 PHE A O 1
ATOM 2696 N N . ILE A 1 334 ? 17.115 -2.232 -12.732 1.00 89.25 334 ILE A N 1
ATOM 2697 C CA . ILE A 1 334 ? 16.378 -2.359 -13.980 1.00 89.25 334 ILE A CA 1
ATOM 2698 C C . ILE A 1 334 ? 17.287 -3.042 -14.987 1.00 89.25 334 ILE A C 1
ATOM 2700 O O . ILE A 1 334 ? 18.349 -2.536 -15.338 1.00 89.25 334 ILE A O 1
ATOM 2704 N N . LYS A 1 335 ? 16.862 -4.218 -15.456 1.00 72.31 335 LYS A N 1
ATOM 2705 C CA . LYS A 1 335 ? 17.553 -4.942 -16.522 1.00 72.31 335 LYS A CA 1
ATOM 2706 C C . LYS A 1 335 ? 16.621 -5.073 -17.714 1.00 72.31 335 LYS A C 1
ATOM 2708 O O . LYS A 1 335 ? 15.566 -5.703 -17.618 1.00 72.31 335 LYS A O 1
ATOM 2713 N N . GLN A 1 336 ? 17.034 -4.534 -18.857 1.00 66.94 336 GLN A N 1
ATOM 2714 C CA . GLN A 1 336 ? 16.321 -4.773 -20.103 1.00 66.94 336 GLN A CA 1
ATOM 2715 C C . GLN A 1 336 ? 16.356 -6.274 -20.426 1.00 66.94 336 GLN A C 1
ATOM 2717 O O . GLN A 1 336 ? 17.423 -6.897 -20.504 1.00 66.94 336 GLN A O 1
ATOM 2722 N N . LYS A 1 337 ? 15.185 -6.868 -20.664 1.00 53.72 337 LYS A N 1
ATOM 2723 C CA . LYS A 1 337 ? 15.101 -8.143 -21.373 1.00 53.72 337 LYS A CA 1
ATOM 2724 C C . LYS A 1 337 ? 15.310 -7.815 -22.849 1.00 53.72 337 LYS A C 1
ATOM 2726 O O . LYS A 1 337 ? 14.343 -7.530 -23.541 1.00 53.72 337 LYS A O 1
ATOM 2731 N N . LYS A 1 338 ? 16.567 -7.784 -23.318 1.00 52.16 338 LYS A N 1
ATOM 2732 C CA . LYS A 1 338 ? 16.871 -7.540 -24.740 1.00 52.16 338 LYS A CA 1
ATOM 2733 C C . LYS A 1 338 ? 16.008 -8.482 -25.587 1.00 52.16 338 LYS A C 1
ATOM 2735 O O . LYS A 1 338 ? 16.214 -9.698 -25.537 1.00 52.16 338 LYS A O 1
ATOM 2740 N N . LYS A 1 339 ? 15.029 -7.947 -26.327 1.00 46.38 339 LYS A N 1
ATOM 2741 C CA . LYS A 1 339 ? 14.276 -8.714 -27.322 1.00 46.38 339 LYS A CA 1
ATOM 2742 C C . LYS A 1 339 ? 15.256 -9.003 -28.450 1.00 46.38 339 LYS A C 1
ATOM 2744 O O . LYS A 1 339 ? 15.495 -8.175 -29.317 1.00 46.38 339 LYS A O 1
ATOM 2749 N N . ARG A 1 340 ? 15.919 -10.153 -28.373 1.00 50.03 340 ARG A N 1
ATOM 2750 C CA . ARG A 1 340 ? 16.851 -10.586 -29.408 1.00 50.03 340 ARG A CA 1
ATOM 2751 C C . ARG A 1 340 ? 16.025 -11.097 -30.580 1.00 50.03 340 ARG A C 1
ATOM 2753 O O . ARG A 1 340 ? 15.492 -12.204 -30.528 1.00 50.03 340 ARG A O 1
ATOM 2760 N N . ILE A 1 341 ? 15.865 -10.264 -31.602 1.00 52.06 341 ILE A N 1
ATOM 2761 C CA . ILE A 1 341 ? 15.333 -10.707 -32.888 1.00 52.06 341 ILE A CA 1
ATOM 2762 C C . ILE A 1 341 ? 16.475 -11.472 -33.557 1.00 52.06 341 ILE A C 1
ATOM 2764 O O . ILE A 1 341 ? 17.496 -10.892 -33.901 1.00 52.06 341 ILE A O 1
ATOM 2768 N N . TYR A 1 342 ? 16.344 -12.793 -33.660 1.00 49.84 342 TYR A N 1
ATOM 2769 C CA . TYR A 1 342 ? 17.329 -13.646 -34.338 1.00 49.84 342 TYR A CA 1
ATOM 2770 C C . TYR A 1 342 ? 16.944 -13.941 -35.793 1.00 49.84 342 TYR A C 1
ATOM 2772 O O . TYR A 1 342 ? 17.780 -14.401 -36.565 1.00 49.84 342 TYR A O 1
ATOM 2780 N N . LYS A 1 343 ? 15.678 -13.697 -36.152 1.00 60.62 343 LYS A N 1
ATOM 2781 C CA . LYS A 1 343 ? 15.104 -13.916 -37.481 1.00 60.62 343 LYS A CA 1
ATOM 2782 C C . LYS A 1 343 ? 13.839 -13.061 -37.627 1.00 60.62 343 LYS A C 1
ATOM 2784 O O . LYS A 1 343 ? 13.065 -12.979 -36.672 1.00 60.62 343 LYS A O 1
ATOM 2789 N N . LEU A 1 344 ? 13.627 -12.446 -38.790 1.00 68.75 344 LEU A N 1
ATOM 2790 C CA . LEU A 1 344 ? 12.346 -11.811 -39.125 1.00 68.75 344 LEU A CA 1
ATOM 2791 C C . LEU A 1 344 ? 11.297 -12.887 -39.446 1.00 68.75 344 LEU A C 1
ATOM 2793 O O . LEU A 1 344 ? 11.643 -13.958 -39.947 1.00 68.75 344 LEU A O 1
ATOM 2797 N N . SER A 1 345 ? 10.022 -12.622 -39.152 1.00 76.56 345 SER A N 1
ATOM 2798 C CA . SER A 1 345 ? 8.937 -13.478 -39.647 1.00 76.56 345 SER A CA 1
ATOM 2799 C C . SER A 1 345 ? 8.796 -13.323 -41.163 1.00 76.56 345 SER A C 1
ATOM 2801 O O . SER A 1 345 ? 9.157 -12.283 -41.717 1.00 76.56 345 SER A O 1
ATOM 2803 N N . ASP A 1 346 ? 8.240 -14.333 -41.835 1.00 80.50 346 ASP A N 1
ATOM 2804 C CA . ASP A 1 346 ? 8.049 -14.288 -43.291 1.00 80.50 346 ASP A CA 1
ATOM 2805 C C . ASP A 1 346 ? 7.157 -13.107 -43.706 1.00 80.50 346 ASP A C 1
ATOM 2807 O O . ASP A 1 346 ? 7.430 -12.445 -44.702 1.00 80.50 346 ASP A O 1
ATOM 2811 N N . GLU A 1 347 ? 6.141 -12.776 -42.901 1.00 82.62 347 GLU A N 1
ATOM 2812 C CA . GLU A 1 347 ? 5.278 -11.610 -43.122 1.00 82.62 347 GLU A CA 1
ATOM 2813 C C . GLU A 1 347 ? 6.068 -10.292 -43.081 1.00 82.62 347 GLU A C 1
ATOM 2815 O O . GLU A 1 347 ? 5.961 -9.471 -43.993 1.00 82.62 347 GLU A O 1
ATOM 2820 N N . VAL A 1 348 ? 6.898 -10.103 -42.049 1.00 81.56 348 VAL A N 1
ATOM 2821 C CA . VAL A 1 348 ? 7.750 -8.913 -41.908 1.00 81.56 348 VAL A CA 1
ATOM 2822 C C . VAL A 1 348 ? 8.729 -8.828 -43.076 1.00 81.56 348 VAL A C 1
ATOM 2824 O O . VAL A 1 348 ? 8.883 -7.766 -43.674 1.00 81.56 348 VAL A O 1
ATOM 2827 N N . TYR A 1 349 ? 9.338 -9.954 -43.448 1.00 83.56 349 TYR A N 1
ATOM 2828 C CA . TYR A 1 349 ? 10.275 -10.019 -44.563 1.00 83.56 349 TYR A CA 1
ATOM 2829 C C . TYR A 1 349 ? 9.619 -9.646 -45.902 1.00 83.56 349 TYR A C 1
ATOM 2831 O O . TYR A 1 349 ? 10.205 -8.880 -46.663 1.00 83.56 349 TYR A O 1
ATOM 2839 N N . GLN A 1 350 ? 8.395 -10.106 -46.188 1.00 85.75 350 GLN A N 1
ATOM 2840 C CA . GLN A 1 350 ? 7.695 -9.730 -47.424 1.00 85.75 350 GLN A CA 1
ATOM 2841 C C . GLN A 1 350 ? 7.336 -8.240 -47.467 1.00 85.75 350 GLN A C 1
ATOM 2843 O O . GLN A 1 350 ? 7.525 -7.601 -48.504 1.00 85.75 350 GLN A O 1
ATOM 2848 N N . LYS A 1 351 ? 6.884 -7.656 -46.346 1.00 88.56 351 LYS A N 1
ATOM 2849 C CA . LYS A 1 351 ? 6.596 -6.211 -46.258 1.00 88.56 351 LYS A CA 1
ATOM 2850 C C . LYS A 1 351 ? 7.847 -5.376 -46.532 1.00 88.56 351 LYS A C 1
ATOM 2852 O O . LYS A 1 351 ? 7.817 -4.473 -47.372 1.00 88.56 351 LYS A O 1
ATOM 2857 N N . VAL A 1 352 ? 8.962 -5.740 -45.902 1.00 88.44 352 VAL A N 1
ATOM 2858 C CA . VAL A 1 352 ? 10.276 -5.109 -46.106 1.00 88.44 352 VAL A CA 1
ATOM 2859 C C . VAL A 1 352 ? 10.717 -5.253 -47.560 1.00 88.44 352 VAL A C 1
ATOM 2861 O O . VAL A 1 352 ? 11.026 -4.260 -48.209 1.00 88.44 352 VAL A O 1
ATOM 2864 N N . LYS A 1 353 ? 10.653 -6.463 -48.124 1.00 88.12 353 LYS A N 1
ATOM 2865 C CA . LYS A 1 353 ? 11.038 -6.726 -49.515 1.00 88.12 353 LYS A CA 1
ATOM 2866 C C . LYS A 1 353 ? 10.222 -5.917 -50.524 1.00 88.12 353 LYS A C 1
ATOM 2868 O O . LYS A 1 353 ? 10.787 -5.384 -51.473 1.00 88.12 353 LYS A O 1
ATOM 2873 N N . SER A 1 354 ? 8.912 -5.796 -50.314 1.00 88.88 354 SER A N 1
ATOM 2874 C CA . SER A 1 354 ? 8.023 -5.053 -51.217 1.00 88.88 354 SER A CA 1
ATOM 2875 C C . SER A 1 354 ? 8.270 -3.540 -51.222 1.00 88.88 354 SER A C 1
ATOM 2877 O O . SER A 1 354 ? 8.093 -2.894 -52.251 1.00 88.88 354 SER A O 1
ATOM 2879 N N . SER A 1 355 ? 8.717 -2.981 -50.094 1.00 89.88 355 SER A N 1
ATOM 2880 C CA . SER A 1 355 ? 8.972 -1.543 -49.929 1.00 89.88 355 SER A CA 1
ATOM 2881 C C . SER A 1 355 ? 10.452 -1.171 -50.084 1.00 89.88 355 SER A C 1
ATOM 2883 O O . SER A 1 355 ? 10.783 0.009 -50.201 1.00 89.88 355 SER A O 1
ATOM 2885 N N . TYR A 1 356 ? 11.352 -2.156 -50.152 1.00 90.00 356 TYR A N 1
ATOM 2886 C CA . TYR A 1 356 ? 12.795 -1.934 -50.227 1.00 90.00 356 TYR A CA 1
ATOM 2887 C C . TYR A 1 356 ? 13.258 -1.040 -51.382 1.00 90.00 356 TYR A C 1
ATOM 2889 O O . TYR A 1 356 ? 14.041 -0.139 -51.099 1.00 90.00 356 TYR A O 1
ATOM 2897 N N . PRO A 1 357 ? 12.763 -1.165 -52.630 1.00 88.62 357 PRO A N 1
ATOM 2898 C CA . PRO A 1 357 ? 13.218 -0.290 -53.716 1.00 88.62 357 PRO A CA 1
ATOM 2899 C C . PRO A 1 357 ? 12.979 1.202 -53.438 1.00 88.62 357 PRO A C 1
ATOM 2901 O O . PRO A 1 357 ? 13.752 2.061 -53.861 1.00 88.62 357 PRO A O 1
ATOM 2904 N N . GLN A 1 358 ? 11.905 1.525 -52.707 1.00 87.19 358 GLN A N 1
ATOM 2905 C CA . GLN A 1 358 ? 11.634 2.889 -52.259 1.00 87.19 358 GLN A CA 1
ATOM 2906 C C . GLN A 1 358 ? 12.599 3.295 -51.142 1.00 87.19 358 GLN A C 1
ATOM 2908 O O . GLN A 1 358 ? 13.145 4.394 -51.180 1.00 87.19 358 GLN A O 1
ATOM 2913 N N . VAL A 1 359 ? 12.836 2.410 -50.172 1.00 85.62 359 VAL A N 1
ATOM 2914 C CA . VAL A 1 359 ? 13.721 2.685 -49.032 1.00 85.62 359 VAL A CA 1
ATOM 2915 C C . VAL A 1 359 ? 15.177 2.847 -49.459 1.00 85.62 359 VAL A C 1
ATOM 2917 O O . VAL A 1 359 ? 15.823 3.803 -49.045 1.00 85.62 359 VAL A O 1
ATOM 2920 N N . GLU A 1 360 ? 15.682 1.976 -50.330 1.00 87.31 360 GLU A N 1
ATOM 2921 C CA . GLU A 1 360 ? 17.047 2.015 -50.864 1.00 87.31 360 GLU A CA 1
ATOM 2922 C C . GLU A 1 360 ? 17.368 3.374 -51.502 1.00 87.31 360 GLU A C 1
ATOM 2924 O O . GLU A 1 360 ? 18.435 3.946 -51.260 1.00 87.31 360 GLU A O 1
ATOM 2929 N N . ARG A 1 361 ? 16.414 3.932 -52.260 1.00 85.31 361 ARG A N 1
ATOM 2930 C CA . ARG A 1 361 ? 16.568 5.212 -52.963 1.00 85.31 361 ARG A CA 1
ATOM 2931 C C . ARG A 1 361 ? 16.743 6.406 -52.023 1.00 85.31 361 ARG A C 1
ATOM 2933 O O . ARG A 1 361 ? 17.436 7.350 -52.388 1.00 85.31 361 ARG A O 1
ATOM 2940 N N . PHE A 1 362 ? 16.117 6.374 -50.849 1.00 85.00 362 PHE A N 1
ATOM 2941 C CA . PHE A 1 362 ? 16.110 7.489 -49.895 1.00 85.00 362 PHE A CA 1
ATOM 2942 C C . PHE A 1 362 ? 16.849 7.169 -48.590 1.00 85.00 362 PHE A C 1
ATOM 2944 O O . PHE A 1 362 ? 16.790 7.952 -47.643 1.00 85.00 362 PHE A O 1
ATOM 2951 N N . LEU A 1 363 ? 17.573 6.044 -48.521 1.00 82.19 363 LEU A N 1
ATOM 2952 C CA . LEU A 1 363 ? 18.288 5.654 -47.307 1.00 82.19 363 LEU A CA 1
ATOM 2953 C C . LEU A 1 363 ? 19.334 6.702 -46.903 1.00 82.19 363 LEU A C 1
ATOM 2955 O O . LEU A 1 363 ? 19.474 6.969 -45.715 1.00 82.19 363 LEU A O 1
ATOM 2959 N N . ASP A 1 364 ? 19.993 7.352 -47.868 1.00 82.06 364 ASP A N 1
ATOM 2960 C CA . ASP A 1 364 ? 20.937 8.449 -47.598 1.00 82.06 364 ASP A CA 1
ATOM 2961 C C . ASP A 1 364 ? 20.274 9.558 -46.769 1.00 82.06 364 ASP A C 1
ATOM 2963 O O . ASP A 1 364 ? 20.810 9.980 -45.749 1.00 82.06 364 ASP A O 1
ATOM 2967 N N . GLU A 1 365 ? 19.056 9.964 -47.140 1.00 83.44 365 GLU A N 1
ATOM 2968 C CA . GLU A 1 365 ? 18.303 11.014 -46.450 1.00 83.44 365 GLU A CA 1
ATOM 2969 C C . GLU A 1 365 ? 17.898 10.587 -45.030 1.00 83.44 365 GLU A C 1
ATOM 2971 O O . GLU A 1 365 ? 17.932 11.395 -44.098 1.00 83.44 365 GLU A O 1
ATOM 2976 N N . VAL A 1 366 ? 17.557 9.306 -44.840 1.00 81.94 366 VAL A N 1
ATOM 2977 C CA . VAL A 1 366 ? 17.271 8.727 -43.517 1.00 81.94 366 VAL A CA 1
ATOM 2978 C C . VAL A 1 366 ? 18.510 8.753 -42.635 1.00 81.94 366 VAL A C 1
ATOM 2980 O O . VAL A 1 366 ? 18.404 9.098 -41.461 1.00 81.94 366 VAL A O 1
ATOM 2983 N N . LEU A 1 367 ? 19.676 8.390 -43.174 1.00 79.88 367 LEU A N 1
ATOM 2984 C CA . LEU A 1 367 ? 20.930 8.387 -42.427 1.00 79.88 367 LEU A CA 1
ATOM 2985 C C . LEU A 1 367 ? 21.414 9.817 -42.151 1.00 79.88 367 LEU A C 1
ATOM 2987 O O . LEU A 1 367 ? 21.884 10.076 -41.052 1.00 79.88 367 LEU A O 1
ATOM 2991 N N . GLU A 1 368 ? 21.258 10.763 -43.076 1.00 76.81 368 GLU A N 1
ATOM 2992 C CA . GLU A 1 368 ? 21.639 12.171 -42.888 1.00 76.81 368 GLU A CA 1
ATOM 2993 C C . GLU A 1 368 ? 20.757 12.891 -41.853 1.00 76.81 368 GLU A C 1
ATOM 2995 O O . GLU A 1 368 ? 21.268 13.461 -40.880 1.00 76.81 368 GLU A O 1
ATOM 3000 N N . LYS A 1 369 ? 19.422 12.844 -42.019 1.00 76.75 369 LYS A N 1
ATOM 3001 C CA . LYS A 1 369 ? 18.441 13.369 -41.035 1.00 76.75 369 LYS A CA 1
ATOM 3002 C C . LYS A 1 369 ? 18.472 12.614 -39.727 1.00 76.75 369 LYS A C 1
ATOM 3004 O O . LYS A 1 369 ? 18.146 13.179 -38.682 1.00 76.75 369 LYS A O 1
ATOM 3009 N N . GLY A 1 370 ? 18.860 11.351 -39.857 1.00 74.56 370 GLY A N 1
ATOM 3010 C CA . GLY A 1 370 ? 19.597 10.615 -38.880 1.00 74.56 370 GLY A CA 1
ATOM 3011 C C . GLY A 1 370 ? 20.727 11.501 -38.358 1.00 74.56 370 GLY A C 1
ATOM 3012 O O . GLY A 1 370 ? 20.483 12.486 -37.668 1.00 74.56 370 GLY A O 1
ATOM 3013 N N . PHE A 1 371 ? 21.977 11.100 -38.534 1.00 72.62 371 PHE A N 1
ATOM 3014 C CA . PHE A 1 371 ? 23.130 11.504 -37.726 1.00 72.62 371 PHE A CA 1
ATOM 3015 C C . PHE A 1 371 ? 23.216 12.999 -37.345 1.00 72.62 371 PHE A C 1
ATOM 3017 O O . PHE A 1 371 ? 23.670 13.300 -36.241 1.00 72.62 371 PHE A O 1
ATOM 3024 N N . SER A 1 372 ? 22.698 13.921 -38.166 1.00 67.88 372 SER A N 1
ATOM 3025 C CA . SER A 1 372 ? 22.513 15.342 -37.826 1.00 67.88 372 SER A CA 1
ATOM 3026 C C . SER A 1 372 ? 21.734 15.637 -36.527 1.00 67.88 372 SER A C 1
ATOM 3028 O O . SER A 1 372 ? 21.991 16.662 -35.895 1.00 67.88 372 SER A O 1
ATOM 3030 N N . SER A 1 373 ? 20.817 14.769 -36.084 1.00 64.00 373 SER A N 1
ATOM 3031 C CA . SER A 1 373 ? 20.030 14.975 -34.855 1.00 64.00 373 SER A CA 1
ATOM 3032 C C . SER A 1 373 ? 20.713 14.463 -33.574 1.00 64.00 373 SER A C 1
ATOM 3034 O O . SER A 1 373 ? 20.261 14.765 -32.468 1.00 64.00 373 SER A O 1
ATOM 3036 N N . LEU A 1 374 ? 21.823 13.721 -33.686 1.00 62.12 374 LEU A N 1
ATOM 3037 C CA . LEU A 1 374 ? 22.546 13.205 -32.522 1.00 62.12 374 LEU A CA 1
ATOM 3038 C C . LEU A 1 374 ? 23.348 14.320 -31.838 1.00 62.12 374 LEU A C 1
ATOM 3040 O O . LEU A 1 374 ? 24.365 14.793 -32.340 1.00 62.12 374 LEU A O 1
ATOM 3044 N N . SER A 1 375 ? 22.948 14.680 -30.619 1.00 52.94 375 SER A N 1
ATOM 3045 C CA . SER A 1 375 ? 23.699 15.572 -29.727 1.00 52.94 375 SER A CA 1
ATOM 3046 C C . SER A 1 375 ? 24.782 14.840 -28.920 1.00 52.94 375 SER A C 1
ATOM 3048 O O . SER A 1 375 ? 25.098 15.241 -27.802 1.00 52.94 375 SER A O 1
ATOM 3050 N N . VAL A 1 376 ? 25.345 13.751 -29.451 1.00 52.38 376 VAL A N 1
ATOM 3051 C CA . VAL A 1 376 ? 26.459 13.042 -28.809 1.00 52.38 376 VAL A CA 1
ATOM 3052 C C . VAL A 1 376 ? 27.741 13.836 -29.071 1.00 52.38 376 VAL A C 1
ATOM 3054 O O . VAL A 1 376 ? 28.034 14.217 -30.208 1.00 52.38 376 VAL A O 1
ATOM 3057 N N . VAL A 1 377 ? 28.494 14.132 -28.009 1.00 41.62 377 VAL A N 1
ATOM 3058 C CA . VAL A 1 377 ? 29.745 14.907 -28.052 1.00 41.62 377 VAL A CA 1
ATOM 3059 C C . VAL A 1 377 ? 30.729 14.244 -29.030 1.00 41.62 377 VAL A C 1
ATOM 3061 O O . VAL A 1 377 ? 31.344 13.231 -28.713 1.00 41.62 377 VAL A O 1
ATOM 3064 N N . GLY A 1 378 ? 30.857 14.808 -30.236 1.00 52.09 378 GLY A N 1
ATOM 3065 C CA . GLY A 1 378 ? 31.733 14.308 -31.307 1.00 52.09 378 GLY A CA 1
ATOM 3066 C C . GLY A 1 378 ? 31.086 14.201 -32.694 1.00 52.09 378 GLY A C 1
ATOM 3067 O O . GLY A 1 378 ? 31.811 14.177 -33.681 1.00 52.09 378 GLY A O 1
ATOM 3068 N N . ILE A 1 379 ? 29.750 14.203 -32.792 1.00 53.81 379 ILE A N 1
ATOM 3069 C CA . ILE A 1 379 ? 29.025 13.965 -34.059 1.00 53.81 379 ILE A CA 1
ATOM 3070 C C . ILE A 1 379 ? 28.697 15.262 -34.832 1.00 53.81 379 ILE A C 1
ATOM 3072 O O . ILE A 1 379 ? 28.449 15.229 -36.033 1.00 53.81 379 ILE A O 1
ATOM 3076 N N . LYS A 1 380 ? 28.791 16.438 -34.192 1.00 47.69 380 LYS A N 1
ATOM 3077 C CA . LYS A 1 380 ? 28.451 17.738 -34.815 1.00 47.69 380 LYS A CA 1
ATOM 3078 C C . LYS A 1 380 ? 29.307 18.131 -36.032 1.00 47.69 380 LYS A C 1
ATOM 3080 O O . LYS A 1 380 ? 28.874 18.989 -36.789 1.00 47.69 380 LYS A O 1
ATOM 3085 N N . ASN A 1 381 ? 30.468 17.500 -36.224 1.00 51.62 381 ASN A N 1
ATOM 3086 C CA . ASN A 1 381 ? 31.380 17.741 -37.349 1.00 51.62 381 ASN A CA 1
ATOM 3087 C C . ASN A 1 381 ? 31.678 16.445 -38.126 1.00 51.62 381 ASN A C 1
ATOM 3089 O O . ASN A 1 381 ? 32.828 16.185 -38.481 1.00 51.62 381 ASN A O 1
ATOM 3093 N N . LEU A 1 382 ? 30.671 15.595 -38.348 1.00 57.09 382 LEU A N 1
ATOM 3094 C CA . LEU A 1 382 ? 30.797 14.483 -39.292 1.00 57.09 382 LEU A CA 1
ATOM 3095 C C . LEU A 1 382 ? 31.184 15.030 -40.675 1.00 57.09 382 LEU A C 1
ATOM 3097 O O . LEU A 1 382 ? 30.444 15.821 -41.258 1.00 57.09 382 LEU A O 1
ATOM 3101 N N . GLN A 1 383 ? 32.348 14.630 -41.196 1.00 60.19 383 GLN A N 1
ATOM 3102 C CA . GLN A 1 383 ? 32.689 14.888 -42.596 1.00 60.19 383 GLN A CA 1
ATOM 3103 C C . GLN A 1 383 ? 31.706 14.099 -43.469 1.00 60.19 383 GLN A C 1
ATOM 3105 O O . GLN A 1 383 ? 31.454 12.926 -43.194 1.00 60.19 383 GLN A O 1
ATOM 3110 N N . ARG A 1 384 ? 31.146 14.756 -44.489 1.00 65.06 384 ARG A N 1
ATOM 3111 C CA . ARG A 1 384 ? 30.164 14.197 -45.435 1.00 65.06 384 ARG A CA 1
ATOM 3112 C C . ARG A 1 384 ? 30.569 12.808 -45.951 1.00 65.06 384 ARG A C 1
ATOM 3114 O O . ARG A 1 384 ? 29.741 11.904 -45.976 1.00 65.06 384 ARG A O 1
ATOM 3121 N N . ASP A 1 385 ? 31.860 12.628 -46.205 1.00 67.81 385 ASP A N 1
ATOM 3122 C CA . ASP A 1 385 ? 32.488 11.393 -46.676 1.00 67.81 385 ASP A CA 1
ATOM 3123 C C . ASP A 1 385 ? 32.178 10.169 -45.780 1.00 67.81 385 ASP A C 1
ATOM 3125 O O . ASP A 1 385 ? 31.924 9.080 -46.283 1.00 67.81 385 ASP A O 1
ATOM 3129 N N . PHE A 1 386 ? 32.090 10.333 -44.449 1.00 71.56 386 PHE A N 1
ATOM 3130 C CA . PHE A 1 386 ? 31.749 9.225 -43.538 1.00 71.56 386 PHE A CA 1
ATOM 3131 C C . PHE A 1 386 ? 30.292 8.770 -43.651 1.00 71.56 386 PHE A C 1
ATOM 3133 O O . PHE A 1 386 ? 29.997 7.599 -43.407 1.00 71.56 386 PHE A O 1
ATOM 3140 N N . ILE A 1 387 ? 29.376 9.691 -43.958 1.00 71.44 387 ILE A N 1
ATOM 3141 C CA . ILE A 1 387 ? 27.953 9.372 -44.115 1.00 71.44 387 ILE A CA 1
ATOM 3142 C C . ILE A 1 387 ? 27.734 8.669 -45.455 1.00 71.44 387 ILE A C 1
ATOM 3144 O O . ILE A 1 387 ? 26.987 7.694 -45.504 1.00 71.44 387 ILE A O 1
ATOM 3148 N N . GLU A 1 388 ? 28.428 9.107 -46.507 1.00 75.69 388 GLU A N 1
ATOM 3149 C CA . GLU A 1 388 ? 28.386 8.470 -47.827 1.00 75.69 388 GLU A CA 1
ATOM 3150 C C . GLU A 1 388 ? 28.915 7.021 -47.761 1.00 75.69 388 GLU A C 1
ATOM 3152 O O . GLU A 1 388 ? 28.220 6.095 -48.189 1.00 75.69 388 GLU A O 1
ATOM 3157 N N . ASP A 1 389 ? 30.062 6.790 -47.108 1.00 79.19 389 ASP A N 1
ATOM 3158 C CA . ASP A 1 389 ? 30.633 5.447 -46.905 1.00 79.19 389 ASP A CA 1
ATOM 3159 C C . ASP A 1 389 ? 29.730 4.529 -46.060 1.00 79.19 389 ASP A C 1
ATOM 3161 O O . ASP A 1 389 ? 29.531 3.345 -46.372 1.00 79.19 389 ASP A O 1
ATOM 3165 N N . LEU A 1 390 ? 29.169 5.069 -44.970 1.00 82.00 390 LEU A N 1
ATOM 3166 C CA . LEU A 1 390 ? 28.241 4.339 -44.109 1.00 82.00 390 LEU A CA 1
ATOM 3167 C C . LEU A 1 390 ? 26.968 3.975 -44.870 1.00 82.00 390 LEU A C 1
ATOM 3169 O O . LEU A 1 390 ? 26.481 2.851 -44.745 1.00 82.00 390 LEU A O 1
ATOM 3173 N N . SER A 1 391 ? 26.441 4.907 -45.660 1.00 81.44 391 SER A N 1
ATOM 3174 C CA . SER A 1 391 ? 25.228 4.675 -46.427 1.00 81.44 391 SER A CA 1
ATOM 3175 C C . SER A 1 391 ? 25.422 3.607 -47.484 1.00 81.44 391 SER A C 1
ATOM 3177 O O . SER A 1 391 ? 24.626 2.672 -47.558 1.00 81.44 391 SER A O 1
ATOM 3179 N N . GLN A 1 392 ? 26.518 3.673 -48.238 1.00 84.75 392 GLN A N 1
ATOM 3180 C CA . GLN A 1 392 ? 26.830 2.660 -49.238 1.00 84.75 392 GLN A CA 1
ATOM 3181 C C . GLN A 1 392 ? 26.929 1.264 -48.603 1.00 84.75 392 GLN A C 1
ATOM 3183 O O . GLN A 1 392 ? 26.332 0.308 -49.103 1.00 84.75 392 GLN A O 1
ATOM 3188 N N . SER A 1 393 ? 27.602 1.165 -47.453 1.00 87.12 393 SER A N 1
ATOM 3189 C CA . SER A 1 393 ? 27.738 -0.090 -46.703 1.00 87.12 393 SER A CA 1
ATOM 3190 C C . SER A 1 393 ? 26.394 -0.603 -46.170 1.00 87.12 393 SER A C 1
ATOM 3192 O O . SER A 1 393 ? 26.123 -1.802 -46.215 1.00 87.12 393 SER A O 1
ATOM 3194 N N . MET A 1 394 ? 25.532 0.295 -45.684 1.00 85.50 394 MET A N 1
ATOM 3195 C CA . MET A 1 394 ? 24.199 -0.045 -45.178 1.00 85.50 394 MET A CA 1
ATOM 3196 C C . MET A 1 394 ? 23.241 -0.461 -46.298 1.00 85.50 394 MET A C 1
ATOM 3198 O O . MET A 1 394 ? 22.500 -1.426 -46.115 1.00 85.50 394 MET A O 1
ATOM 3202 N N . LYS A 1 395 ? 23.277 0.203 -47.462 1.00 86.75 395 LYS A N 1
ATOM 3203 C CA . LYS A 1 395 ? 22.507 -0.195 -48.653 1.00 86.75 395 LYS A CA 1
ATOM 3204 C C . LYS A 1 395 ? 22.899 -1.593 -49.104 1.00 86.75 395 LYS A C 1
ATOM 3206 O O . LYS A 1 395 ? 22.023 -2.429 -49.298 1.00 86.75 395 LYS A O 1
ATOM 3211 N N . GLU A 1 396 ? 24.199 -1.868 -49.198 1.00 87.12 396 GLU A N 1
ATOM 3212 C CA . GLU A 1 396 ? 24.702 -3.184 -49.595 1.00 87.12 396 GLU A CA 1
ATOM 3213 C C . GLU A 1 396 ? 24.337 -4.271 -48.574 1.00 87.12 396 GLU A C 1
ATOM 3215 O O . GLU A 1 396 ? 23.902 -5.359 -48.953 1.00 87.12 396 GLU A O 1
ATOM 3220 N N . LEU A 1 397 ? 24.442 -3.969 -47.276 1.00 88.12 397 LEU A N 1
ATOM 3221 C CA . LEU A 1 397 ? 24.025 -4.881 -46.212 1.00 88.12 397 LEU A CA 1
ATOM 3222 C C . LEU A 1 397 ? 22.523 -5.198 -46.293 1.00 88.12 397 LEU A C 1
ATOM 3224 O O . LEU A 1 397 ? 22.131 -6.358 -46.153 1.00 88.12 397 LEU A O 1
ATOM 3228 N N . MET A 1 398 ? 21.686 -4.184 -46.531 1.00 86.88 398 MET A N 1
ATOM 3229 C CA . MET A 1 398 ? 20.244 -4.363 -46.710 1.00 86.88 398 MET A CA 1
ATOM 3230 C C . MET A 1 398 ? 19.917 -5.148 -47.975 1.00 86.88 398 MET A C 1
ATOM 3232 O O . MET A 1 398 ? 19.059 -6.023 -47.919 1.00 86.88 398 MET A O 1
ATOM 3236 N N . ASP A 1 399 ? 20.615 -4.905 -49.084 1.00 86.38 399 ASP A N 1
ATOM 3237 C CA . ASP A 1 399 ? 20.383 -5.642 -50.325 1.00 86.38 399 ASP A CA 1
ATOM 3238 C C . ASP A 1 399 ? 20.740 -7.123 -50.165 1.00 86.38 399 ASP A C 1
ATOM 3240 O O . ASP A 1 399 ? 19.984 -8.001 -50.582 1.00 86.38 399 ASP A O 1
ATOM 3244 N N . ILE A 1 400 ? 21.849 -7.429 -49.485 1.00 85.31 400 ILE A N 1
ATOM 3245 C CA . ILE A 1 400 ? 22.203 -8.816 -49.165 1.00 85.31 400 ILE A CA 1
ATOM 3246 C C . ILE A 1 400 ? 21.129 -9.441 -48.277 1.00 85.31 400 ILE A C 1
ATOM 3248 O O . ILE A 1 400 ? 20.663 -10.546 -48.547 1.00 85.31 400 ILE A O 1
ATOM 3252 N N . PHE A 1 401 ? 20.682 -8.727 -47.248 1.00 82.44 401 PHE A N 1
ATOM 3253 C CA . PHE A 1 401 ? 19.651 -9.227 -46.348 1.00 82.44 401 PHE A CA 1
ATOM 3254 C C . PHE A 1 401 ? 18.304 -9.481 -47.051 1.00 82.44 401 PHE A C 1
ATOM 3256 O O . PHE A 1 401 ? 17.635 -10.476 -46.769 1.00 82.44 401 PHE A O 1
ATOM 3263 N N . ILE A 1 402 ? 17.909 -8.606 -47.976 1.00 82.81 402 ILE A N 1
ATOM 3264 C CA . ILE A 1 402 ? 16.575 -8.603 -48.590 1.00 82.81 402 ILE A CA 1
ATOM 3265 C C . ILE A 1 402 ? 16.544 -9.415 -49.884 1.00 82.81 402 ILE A C 1
ATOM 3267 O O . ILE A 1 402 ? 15.615 -10.192 -50.093 1.00 82.81 402 ILE A O 1
ATOM 3271 N N . ASN A 1 403 ? 17.544 -9.278 -50.747 1.00 84.25 403 ASN A N 1
ATOM 3272 C CA . ASN A 1 403 ? 17.545 -9.863 -52.087 1.00 84.25 403 ASN A CA 1
ATOM 3273 C C . ASN A 1 403 ? 18.507 -11.047 -52.235 1.00 84.25 403 ASN A C 1
ATOM 3275 O O . ASN A 1 403 ? 18.252 -11.916 -53.071 1.00 84.25 403 ASN A O 1
ATOM 3279 N N . ARG A 1 404 ? 19.577 -11.124 -51.430 1.00 84.12 404 ARG A N 1
ATOM 3280 C CA . ARG A 1 404 ? 20.629 -12.154 -51.559 1.00 84.12 404 ARG A CA 1
ATOM 3281 C C . ARG A 1 404 ? 20.964 -12.857 -50.232 1.00 84.12 404 ARG A C 1
ATOM 3283 O O . ARG A 1 404 ? 22.133 -12.933 -49.861 1.00 84.12 404 ARG A O 1
ATOM 3290 N N . PRO A 1 405 ? 19.980 -13.437 -49.515 1.00 72.94 405 PRO A N 1
ATOM 3291 C CA . PRO A 1 405 ? 20.207 -13.985 -48.173 1.00 72.94 405 PRO A CA 1
ATOM 3292 C C . PRO A 1 405 ? 21.188 -15.173 -48.131 1.00 72.94 405 PRO A C 1
ATOM 3294 O O . PRO A 1 405 ? 21.673 -15.521 -47.057 1.00 72.94 405 PRO A O 1
ATOM 3297 N N . ALA A 1 406 ? 21.495 -15.790 -49.280 1.00 76.12 406 ALA A N 1
ATOM 3298 C CA . ALA A 1 406 ? 22.521 -16.827 -49.405 1.00 76.12 406 ALA A CA 1
ATOM 3299 C C . ALA A 1 406 ? 23.959 -16.285 -49.252 1.00 76.12 406 ALA A C 1
ATOM 3301 O O . ALA A 1 406 ? 24.848 -17.044 -48.876 1.00 76.12 406 ALA A O 1
ATOM 3302 N N . ASP A 1 407 ? 24.181 -14.982 -49.459 1.00 83.31 407 ASP A N 1
ATOM 3303 C CA . ASP A 1 407 ? 25.500 -14.331 -49.405 1.00 83.31 407 ASP A CA 1
ATOM 3304 C C . ASP A 1 407 ? 25.836 -13.807 -47.992 1.00 83.31 407 ASP A C 1
ATOM 3306 O O . ASP A 1 407 ? 26.490 -12.775 -47.816 1.00 83.31 407 ASP A O 1
ATOM 3310 N N . TRP A 1 408 ? 25.373 -14.494 -46.944 1.00 77.19 408 TRP A N 1
ATOM 3311 C CA . TRP A 1 408 ? 25.437 -13.985 -45.568 1.00 77.19 408 TRP A CA 1
ATOM 3312 C C . TRP A 1 408 ? 26.864 -13.795 -45.027 1.00 77.19 408 TRP A C 1
ATOM 3314 O O . TRP A 1 408 ? 27.096 -12.943 -44.166 1.00 77.19 408 TRP A O 1
ATOM 3324 N N . ASP A 1 409 ? 27.847 -14.519 -45.560 1.00 80.19 409 ASP A N 1
ATOM 3325 C CA . ASP A 1 409 ? 29.258 -14.311 -45.214 1.00 80.19 409 ASP A CA 1
ATOM 3326 C C . ASP A 1 409 ? 29.738 -12.903 -45.600 1.00 80.19 409 ASP A C 1
ATOM 3328 O O . ASP A 1 409 ? 30.456 -12.252 -44.837 1.00 80.19 409 ASP A O 1
ATOM 3332 N N . ARG A 1 410 ? 29.253 -12.371 -46.730 1.00 84.25 410 ARG A N 1
ATOM 3333 C CA . ARG A 1 410 ? 29.514 -10.988 -47.153 1.00 84.25 410 ARG A CA 1
ATOM 3334 C C . ARG A 1 410 ? 28.828 -9.979 -46.229 1.00 84.25 410 ARG A C 1
ATOM 3336 O O . ARG A 1 410 ? 29.426 -8.955 -45.903 1.00 84.25 410 ARG A O 1
ATOM 3343 N N . ALA A 1 411 ? 27.622 -10.284 -45.742 1.00 83.12 411 ALA A N 1
ATOM 3344 C CA . ALA A 1 411 ? 26.936 -9.453 -44.750 1.00 83.12 411 ALA A CA 1
ATOM 3345 C C . ALA A 1 411 ? 27.715 -9.361 -43.425 1.00 83.12 411 ALA A C 1
ATOM 3347 O O . ALA A 1 411 ? 27.764 -8.292 -42.820 1.00 83.12 411 ALA A O 1
ATOM 3348 N N . ASN A 1 412 ? 28.365 -10.441 -42.975 1.00 82.19 412 ASN A N 1
ATOM 3349 C CA . ASN A 1 412 ? 29.201 -10.398 -41.768 1.00 82.19 412 ASN A CA 1
ATOM 3350 C C . ASN A 1 412 ? 30.425 -9.477 -41.942 1.00 82.19 412 ASN A C 1
ATOM 3352 O O . ASN A 1 412 ? 30.698 -8.667 -41.059 1.00 82.19 412 ASN A O 1
ATOM 3356 N N . LEU A 1 413 ? 31.101 -9.521 -43.096 1.00 85.31 413 LEU A N 1
ATOM 3357 C CA . LEU A 1 413 ? 32.216 -8.609 -43.405 1.00 85.31 413 LEU A CA 1
ATOM 3358 C C . LEU A 1 413 ? 31.777 -7.135 -43.467 1.00 85.31 413 LEU A C 1
ATOM 3360 O O . LEU A 1 413 ? 32.500 -6.236 -43.023 1.00 85.31 413 LEU A O 1
ATOM 3364 N N . LEU A 1 414 ? 30.575 -6.874 -43.989 1.00 87.31 414 LEU A N 1
ATOM 3365 C CA . LEU A 1 414 ? 29.976 -5.538 -43.972 1.00 87.31 414 LEU A CA 1
ATOM 3366 C C . LEU A 1 414 ? 29.633 -5.087 -42.548 1.00 87.31 414 LEU A C 1
ATOM 3368 O O . LEU A 1 414 ? 29.937 -3.949 -42.201 1.00 87.31 414 LEU A O 1
ATOM 3372 N N . ASN A 1 415 ? 29.090 -5.967 -41.698 1.00 86.81 415 ASN A N 1
ATOM 3373 C CA . ASN A 1 415 ? 28.828 -5.653 -40.286 1.00 86.81 415 ASN A CA 1
ATOM 3374 C C . ASN A 1 415 ? 30.107 -5.214 -39.557 1.00 86.81 415 ASN A C 1
ATOM 3376 O O . ASN A 1 415 ? 30.087 -4.207 -38.853 1.00 86.81 415 ASN A O 1
ATOM 3380 N N . GLU A 1 416 ? 31.227 -5.916 -39.758 1.00 86.50 416 GLU A N 1
ATOM 3381 C CA . GLU A 1 416 ? 32.527 -5.523 -39.197 1.00 86.50 416 GLU A CA 1
ATOM 3382 C C . GLU A 1 416 ? 33.012 -4.167 -39.734 1.00 86.50 416 GLU A C 1
ATOM 3384 O O . GLU A 1 416 ? 33.571 -3.353 -38.993 1.00 86.50 416 GLU A O 1
ATOM 3389 N N . SER A 1 417 ? 32.803 -3.906 -41.025 1.00 87.62 417 SER A N 1
ATOM 3390 C CA . SER A 1 417 ? 33.205 -2.649 -41.666 1.00 87.62 417 SER A CA 1
ATOM 3391 C C . SER A 1 417 ? 32.389 -1.465 -41.140 1.00 87.62 417 SER A C 1
ATOM 3393 O O . SER A 1 417 ? 32.959 -0.439 -40.768 1.00 87.62 417 SER A O 1
ATOM 3395 N N . ILE A 1 418 ? 31.073 -1.637 -41.001 1.00 88.81 418 ILE A N 1
ATOM 3396 C CA . ILE A 1 418 ? 30.166 -0.646 -40.409 1.00 88.81 418 ILE A CA 1
ATOM 3397 C C . ILE A 1 418 ? 30.489 -0.436 -38.924 1.00 88.81 418 ILE A C 1
ATOM 3399 O O . ILE A 1 418 ? 30.538 0.701 -38.453 1.00 88.81 418 ILE A O 1
ATOM 3403 N N . ALA A 1 419 ? 30.797 -1.505 -38.184 1.00 87.31 419 ALA A N 1
ATOM 3404 C CA . ALA A 1 419 ? 31.208 -1.405 -36.786 1.00 87.31 419 ALA A CA 1
ATOM 3405 C C . ALA A 1 419 ? 32.469 -0.543 -36.619 1.00 87.31 419 ALA A C 1
ATOM 3407 O O . ALA A 1 419 ? 32.513 0.311 -35.734 1.00 87.31 419 ALA A O 1
ATOM 3408 N N . LYS A 1 420 ? 33.469 -0.686 -37.503 1.00 85.56 420 LYS A N 1
ATOM 3409 C CA . LYS A 1 420 ? 34.666 0.178 -37.514 1.00 85.56 420 LYS A CA 1
ATOM 3410 C C . LYS A 1 420 ? 34.317 1.652 -37.725 1.00 85.56 420 LYS A C 1
ATOM 3412 O O . LYS A 1 420 ? 34.947 2.509 -37.105 1.00 85.56 420 LYS A O 1
ATOM 3417 N N . ILE A 1 421 ? 33.323 1.957 -38.561 1.00 83.31 421 ILE A N 1
ATOM 3418 C CA . ILE A 1 421 ? 32.818 3.328 -38.728 1.00 83.31 421 ILE A CA 1
ATOM 3419 C C . ILE A 1 421 ? 32.211 3.814 -37.405 1.00 83.31 421 ILE A C 1
ATOM 3421 O O . ILE A 1 421 ? 32.599 4.869 -36.911 1.00 83.31 421 ILE A O 1
ATOM 3425 N N . TYR A 1 422 ? 31.345 3.023 -36.767 1.00 84.00 422 TYR A N 1
ATOM 3426 C CA . TYR A 1 422 ? 30.727 3.382 -35.481 1.00 84.00 422 TYR A CA 1
ATOM 3427 C C . TYR A 1 422 ? 31.762 3.635 -34.375 1.00 84.00 422 TYR A C 1
ATOM 3429 O O . TYR A 1 422 ? 31.659 4.622 -33.644 1.00 84.00 422 TYR A O 1
ATOM 3437 N N . ILE A 1 423 ? 32.805 2.806 -34.298 1.00 82.19 423 ILE A N 1
ATOM 3438 C CA . ILE A 1 423 ? 33.912 2.966 -33.345 1.00 82.19 423 ILE A CA 1
ATOM 3439 C C . ILE A 1 423 ? 34.665 4.282 -33.588 1.00 82.19 423 ILE A C 1
ATOM 3441 O O . ILE A 1 423 ? 34.914 5.027 -32.636 1.00 82.19 423 ILE A O 1
ATOM 3445 N N . LYS A 1 424 ? 34.974 4.626 -34.850 1.00 80.56 424 LYS A N 1
ATOM 3446 C CA . LYS A 1 424 ? 35.597 5.921 -35.203 1.00 80.56 424 LYS A CA 1
ATOM 3447 C C . LYS A 1 424 ? 34.734 7.111 -34.776 1.00 80.56 424 LYS A C 1
ATOM 3449 O O . LYS A 1 424 ? 35.269 8.132 -34.349 1.00 80.56 424 LYS A O 1
ATOM 3454 N N . LEU A 1 425 ? 33.411 6.958 -34.825 1.00 74.19 425 LEU A N 1
ATOM 3455 C CA . LEU A 1 425 ? 32.435 7.954 -34.369 1.00 74.19 425 LEU A CA 1
ATOM 3456 C C . LEU A 1 425 ? 32.212 7.960 -32.850 1.00 74.19 425 LEU A C 1
ATOM 3458 O O . LEU A 1 425 ? 31.349 8.689 -32.361 1.00 74.19 425 LEU A O 1
ATOM 3462 N N . LYS A 1 426 ? 32.988 7.174 -32.091 1.00 74.62 426 LYS A N 1
ATOM 3463 C CA . LYS A 1 426 ? 32.864 7.010 -30.634 1.00 74.62 426 LYS A CA 1
ATOM 3464 C C . LYS A 1 426 ? 31.484 6.505 -30.201 1.00 74.62 426 LYS A C 1
ATOM 3466 O O . LYS A 1 426 ? 31.031 6.778 -29.088 1.00 74.62 426 LYS A O 1
ATOM 3471 N N . ILE A 1 427 ? 30.813 5.752 -31.068 1.00 75.12 427 ILE A N 1
ATOM 3472 C CA . ILE A 1 427 ? 29.535 5.123 -30.762 1.00 75.12 427 ILE A CA 1
ATOM 3473 C C . ILE A 1 427 ? 29.808 3.868 -29.931 1.00 75.12 427 ILE A C 1
ATOM 3475 O O . ILE A 1 427 ? 30.438 2.919 -30.386 1.00 75.12 427 ILE A O 1
ATOM 3479 N N . GLN A 1 428 ? 29.321 3.875 -28.696 1.00 75.06 428 GLN A N 1
ATOM 3480 C CA . GLN A 1 428 ? 29.517 2.815 -27.719 1.00 75.06 428 GLN A CA 1
ATOM 3481 C C . GLN A 1 428 ? 28.398 1.767 -27.784 1.00 75.06 428 GLN A C 1
ATOM 3483 O O . GLN A 1 428 ? 27.288 2.096 -28.204 1.00 75.06 428 GLN A O 1
ATOM 3488 N N . PRO A 1 429 ? 28.613 0.535 -27.282 1.00 73.44 429 PRO A N 1
ATOM 3489 C CA . PRO A 1 429 ? 27.584 -0.508 -27.266 1.00 73.44 429 PRO A CA 1
ATOM 3490 C C . PRO A 1 429 ? 26.253 -0.101 -26.613 1.00 73.44 429 PRO A C 1
ATOM 3492 O O . PRO A 1 429 ? 25.200 -0.594 -27.011 1.00 73.44 429 PRO A O 1
ATOM 3495 N N . HIS A 1 430 ? 26.274 0.809 -25.634 1.00 67.31 430 HIS A N 1
ATOM 3496 C CA . HIS A 1 430 ? 25.058 1.319 -24.991 1.00 67.31 430 HIS A CA 1
ATOM 3497 C C . HIS A 1 430 ? 24.260 2.298 -25.875 1.00 67.31 430 HIS A C 1
ATOM 3499 O O . HIS A 1 430 ? 23.074 2.492 -25.641 1.00 67.31 430 HIS A O 1
ATOM 3505 N N . HIS A 1 431 ? 24.850 2.844 -26.945 1.00 72.19 431 HIS A N 1
ATOM 3506 C CA . HIS A 1 431 ? 24.150 3.691 -27.919 1.00 72.19 431 HIS A CA 1
ATOM 3507 C C . HIS A 1 431 ? 23.331 2.899 -28.955 1.00 72.19 431 HIS A C 1
ATOM 3509 O O . HIS A 1 431 ? 22.674 3.517 -29.793 1.00 72.19 431 HIS A O 1
ATOM 3515 N N . GLN A 1 432 ? 23.354 1.556 -28.928 1.00 76.19 432 GLN A N 1
ATOM 3516 C CA . GLN A 1 432 ? 22.620 0.706 -29.879 1.00 76.19 432 GLN A CA 1
ATOM 3517 C C . GLN A 1 432 ? 21.163 1.142 -30.023 1.00 76.19 432 GLN A C 1
ATOM 3519 O O . GLN A 1 432 ? 20.656 1.338 -31.131 1.00 76.19 432 GLN A O 1
ATOM 3524 N N . THR A 1 433 ? 20.500 1.321 -28.888 1.00 64.56 433 THR A N 1
ATOM 3525 C CA . THR A 1 433 ? 19.084 1.651 -28.858 1.00 64.56 433 THR A CA 1
ATOM 3526 C C . THR A 1 433 ? 18.817 3.083 -29.322 1.00 64.56 433 THR A C 1
ATOM 3528 O O . THR A 1 433 ? 17.857 3.304 -30.055 1.00 64.56 433 THR A O 1
ATOM 3531 N N . LEU A 1 434 ? 19.700 4.034 -28.989 1.00 68.19 434 LEU A N 1
ATOM 3532 C CA . LEU A 1 434 ? 19.619 5.418 -29.467 1.00 68.19 434 LEU A CA 1
ATOM 3533 C C . LEU A 1 434 ? 19.675 5.484 -30.999 1.00 68.19 434 LEU A C 1
ATOM 3535 O O . LEU A 1 434 ? 18.828 6.137 -31.599 1.00 68.19 434 LEU A O 1
ATOM 3539 N N . LEU A 1 435 ? 20.633 4.797 -31.634 1.00 73.38 435 LEU A N 1
ATOM 3540 C CA . LEU A 1 435 ? 20.726 4.780 -33.100 1.00 73.38 435 LEU A CA 1
ATOM 3541 C C . LEU A 1 435 ? 19.490 4.152 -33.741 1.00 73.38 435 LEU A C 1
ATOM 3543 O O . LEU A 1 435 ? 18.987 4.653 -34.740 1.00 73.38 435 LEU A O 1
ATOM 3547 N N . THR A 1 436 ? 18.984 3.080 -33.142 1.00 73.25 436 THR A N 1
ATOM 3548 C CA . THR A 1 436 ? 17.810 2.356 -33.634 1.00 73.25 436 THR A CA 1
ATOM 3549 C C . THR A 1 436 ? 16.545 3.222 -33.590 1.00 73.25 436 THR A C 1
ATOM 3551 O O . THR A 1 436 ? 15.851 3.361 -34.598 1.00 73.25 436 THR A O 1
ATOM 3554 N N . ASP A 1 437 ? 16.279 3.875 -32.453 1.00 70.50 437 ASP A N 1
ATOM 3555 C CA . ASP A 1 437 ? 15.136 4.788 -32.282 1.00 70.50 437 ASP A CA 1
ATOM 3556 C C . ASP A 1 437 ? 15.139 5.930 -33.286 1.00 70.50 437 ASP A C 1
ATOM 3558 O O . ASP A 1 437 ? 14.123 6.413 -33.779 1.00 70.50 437 ASP A O 1
ATOM 3562 N N . PHE A 1 438 ? 16.335 6.400 -33.553 1.00 74.50 438 PHE A N 1
ATOM 3563 C CA . PHE A 1 438 ? 16.561 7.529 -34.394 1.00 74.50 438 PHE A CA 1
ATOM 3564 C C . PHE A 1 438 ? 16.474 7.191 -35.878 1.00 74.50 438 PHE A C 1
ATOM 3566 O O . PHE A 1 438 ? 15.905 7.981 -36.634 1.00 74.50 438 PHE A O 1
ATOM 3573 N N . PHE A 1 439 ? 16.978 6.025 -36.291 1.00 77.25 439 PHE A N 1
ATOM 3574 C CA . PHE A 1 439 ? 16.702 5.504 -37.624 1.00 77.25 439 PHE A CA 1
ATOM 3575 C C . PHE A 1 439 ? 15.200 5.388 -37.825 1.00 77.25 439 PHE A C 1
ATOM 3577 O O . PHE A 1 439 ? 14.706 5.881 -38.830 1.00 77.25 439 PHE A O 1
ATOM 3584 N N . ARG A 1 440 ? 14.462 4.882 -36.830 1.00 76.56 440 ARG A N 1
ATOM 3585 C CA . ARG A 1 440 ? 12.994 4.850 -36.853 1.00 76.56 440 ARG A CA 1
ATOM 3586 C C . ARG A 1 440 ? 12.377 6.245 -37.017 1.00 76.56 440 ARG A C 1
ATOM 3588 O O . ARG A 1 440 ? 11.638 6.462 -37.968 1.00 76.56 440 ARG A O 1
ATOM 3595 N N . LYS A 1 441 ? 12.723 7.215 -36.165 1.00 76.88 441 LYS A N 1
ATOM 3596 C CA . LYS A 1 441 ? 12.195 8.595 -36.250 1.00 76.88 441 LYS A CA 1
ATOM 3597 C C . LYS A 1 441 ? 12.534 9.289 -37.571 1.00 76.88 441 LYS A C 1
ATOM 3599 O O . LYS A 1 441 ? 11.759 10.109 -38.054 1.00 76.88 441 LYS A O 1
ATOM 3604 N N . SER A 1 442 ? 13.711 9.017 -38.126 1.00 82.50 442 SER A N 1
ATOM 3605 C CA . SER A 1 442 ? 14.147 9.587 -39.405 1.00 82.50 442 SER A CA 1
ATOM 3606 C C . SER A 1 442 ? 13.429 8.909 -40.567 1.00 82.50 442 SER A C 1
ATOM 3608 O O . SER A 1 442 ? 12.972 9.590 -41.477 1.00 82.50 442 SER A O 1
ATOM 3610 N N . PHE A 1 443 ? 13.243 7.592 -40.486 1.00 85.06 443 PHE A N 1
ATOM 3611 C CA . PHE A 1 443 ? 12.484 6.791 -41.438 1.00 85.06 443 PHE A CA 1
ATOM 3612 C C . PHE A 1 443 ? 11.022 7.251 -41.515 1.00 85.06 443 PHE A C 1
ATOM 3614 O O . PHE A 1 443 ? 10.555 7.582 -42.598 1.00 85.06 443 PHE A O 1
ATOM 3621 N N . GLU A 1 444 ? 10.342 7.396 -40.373 1.00 81.94 444 GLU A N 1
ATOM 3622 C CA . GLU A 1 444 ? 8.963 7.915 -40.280 1.00 81.94 444 GLU A CA 1
ATOM 3623 C C . GLU A 1 444 ? 8.812 9.335 -40.860 1.00 81.94 444 GLU A C 1
ATOM 3625 O O . GLU A 1 444 ? 7.751 9.705 -41.347 1.00 81.94 444 GLU A O 1
ATOM 3630 N N . LYS A 1 445 ? 9.867 10.160 -40.815 1.00 83.88 445 LYS A N 1
ATOM 3631 C CA . LYS A 1 445 ? 9.853 11.518 -41.390 1.00 83.88 445 LYS A CA 1
ATOM 3632 C C . LYS A 1 445 ? 10.147 11.559 -42.885 1.00 83.88 445 LYS A C 1
ATOM 3634 O O . LYS A 1 445 ? 9.819 12.552 -43.530 1.00 83.88 445 LYS A O 1
ATOM 3639 N N . VAL A 1 446 ? 10.872 10.571 -43.402 1.00 85.56 446 VAL A N 1
ATOM 3640 C CA . VAL A 1 446 ? 11.273 10.500 -44.815 1.00 85.56 446 VAL A CA 1
ATOM 3641 C C . VAL A 1 446 ? 10.212 9.777 -45.637 1.00 85.56 446 VAL A C 1
ATOM 3643 O O . VAL A 1 446 ? 9.977 10.146 -46.785 1.00 85.56 446 VAL A O 1
ATOM 3646 N N . PHE A 1 447 ? 9.542 8.787 -45.050 1.00 84.00 447 PHE A N 1
ATOM 3647 C CA . PHE A 1 447 ? 8.579 7.951 -45.748 1.00 84.00 447 PHE A CA 1
ATOM 3648 C C . PHE A 1 447 ? 7.174 8.080 -45.167 1.00 84.00 447 PHE A C 1
ATOM 3650 O O . PHE A 1 447 ? 6.980 7.984 -43.961 1.00 84.00 447 PHE A O 1
ATOM 3657 N N . ASP A 1 448 ? 6.190 8.201 -46.055 1.00 85.31 448 ASP A N 1
ATOM 3658 C CA . ASP A 1 448 ? 4.768 8.060 -45.737 1.00 85.31 448 ASP A CA 1
ATOM 3659 C C . ASP A 1 448 ? 4.338 6.619 -46.054 1.00 85.31 448 ASP A C 1
ATOM 3661 O O . ASP A 1 448 ? 3.905 6.304 -47.165 1.00 85.31 448 ASP A O 1
ATOM 3665 N N . LEU A 1 449 ? 4.597 5.704 -45.115 1.00 84.56 449 LEU A N 1
ATOM 3666 C CA . LEU A 1 449 ? 4.305 4.272 -45.244 1.00 84.56 449 LEU A CA 1
ATOM 3667 C C . LEU A 1 449 ? 3.229 3.845 -44.236 1.00 84.56 449 LEU A C 1
ATOM 3669 O O . LEU A 1 449 ? 3.146 4.430 -43.158 1.00 84.56 449 LEU A O 1
ATOM 3673 N N . PRO A 1 450 ? 2.449 2.788 -44.531 1.00 86.31 450 PRO A N 1
ATOM 3674 C CA . PRO A 1 450 ? 1.513 2.217 -43.566 1.00 86.31 450 PRO A CA 1
ATOM 3675 C C . PRO A 1 450 ? 2.202 1.799 -42.254 1.00 86.31 450 PRO A C 1
ATOM 3677 O O . PRO A 1 450 ? 3.315 1.265 -42.285 1.00 86.31 450 PRO A O 1
ATOM 3680 N N . ASP A 1 451 ? 1.520 1.972 -41.115 1.00 79.06 451 ASP A N 1
ATOM 3681 C CA . ASP A 1 451 ? 2.057 1.696 -39.767 1.00 79.06 451 ASP A CA 1
ATOM 3682 C C . ASP A 1 451 ? 2.664 0.289 -39.627 1.00 79.06 451 ASP A C 1
ATOM 3684 O O . ASP A 1 451 ? 3.695 0.094 -38.981 1.00 79.06 451 ASP A O 1
ATOM 3688 N N . ASP A 1 452 ? 2.052 -0.713 -40.258 1.00 79.62 452 ASP A N 1
ATOM 3689 C CA . ASP A 1 452 ? 2.518 -2.099 -40.215 1.00 79.62 452 ASP A CA 1
ATOM 3690 C C . ASP A 1 452 ? 3.806 -2.324 -41.028 1.00 79.62 452 ASP A C 1
ATOM 3692 O O . ASP A 1 452 ? 4.618 -3.191 -40.697 1.00 79.62 452 ASP A O 1
ATOM 3696 N N . THR A 1 453 ? 4.021 -1.521 -42.069 1.00 84.50 453 THR A N 1
ATOM 3697 C CA . THR A 1 453 ? 5.230 -1.511 -42.896 1.00 84.50 453 THR A CA 1
ATOM 3698 C C . THR A 1 453 ? 6.352 -0.768 -42.179 1.00 84.50 453 THR A C 1
ATOM 3700 O O . THR A 1 453 ? 7.481 -1.256 -42.145 1.00 84.50 453 THR A O 1
ATOM 3703 N N . VAL A 1 454 ? 6.040 0.355 -41.523 1.00 82.56 454 VAL A N 1
ATOM 3704 C CA . VAL A 1 454 ? 6.974 1.064 -40.631 1.00 82.56 454 VAL A CA 1
ATOM 3705 C C . VAL A 1 454 ? 7.448 0.136 -39.510 1.00 82.56 454 VAL A C 1
ATOM 3707 O O . VAL A 1 454 ? 8.649 0.016 -39.266 1.00 82.56 454 VAL A O 1
ATOM 3710 N N . GLN A 1 455 ? 6.529 -0.603 -38.887 1.00 79.06 455 GLN A N 1
ATOM 3711 C CA . GLN A 1 455 ? 6.861 -1.586 -37.857 1.00 79.06 455 GLN A CA 1
ATOM 3712 C C . GLN A 1 455 ? 7.731 -2.739 -38.396 1.00 79.06 455 GLN A C 1
ATOM 3714 O O . GLN A 1 455 ? 8.651 -3.196 -37.713 1.00 79.06 455 GLN A O 1
ATOM 3719 N N . ALA A 1 456 ? 7.493 -3.200 -39.628 1.00 83.69 456 ALA A N 1
ATOM 3720 C CA . ALA A 1 456 ? 8.322 -4.224 -40.268 1.00 83.69 456 ALA A CA 1
ATOM 3721 C C . ALA A 1 456 ? 9.766 -3.736 -40.520 1.00 83.69 456 ALA A C 1
ATOM 3723 O O . ALA A 1 456 ? 10.733 -4.468 -40.273 1.00 83.69 456 ALA A O 1
ATOM 3724 N N . TRP A 1 457 ? 9.924 -2.480 -40.945 1.00 86.06 457 TRP A N 1
ATOM 3725 C CA . TRP A 1 457 ? 11.232 -1.835 -41.082 1.00 86.06 457 TRP A CA 1
ATOM 3726 C C . TRP A 1 457 ? 11.923 -1.621 -39.744 1.00 86.06 457 TRP A C 1
ATOM 3728 O O . TRP A 1 457 ? 13.119 -1.887 -39.645 1.00 86.06 457 TRP A O 1
ATOM 3738 N N . GLN A 1 458 ? 11.186 -1.246 -38.697 1.00 80.81 458 GLN A N 1
ATOM 3739 C CA . GLN A 1 458 ? 11.725 -1.156 -37.341 1.00 80.81 458 GLN A CA 1
ATOM 3740 C C . GLN A 1 458 ? 12.373 -2.481 -36.919 1.00 80.81 458 GLN A C 1
ATOM 3742 O O . GLN A 1 458 ? 13.540 -2.495 -36.541 1.00 80.81 458 GLN A O 1
ATOM 3747 N N . TYR A 1 459 ? 11.680 -3.614 -37.076 1.00 78.88 459 TYR A N 1
ATOM 3748 C CA . TYR A 1 459 ? 12.262 -4.921 -36.746 1.00 78.88 459 TYR A CA 1
ATOM 3749 C C . TYR A 1 459 ? 13.502 -5.265 -37.576 1.00 78.88 459 TYR A C 1
ATOM 3751 O O . TYR A 1 459 ? 14.409 -5.939 -37.083 1.00 78.88 459 TYR A O 1
ATOM 3759 N N . THR A 1 460 ? 13.556 -4.802 -38.824 1.00 82.75 460 THR A N 1
ATOM 3760 C CA . THR A 1 460 ? 14.715 -4.993 -39.703 1.00 82.75 460 THR A CA 1
ATOM 3761 C C . THR A 1 460 ? 15.907 -4.159 -39.242 1.00 82.75 460 THR A C 1
ATOM 3763 O O . THR A 1 460 ? 17.012 -4.692 -39.128 1.00 82.75 460 THR A O 1
ATOM 3766 N N . PHE A 1 461 ? 15.695 -2.884 -38.904 1.00 82.81 461 PHE A N 1
ATOM 3767 C CA . PHE A 1 461 ? 16.733 -2.028 -38.333 1.00 82.81 461 PHE A CA 1
ATOM 3768 C C . PHE A 1 461 ? 17.232 -2.566 -36.992 1.00 82.81 461 PHE A C 1
ATOM 3770 O O . PHE A 1 461 ? 18.443 -2.661 -36.811 1.00 82.81 461 PHE A O 1
ATOM 3777 N N . ASP A 1 462 ? 16.338 -2.998 -36.098 1.00 76.88 462 ASP A N 1
ATOM 3778 C CA . ASP A 1 462 ? 16.691 -3.620 -34.815 1.00 76.88 462 ASP A CA 1
ATOM 3779 C C . ASP A 1 462 ? 17.600 -4.845 -35.021 1.00 76.88 462 ASP A C 1
ATOM 3781 O O . ASP A 1 462 ? 18.613 -5.012 -34.333 1.00 76.88 462 ASP A O 1
ATOM 3785 N N . PHE A 1 463 ? 17.242 -5.706 -35.984 1.00 79.62 463 PHE A N 1
ATOM 3786 C CA . PHE A 1 463 ? 17.992 -6.913 -36.326 1.00 79.62 463 PHE A CA 1
ATOM 3787 C C . PHE A 1 463 ? 19.396 -6.584 -36.849 1.00 79.62 463 PHE A C 1
ATOM 3789 O O . PHE A 1 463 ? 20.383 -7.118 -36.339 1.00 79.62 463 PHE A O 1
ATOM 3796 N N . LEU A 1 464 ? 19.500 -5.688 -37.835 1.00 83.12 464 LEU A N 1
ATOM 3797 C CA . LEU A 1 464 ? 20.781 -5.288 -38.425 1.00 83.12 464 LEU A CA 1
ATOM 3798 C C . LEU A 1 464 ? 21.657 -4.545 -37.409 1.00 83.12 464 LEU A C 1
ATOM 3800 O O . LEU A 1 464 ? 22.832 -4.875 -37.247 1.00 83.12 464 LEU A O 1
ATOM 3804 N N . ALA A 1 465 ? 21.074 -3.608 -36.656 1.00 81.56 465 ALA A N 1
ATOM 3805 C CA . ALA A 1 465 ? 21.765 -2.880 -35.601 1.00 81.56 465 ALA A CA 1
ATOM 3806 C C . ALA A 1 465 ? 22.332 -3.843 -34.555 1.00 81.56 465 ALA A C 1
ATOM 3808 O O . ALA A 1 465 ? 23.497 -3.724 -34.193 1.00 81.56 465 ALA A O 1
ATOM 3809 N N . TYR A 1 466 ? 21.566 -4.842 -34.108 1.00 79.44 466 TYR A N 1
ATOM 3810 C CA . TYR A 1 466 ? 22.077 -5.844 -33.172 1.00 79.44 466 TYR A CA 1
ATOM 3811 C C . TYR A 1 466 ? 23.346 -6.538 -33.683 1.00 79.44 466 TYR A C 1
ATOM 3813 O O . TYR A 1 466 ? 24.321 -6.645 -32.942 1.00 79.44 466 TYR A O 1
ATOM 3821 N N . ARG A 1 467 ? 23.364 -6.962 -34.952 1.00 81.69 467 ARG A N 1
ATOM 3822 C CA . ARG A 1 467 ? 24.519 -7.645 -35.556 1.00 81.69 467 ARG A CA 1
ATOM 3823 C C . ARG A 1 467 ? 25.744 -6.733 -35.631 1.00 81.69 467 ARG A C 1
ATOM 3825 O O . ARG A 1 467 ? 26.827 -7.154 -35.239 1.00 81.69 467 ARG A O 1
ATOM 3832 N N . ILE A 1 468 ? 25.561 -5.483 -36.053 1.00 87.31 468 ILE A N 1
ATOM 3833 C CA . ILE A 1 468 ? 26.632 -4.477 -36.102 1.00 87.31 468 ILE A CA 1
ATOM 3834 C C . ILE A 1 468 ? 27.180 -4.203 -34.693 1.00 87.31 468 ILE A C 1
ATOM 3836 O O . ILE A 1 468 ? 28.390 -4.170 -34.479 1.00 87.31 468 ILE A O 1
ATOM 3840 N N . PHE A 1 469 ? 26.301 -4.029 -33.705 1.00 84.88 469 PHE A N 1
ATOM 3841 C CA . PHE A 1 469 ? 26.701 -3.682 -32.342 1.00 84.88 469 PHE A CA 1
ATOM 3842 C C . PHE A 1 469 ? 27.347 -4.834 -31.565 1.00 84.88 469 PHE A C 1
ATOM 3844 O O . PHE A 1 469 ? 28.129 -4.566 -30.653 1.00 84.88 469 PHE A O 1
ATOM 3851 N N . GLU A 1 470 ? 27.085 -6.095 -31.918 1.00 82.25 470 GLU A N 1
ATOM 3852 C CA . GLU A 1 470 ? 27.870 -7.225 -31.405 1.00 82.25 470 GLU A CA 1
ATOM 3853 C C . GLU A 1 470 ? 29.338 -7.124 -31.857 1.00 82.25 470 GLU A C 1
ATOM 3855 O O . GLU A 1 470 ? 30.233 -7.349 -31.044 1.00 82.25 470 GLU A O 1
ATOM 3860 N N . GLU A 1 471 ? 29.609 -6.690 -33.094 1.00 86.62 471 GLU A N 1
ATOM 3861 C CA . GLU A 1 471 ? 30.983 -6.444 -33.562 1.00 86.62 471 GLU A CA 1
ATOM 3862 C C . GLU A 1 471 ? 31.621 -5.221 -32.883 1.00 86.62 471 GLU A C 1
ATOM 3864 O O . GLU A 1 471 ? 32.768 -5.288 -32.433 1.00 86.62 471 GLU A O 1
ATOM 3869 N N . VAL A 1 472 ? 30.864 -4.129 -32.700 1.00 84.31 472 VAL A N 1
ATOM 3870 C CA . VAL A 1 472 ? 31.322 -2.958 -31.920 1.00 84.31 472 VAL A CA 1
ATOM 3871 C C . VAL A 1 472 ? 31.699 -3.372 -30.495 1.00 84.31 472 VAL A C 1
ATOM 3873 O O . VAL A 1 472 ? 32.744 -2.979 -29.975 1.00 84.31 472 VAL A O 1
ATOM 3876 N N . LYS A 1 473 ? 30.862 -4.196 -29.858 1.00 80.75 473 LYS A N 1
ATOM 3877 C CA . LYS A 1 473 ? 31.087 -4.689 -28.501 1.00 80.75 473 LYS A CA 1
ATOM 3878 C C . LYS A 1 473 ? 32.354 -5.542 -28.412 1.00 80.75 473 LYS A C 1
ATOM 3880 O O . LYS A 1 473 ? 33.183 -5.267 -27.547 1.00 80.75 473 LYS A O 1
ATOM 3885 N N . LYS A 1 474 ? 32.531 -6.519 -29.311 1.00 82.56 474 LYS A N 1
ATOM 3886 C CA . LYS A 1 474 ? 33.744 -7.355 -29.364 1.00 82.56 474 LYS A CA 1
ATOM 3887 C C . LYS A 1 474 ? 35.011 -6.508 -29.470 1.00 82.56 474 LYS A C 1
ATOM 3889 O O . LYS A 1 474 ? 36.001 -6.801 -28.803 1.00 82.56 474 LYS A O 1
ATOM 3894 N N . HIS A 1 475 ? 34.976 -5.446 -30.277 1.00 84.19 475 HIS A N 1
ATOM 3895 C CA . HIS A 1 475 ? 36.113 -4.545 -30.426 1.00 84.19 475 HIS A CA 1
ATOM 3896 C C . HIS A 1 475 ? 36.475 -3.847 -29.108 1.00 84.19 475 HIS A C 1
ATOM 3898 O O . HIS A 1 475 ? 37.610 -3.978 -28.650 1.00 84.19 475 HIS A O 1
ATOM 3904 N N . TYR A 1 476 ? 35.516 -3.182 -28.456 1.00 77.06 476 TYR A N 1
ATOM 3905 C CA . TYR A 1 476 ? 35.764 -2.495 -27.182 1.00 77.06 476 TYR A CA 1
ATOM 3906 C C . TYR A 1 476 ? 36.174 -3.452 -26.053 1.00 77.06 476 TYR A C 1
ATOM 3908 O O . TYR A 1 476 ? 37.041 -3.111 -25.250 1.00 77.06 476 TYR A O 1
ATOM 3916 N N . GLU A 1 477 ? 35.611 -4.663 -26.001 1.00 77.62 477 GLU A N 1
ATOM 3917 C CA . GLU A 1 477 ? 36.038 -5.696 -25.046 1.00 77.62 477 GLU A CA 1
ATOM 3918 C C . GLU A 1 477 ? 37.493 -6.125 -25.298 1.00 77.62 477 GLU A C 1
ATOM 3920 O O . GLU A 1 477 ? 38.269 -6.260 -24.352 1.00 77.62 477 GLU A O 1
ATOM 3925 N N . SER A 1 478 ? 37.897 -6.268 -26.566 1.00 79.69 478 SER A N 1
ATOM 3926 C CA . SER A 1 478 ? 39.278 -6.601 -26.933 1.00 79.69 478 SER A CA 1
ATOM 3927 C C . SER A 1 478 ? 40.280 -5.490 -26.592 1.00 79.69 478 SER A C 1
ATOM 3929 O O . SER A 1 478 ? 41.383 -5.787 -26.140 1.00 79.69 478 SER A O 1
ATOM 3931 N N . GLU A 1 479 ? 39.908 -4.214 -26.750 1.00 75.88 479 GLU A N 1
ATOM 3932 C CA . GLU A 1 479 ? 40.753 -3.078 -26.356 1.00 75.88 479 GLU A CA 1
ATOM 3933 C C . GLU A 1 479 ? 40.884 -2.955 -24.834 1.00 75.88 479 GLU A C 1
ATOM 3935 O O . GLU A 1 479 ? 41.973 -2.685 -24.330 1.00 75.88 479 GLU A O 1
ATOM 3940 N N . ALA A 1 480 ? 39.799 -3.193 -24.090 1.00 67.69 480 ALA A N 1
ATOM 3941 C CA . ALA A 1 480 ? 39.824 -3.197 -22.629 1.00 67.69 480 ALA A CA 1
ATOM 3942 C C . ALA A 1 480 ? 40.717 -4.320 -22.074 1.00 67.69 480 ALA A C 1
ATOM 3944 O O . ALA A 1 480 ? 41.467 -4.103 -21.125 1.00 67.69 480 ALA A O 1
ATOM 3945 N N . LEU A 1 481 ? 40.681 -5.505 -22.695 1.00 68.56 481 LEU A N 1
ATOM 3946 C CA . LEU A 1 481 ? 41.569 -6.621 -22.355 1.00 68.56 481 LEU A CA 1
ATOM 3947 C C . LEU A 1 481 ? 43.042 -6.294 -22.639 1.00 68.56 481 LEU A C 1
ATOM 3949 O O . LEU A 1 481 ? 43.888 -6.611 -21.807 1.00 68.56 481 LEU A O 1
ATOM 3953 N N . LYS A 1 482 ? 43.344 -5.622 -23.760 1.00 71.75 482 LYS A N 1
ATOM 3954 C CA . LYS A 1 482 ? 44.708 -5.175 -24.098 1.00 71.75 482 LYS A CA 1
ATOM 3955 C C . LYS A 1 482 ? 45.241 -4.125 -23.121 1.00 71.75 482 LYS A C 1
ATOM 3957 O O . LYS A 1 482 ? 46.357 -4.273 -22.637 1.00 71.75 482 LYS A O 1
ATOM 3962 N N . LYS A 1 483 ? 44.428 -3.127 -22.759 1.00 61.44 483 LYS A N 1
ATOM 3963 C CA . LYS A 1 483 ? 44.798 -2.125 -21.745 1.00 61.44 483 LYS A CA 1
ATOM 3964 C C . LYS A 1 483 ? 45.053 -2.748 -20.376 1.00 61.44 483 LYS A C 1
ATOM 3966 O O . LYS A 1 483 ? 46.061 -2.446 -19.761 1.00 61.44 483 LYS A O 1
ATOM 3971 N N . ASN A 1 484 ? 44.207 -3.682 -19.942 1.00 55.84 484 ASN A N 1
ATOM 3972 C CA . ASN A 1 484 ? 44.426 -4.395 -18.681 1.00 55.84 484 ASN A CA 1
ATOM 3973 C C . ASN A 1 484 ? 45.694 -5.266 -18.693 1.00 55.84 484 ASN A C 1
ATOM 3975 O O . ASN A 1 484 ? 46.275 -5.476 -17.635 1.00 55.84 484 ASN A O 1
ATOM 3979 N N . SER A 1 485 ? 46.120 -5.786 -19.852 1.00 56.09 485 SER A N 1
ATOM 3980 C CA . SER A 1 485 ? 47.391 -6.515 -19.971 1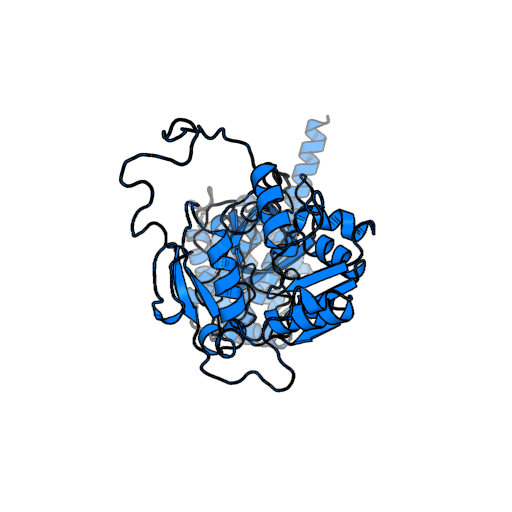.00 56.09 485 SER A CA 1
ATOM 3981 C C . SER A 1 485 ? 48.619 -5.602 -20.048 1.00 56.09 485 SER A C 1
ATOM 3983 O O . SER A 1 485 ? 49.678 -6.001 -19.580 1.00 56.09 485 SER A O 1
ATOM 3985 N N . GLU A 1 486 ? 48.479 -4.394 -20.604 1.00 57.75 486 GLU A N 1
ATOM 3986 C CA . GLU A 1 486 ? 49.537 -3.372 -20.647 1.00 57.75 486 GLU A CA 1
ATOM 3987 C C . GLU A 1 486 ? 49.710 -2.665 -19.293 1.00 57.75 486 GLU A C 1
ATOM 3989 O O . GLU A 1 486 ? 50.835 -2.377 -18.918 1.00 57.75 486 GLU A O 1
ATOM 3994 N N . ASP A 1 487 ? 48.635 -2.464 -18.520 1.00 51.25 487 ASP A N 1
ATOM 3995 C CA . ASP A 1 487 ? 48.688 -1.931 -17.145 1.00 51.25 487 ASP A CA 1
ATOM 3996 C C . ASP A 1 487 ? 49.182 -2.975 -16.110 1.00 51.25 487 ASP A C 1
ATOM 3998 O O . ASP A 1 487 ? 49.439 -2.639 -14.952 1.00 51.25 487 ASP A O 1
ATOM 4002 N N . GLN A 1 488 ? 49.285 -4.253 -16.502 1.00 46.59 488 GLN A N 1
ATOM 4003 C CA . GLN A 1 488 ? 49.824 -5.353 -15.684 1.00 46.59 488 GLN A CA 1
ATOM 4004 C C . GLN A 1 488 ? 51.279 -5.732 -16.029 1.00 46.59 488 GLN A C 1
ATOM 4006 O O . GLN A 1 488 ? 51.855 -6.566 -15.322 1.00 46.59 488 GLN A O 1
ATOM 4011 N N . GLN A 1 489 ? 51.865 -5.147 -17.080 1.00 38.50 489 GLN A N 1
ATOM 4012 C CA . GLN A 1 489 ? 53.292 -5.238 -17.430 1.00 38.50 489 GLN A CA 1
ATOM 4013 C C . GLN A 1 489 ? 54.029 -3.973 -16.999 1.00 38.50 489 GLN A C 1
ATOM 4015 O O . GLN A 1 489 ? 55.222 -4.108 -16.639 1.00 38.50 489 GLN A O 1
#

pLDDT: mean 87.86, std 11.53, range [38.5, 98.81]

Secondary structure (DSSP, 8-state):
--SEETTTEETTSHHHHHHHHHHHTPPTT-S-SS----HHHHHHHHHHTS--EEEEES--HHHHSSSHHHHHHHHHTSEEEEEESS--GGGGG-SEEEEBPPGGG--EEEE-TT-EEEEE---SPPPTT-B-HHHHHHHHHHHTT-GGGG---SHHHHHHHHHHHTTTSTT--TT--GGG--EETT-SSTTTTS--SSTTSS----PPPP---S-----TTEEEEEEE--SS--TT-TTGGG-HHHHTT-SS-EEEE-HHHHHHHTPPTT-EEEEE-SS-EEEEEEEE-S--TTEEEEES---GGGT--GGGTS---B-TTT--B-TT-EEEEEE-------S--HHHHHHHHHHHHHHHHHHHHHHHHHHTT---TT-TT--HHHHHHHHHHHHHHHHHHHH-GGGHHHHHHHHHHHHHHHHHTT--GGGHHHHHHHHHHHHHHH----HHHHHHHHHHHHHHHHHHHHHHHHHHHHHHHHHHHHTT-